Protein AF-0000000069215713 (afdb_homodimer)

Nearest PDB structures (foldseek):
  3two-assembly1_A  TM=9.953E-01  e=1.865E-71  Helicobacter pylori 51
  5vkt-assembly1_A  TM=9.645E-01  e=7.904E-45  Sorghum bicolor
  1yqd-assembly1_A  TM=9.486E-01  e=2.505E-44  Populus tremuloides
  5z0c-assembly1_A-2  TM=9.404E-01  e=7.059E-43  Persicaria minor
  1uuf-assembly1_A-2  TM=9.277E-01  e=5.255E-41  Escherichia coli K-12

InterPro domains:
  IPR002328 Alcohol dehydrogenase, zinc-type, conserved site [PS00059] (63-77)
  IPR011032 GroES-like superfamily [SSF50129] (9-170)
  IPR013149 Alcohol dehydrogenase-like, C-terminal [PF00107] (187-305)
  IPR013154 Alcohol dehydrogenase-like, N-terminal [PF08240] (28-147)
  IPR036291 NAD(P)-binding domain superfamily [SSF51735] (151-311)
  IPR047109 Cinnamyl alcohol dehydrogenase-like [PTHR42683] (7-346)
  IPR047109 Cinnamyl alcohol dehydrogenase-like [cd05283] (6-342)

Sequence (696 aa):
MRVPSKGFAIFSKDGHFKPHDFSRHAVGPKDVLIDILYAGICHSDIHSAYSEWKEGIYPMVPGHEIAGVIKEVGKEVKKFKVGDVVGVGCFVNSCKTCKPCKEHQEQFCAKVVFTYDCLDSFHDNESQMGGYSNNIVVDENYVISVDKNAPLEKVAPLLCAGITTYSPLKFSKVTKGTKVGVAGFGGLGSMAVKYAVAMGAEVSVFARNEHKKQDALSMGVKHFYTDPKQCKEELDFIISTIPTHYDLKDYLKLLTYSGELALVGLPPVEVAPALNVFEFIHLGNRKVYGSLIGGIKETQEMMDFSIKHNIYPEVDLILGKDIDTAYHNLTHGKAKFRYVIDMKKSFDMRVPSKGFAIFSKDGHFKPHDFSRHAVGPKDVLIDILYAGICHSDIHSAYSEWKEGIYPMVPGHEIAGVIKEVGKEVKKFKVGDVVGVGCFVNSCKTCKPCKEHQEQFCAKVVFTYDCLDSFHDNESQMGGYSNNIVVDENYVISVDKNAPLEKVAPLLCAGITTYSPLKFSKVTKGTKVGVAGFGGLGSMAVKYAVAMGAEVSVFARNEHKKQDALSMGVKHFYTDPKQCKEELDFIISTIPTHYDLKDYLKLLTYSGELALVGLPPVEVAPALNVFEFIHLGNRKVYGSLIGGIKETQEMMDFSIKHNIYPEVDLILGKDIDTAYHNLTHGKAKFRYVIDMKKSFD

Radius of gyration: 29.52 Å; Cα contacts (8 Å, |Δi|>4): 1775; chains: 2; bounding box: 54×89×63 Å

Structure (mmCIF, N/CA/C/O backbone):
data_AF-0000000069215713-model_v1
#
loop_
_entity.id
_entity.type
_entity.pdbx_description
1 polymer 'Mannitol dehydrogenase'
#
loop_
_atom_site.group_PDB
_atom_site.id
_atom_site.type_symbol
_atom_site.label_atom_id
_atom_site.label_alt_id
_atom_site.label_comp_id
_atom_site.label_asym_id
_atom_site.label_entity_id
_atom_site.label_seq_id
_atom_site.pdbx_PDB_ins_code
_atom_site.Cartn_x
_atom_site.Cartn_y
_atom_site.Cartn_z
_atom_site.occupancy
_atom_site.B_iso_or_equiv
_atom_site.auth_seq_id
_atom_site.auth_comp_id
_atom_site.auth_asym_id
_atom_site.auth_atom_id
_atom_site.pdbx_PDB_model_num
ATOM 1 N N . MET A 1 1 ? -16.312 -43.688 -13.422 1 90.88 1 MET A N 1
ATOM 2 C CA . MET A 1 1 ? -15.359 -44.375 -12.57 1 90.88 1 MET A CA 1
ATOM 3 C C . MET A 1 1 ? -14.211 -43.469 -12.156 1 90.88 1 MET A C 1
ATOM 5 O O . MET A 1 1 ? -13.805 -42.594 -12.93 1 90.88 1 MET A O 1
ATOM 9 N N . ARG A 1 2 ? -13.727 -43.75 -10.945 1 96.19 2 ARG A N 1
ATOM 10 C CA . ARG A 1 2 ? -12.617 -42.938 -10.477 1 96.19 2 ARG A CA 1
ATOM 11 C C . ARG A 1 2 ? -11.367 -43.156 -11.328 1 96.19 2 ARG A C 1
ATOM 13 O O . ARG A 1 2 ? -11.211 -44.219 -11.938 1 96.19 2 ARG A O 1
ATOM 20 N N . VAL A 1 3 ? -10.484 -42.188 -11.461 1 98.06 3 VAL A N 1
ATOM 21 C CA . VAL A 1 3 ? -9.297 -42.25 -12.305 1 98.06 3 VAL A CA 1
ATOM 22 C C . VAL A 1 3 ? -8.094 -42.719 -11.469 1 98.06 3 VAL A C 1
ATOM 24 O O . VAL A 1 3 ? -7.641 -42 -10.586 1 98.06 3 VAL A O 1
ATOM 27 N N . PRO A 1 4 ? -7.598 -43.938 -11.773 1 98.12 4 PRO A N 1
ATOM 28 C CA . PRO A 1 4 ? -6.383 -44.344 -11.07 1 98.12 4 PRO A CA 1
ATOM 29 C C . PRO A 1 4 ? -5.195 -43.438 -11.352 1 98.12 4 PRO A C 1
ATOM 31 O O . PRO A 1 4 ? -4.957 -43.062 -12.508 1 98.12 4 PRO A O 1
ATOM 34 N N . SER A 1 5 ? -4.469 -43.031 -10.297 1 98.19 5 SER A N 1
ATOM 35 C CA . SER A 1 5 ? -3.369 -42.094 -10.422 1 98.19 5 SER A CA 1
ATOM 36 C C . SER A 1 5 ? -2.191 -42.5 -9.539 1 98.19 5 SER A C 1
ATOM 38 O O . SER A 1 5 ? -2.361 -43.219 -8.562 1 98.19 5 SER A O 1
ATOM 40 N N . LYS A 1 6 ? -1.024 -42.094 -9.977 1 98.06 6 LYS A N 1
ATOM 41 C CA . LYS A 1 6 ? 0.213 -42.281 -9.219 1 98.06 6 LYS A CA 1
ATOM 42 C C . LYS A 1 6 ? 0.977 -40.969 -9.102 1 98.06 6 LYS A C 1
ATOM 44 O O . LYS A 1 6 ? 1.012 -40.188 -10.047 1 98.06 6 LYS A O 1
ATOM 49 N N . GLY A 1 7 ? 1.549 -40.781 -7.977 1 98.5 7 GLY A N 1
ATOM 50 C CA . GLY A 1 7 ? 2.328 -39.562 -7.773 1 98.5 7 GLY A CA 1
ATOM 51 C C . GLY A 1 7 ? 3.371 -39.688 -6.68 1 98.5 7 GLY A C 1
ATOM 52 O O . GLY A 1 7 ? 3.66 -40.812 -6.23 1 98.5 7 GLY A O 1
ATOM 53 N N . PHE A 1 8 ? 4.082 -38.688 -6.398 1 98.81 8 PHE A N 1
ATOM 54 C CA . PHE A 1 8 ? 5.027 -38.562 -5.293 1 98.81 8 PHE A CA 1
ATOM 55 C C . PHE A 1 8 ? 4.434 -37.75 -4.156 1 98.81 8 PHE A C 1
ATOM 57 O O . PHE A 1 8 ? 4.145 -36.562 -4.328 1 98.81 8 PHE A O 1
ATOM 64 N N . ALA A 1 9 ? 4.246 -38.375 -3.016 1 98.69 9 ALA A N 1
ATOM 65 C CA . ALA A 1 9 ? 3.555 -37.75 -1.903 1 98.69 9 ALA A CA 1
ATOM 66 C C . ALA A 1 9 ? 4.473 -37.594 -0.691 1 98.69 9 ALA A C 1
ATOM 68 O O . ALA A 1 9 ? 5.457 -38.344 -0.569 1 98.69 9 ALA A O 1
ATOM 69 N N . ILE A 1 10 ? 4.176 -36.656 0.04 1 98.56 10 ILE A N 1
ATOM 70 C CA . ILE A 1 10 ? 4.734 -36.5 1.382 1 98.56 10 ILE A CA 1
ATOM 71 C C . ILE A 1 10 ? 3.641 -36.75 2.422 1 98.56 10 ILE A C 1
ATOM 73 O O . ILE A 1 10 ? 2.496 -36.312 2.236 1 98.56 10 ILE A O 1
ATOM 77 N N . PHE A 1 11 ? 4.008 -37.375 3.549 1 98.19 11 PHE A N 1
ATOM 78 C CA . PHE A 1 11 ? 2.975 -37.875 4.449 1 98.19 11 PHE A CA 1
ATOM 79 C C . PHE A 1 11 ? 2.967 -37.094 5.754 1 98.19 11 PHE A C 1
ATOM 81 O O . PHE A 1 11 ? 2.08 -37.281 6.59 1 98.19 11 PHE A O 1
ATOM 88 N N . SER A 1 12 ? 3.932 -36.281 5.938 1 97.62 12 SER A N 1
ATOM 89 C CA . SER A 1 12 ? 4.031 -35.375 7.074 1 97.62 12 SER A CA 1
ATOM 90 C C . SER A 1 12 ? 5 -34.219 6.789 1 97.62 12 SER A C 1
ATOM 92 O O . SER A 1 12 ? 5.809 -34.312 5.863 1 97.62 12 SER A O 1
ATOM 94 N N . LYS A 1 13 ? 4.922 -33.219 7.543 1 96.31 13 LYS A N 1
ATOM 95 C CA . LYS A 1 13 ? 5.754 -32.031 7.328 1 96.31 13 LYS A CA 1
ATOM 96 C C . LYS A 1 13 ? 7.23 -32.344 7.527 1 96.31 13 LYS A C 1
ATOM 98 O O . LYS A 1 13 ? 8.102 -31.625 7.047 1 96.31 13 LYS A O 1
ATOM 103 N N . ASP A 1 14 ? 7.52 -33.438 8.258 1 95.12 14 ASP A N 1
ATOM 104 C CA . ASP A 1 14 ? 8.898 -33.844 8.531 1 95.12 14 ASP A CA 1
ATOM 105 C C . ASP A 1 14 ? 9.32 -35.031 7.668 1 95.12 14 ASP A C 1
ATOM 107 O O . ASP A 1 14 ? 10.375 -35.625 7.887 1 95.12 14 ASP A O 1
ATOM 111 N N . GLY A 1 15 ? 8.531 -35.375 6.727 1 95.06 15 GLY A N 1
ATOM 112 C CA . GLY A 1 15 ? 8.781 -36.594 5.965 1 95.06 15 GLY A CA 1
ATOM 113 C C . GLY A 1 15 ? 9.516 -36.344 4.66 1 95.06 15 GLY A C 1
ATOM 114 O O . GLY A 1 15 ? 10.031 -35.25 4.438 1 95.06 15 GLY A O 1
ATOM 115 N N . HIS A 1 16 ? 9.625 -37.469 3.889 1 97.12 16 HIS A N 1
ATOM 116 C CA . HIS A 1 16 ? 10.203 -37.438 2.549 1 97.12 16 HIS A CA 1
ATOM 117 C C . HIS A 1 16 ? 9.188 -37.906 1.506 1 97.12 16 HIS A C 1
ATOM 119 O O . HIS A 1 16 ? 8.164 -38.5 1.849 1 97.12 16 HIS A O 1
ATOM 125 N N . PHE A 1 17 ? 9.477 -37.594 0.305 1 98.38 17 PHE A N 1
ATOM 126 C CA . PHE A 1 17 ? 8.562 -38 -0.77 1 98.38 17 PHE A CA 1
ATOM 127 C C . PHE A 1 17 ? 8.68 -39.469 -1.073 1 98.38 17 PHE A C 1
ATOM 129 O O . PHE A 1 17 ? 9.781 -40.031 -1.062 1 98.38 17 PHE A O 1
ATOM 136 N N . LYS A 1 18 ? 7.57 -40.062 -1.351 1 97.44 18 LYS A N 1
ATOM 137 C CA . LYS A 1 18 ? 7.473 -41.469 -1.729 1 97.44 18 LYS A CA 1
ATOM 138 C C . LYS A 1 18 ? 6.422 -41.688 -2.816 1 97.44 18 LYS A C 1
ATOM 140 O O . LYS A 1 18 ? 5.457 -40.906 -2.906 1 97.44 18 LYS A O 1
ATOM 145 N N . PRO A 1 19 ? 6.68 -42.688 -3.643 1 97.44 19 PRO A N 1
ATOM 146 C CA . PRO A 1 19 ? 5.59 -43.031 -4.562 1 97.44 19 PRO A CA 1
ATOM 147 C C . PRO A 1 19 ? 4.27 -43.281 -3.844 1 97.44 19 PRO A C 1
ATOM 149 O O . PRO A 1 19 ? 4.262 -43.844 -2.748 1 97.44 19 PRO A O 1
ATOM 152 N N . HIS A 1 20 ? 3.25 -42.875 -4.414 1 97.94 20 HIS A N 1
ATOM 153 C CA . HIS A 1 20 ? 1.927 -42.969 -3.805 1 97.94 20 HIS A CA 1
ATOM 154 C C . HIS A 1 20 ? 0.854 -43.25 -4.852 1 97.94 20 HIS A C 1
ATOM 156 O O . HIS A 1 20 ? 0.734 -42.5 -5.836 1 97.94 20 HIS A O 1
ATOM 162 N N . ASP A 1 21 ? 0.122 -44.344 -4.672 1 98.25 21 ASP A N 1
ATOM 163 C CA . ASP A 1 21 ? -1.031 -44.656 -5.512 1 98.25 21 ASP A CA 1
ATOM 164 C C . ASP A 1 21 ? -2.307 -44.031 -4.938 1 98.25 21 ASP A C 1
ATOM 166 O O . ASP A 1 21 ? -2.57 -44.156 -3.738 1 98.25 21 ASP A O 1
ATOM 170 N N . PHE A 1 22 ? -3.031 -43.375 -5.773 1 97.88 22 PHE A N 1
ATOM 171 C CA . PHE A 1 22 ? -4.293 -42.781 -5.359 1 97.88 22 PHE A CA 1
ATOM 172 C C . PHE A 1 22 ? -5.273 -42.719 -6.527 1 97.88 22 PHE A C 1
ATOM 174 O O . PHE A 1 22 ? -5.059 -43.344 -7.555 1 97.88 22 PHE A O 1
ATOM 181 N N . SER A 1 23 ? -6.434 -42.125 -6.289 1 97.75 23 SER A N 1
ATOM 182 C CA . SER A 1 23 ? -7.414 -41.969 -7.359 1 97.75 23 SER A CA 1
ATOM 183 C C . SER A 1 23 ? -7.969 -40.562 -7.379 1 97.75 23 SER A C 1
ATOM 185 O O . SER A 1 23 ? -7.898 -39.844 -6.379 1 97.75 23 SER A O 1
ATOM 187 N N . ARG A 1 24 ? -8.383 -40.156 -8.516 1 97.75 24 ARG A N 1
ATOM 188 C CA . ARG A 1 24 ? -9.023 -38.844 -8.719 1 97.75 24 ARG A CA 1
ATOM 189 C C . ARG A 1 24 ? -10.492 -39.031 -9.086 1 97.75 24 ARG A C 1
ATOM 191 O O . ARG A 1 24 ? -10.922 -40.125 -9.453 1 97.75 24 ARG A O 1
ATOM 198 N N . HIS A 1 25 ? -11.289 -38 -8.867 1 96.62 25 HIS A N 1
ATOM 199 C CA . HIS A 1 25 ? -12.695 -38.062 -9.273 1 96.62 25 HIS A CA 1
ATOM 200 C C . HIS A 1 25 ? -12.828 -38.375 -10.758 1 96.62 25 HIS A C 1
ATOM 202 O O . HIS A 1 25 ? -11.922 -38.094 -11.539 1 96.62 25 HIS A O 1
ATOM 208 N N . ALA A 1 26 ? -13.922 -38.906 -11.109 1 97.25 26 ALA A N 1
ATOM 209 C CA . ALA A 1 26 ? -14.195 -39.281 -12.492 1 97.25 26 ALA A CA 1
ATOM 210 C C . ALA A 1 26 ? -14.234 -38.062 -13.406 1 97.25 26 ALA A C 1
ATOM 212 O O . ALA A 1 26 ? -14.516 -36.969 -12.953 1 97.25 26 ALA A O 1
ATOM 213 N N . VAL A 1 27 ? -13.906 -38.312 -14.672 1 98.25 27 VAL A N 1
ATOM 214 C CA . VAL A 1 27 ? -14 -37.25 -15.672 1 98.25 27 VAL A CA 1
ATOM 215 C C . VAL A 1 27 ? -15.469 -36.875 -15.867 1 98.25 27 VAL A C 1
ATOM 217 O O . VAL A 1 27 ? -16.25 -37.656 -16.422 1 98.25 27 VAL A O 1
ATOM 220 N N . GLY A 1 28 ? -15.8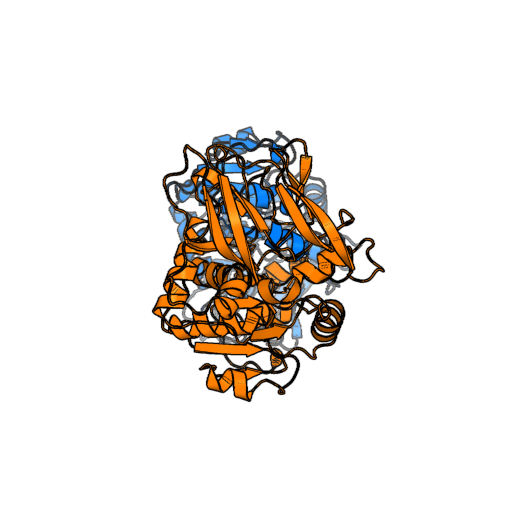2 -35.688 -15.438 1 97.38 28 GLY A N 1
ATOM 221 C CA . GLY A 1 28 ? -17.172 -35.188 -15.609 1 97.38 28 GLY A CA 1
ATOM 222 C C . GLY A 1 28 ? -17.422 -34.625 -17 1 97.38 28 GLY A C 1
ATOM 223 O O . GLY A 1 28 ? -16.516 -34.594 -17.828 1 97.38 28 GLY A O 1
ATOM 224 N N . PRO A 1 29 ? -18.641 -34.125 -17.266 1 97.88 29 PRO A N 1
ATOM 225 C CA . PRO A 1 29 ? -19.031 -33.656 -18.594 1 97.88 29 PRO A CA 1
ATOM 226 C C . PRO A 1 29 ? -18.172 -32.5 -19.078 1 97.88 29 PRO A C 1
ATOM 228 O O . PRO A 1 29 ? -17.938 -32.344 -20.281 1 97.88 29 PRO A O 1
ATOM 231 N N . LYS A 1 30 ? -17.641 -31.703 -18.172 1 97.88 30 LYS A N 1
ATOM 232 C CA . LYS A 1 30 ? -16.891 -30.516 -18.578 1 97.88 30 LYS A CA 1
ATOM 233 C C . LYS A 1 30 ? -15.406 -30.656 -18.234 1 97.88 30 LYS A C 1
ATOM 235 O O . LYS A 1 30 ? -14.648 -29.688 -18.344 1 97.88 30 LYS A O 1
ATOM 240 N N . ASP A 1 31 ? -15.039 -31.828 -17.844 1 98.38 31 ASP A N 1
ATOM 241 C CA . ASP A 1 31 ? -13.672 -32.094 -17.406 1 98.38 31 ASP A CA 1
ATOM 242 C C . ASP A 1 31 ? -12.805 -32.594 -18.562 1 98.38 31 ASP A C 1
ATOM 244 O O . ASP A 1 31 ? -13.328 -33.094 -19.562 1 98.38 31 ASP A O 1
ATOM 248 N N . VAL A 1 32 ? -11.578 -32.406 -18.359 1 98.81 32 VAL A N 1
ATOM 249 C CA . VAL A 1 32 ? -10.57 -33.062 -19.188 1 98.81 32 VAL A CA 1
ATOM 250 C C . VAL A 1 32 ? -9.617 -33.875 -18.312 1 98.81 32 VAL A C 1
ATOM 252 O O . VAL A 1 32 ? -9.328 -33.469 -17.172 1 98.81 32 VAL A O 1
ATOM 255 N N . LEU A 1 33 ? -9.188 -34.938 -18.797 1 98.88 33 LEU A N 1
ATOM 256 C CA . LEU A 1 33 ? -8.094 -35.719 -18.219 1 98.88 33 LEU A CA 1
ATOM 257 C C . LEU A 1 33 ? -6.781 -35.406 -18.922 1 98.88 33 LEU A C 1
ATOM 259 O O . LEU A 1 33 ? -6.691 -35.5 -20.156 1 98.88 33 LEU A O 1
ATOM 263 N N . ILE A 1 34 ? -5.832 -35.031 -18.188 1 98.88 34 ILE A N 1
ATOM 264 C CA . ILE A 1 34 ? -4.547 -34.625 -18.75 1 98.88 34 ILE A CA 1
ATOM 265 C C . ILE A 1 34 ? -3.457 -35.594 -18.297 1 98.88 34 ILE A C 1
ATOM 267 O O . ILE A 1 34 ? -3.326 -35.844 -17.094 1 98.88 34 ILE A O 1
ATOM 271 N N . ASP A 1 35 ? -2.711 -36.125 -19.25 1 98.75 35 ASP A N 1
ATOM 272 C CA . ASP A 1 35 ? -1.448 -36.781 -18.906 1 98.75 35 ASP A CA 1
ATOM 273 C C . ASP A 1 35 ? -0.364 -35.75 -18.594 1 98.75 35 ASP A C 1
ATOM 275 O O . ASP A 1 35 ? 0.035 -34.969 -19.469 1 98.75 35 ASP A O 1
ATOM 279 N N . ILE A 1 36 ? 0.082 -35.781 -17.375 1 98.88 36 ILE A N 1
ATOM 280 C CA . ILE A 1 36 ? 1.089 -34.812 -16.969 1 98.88 36 ILE A CA 1
ATOM 281 C C . ILE A 1 36 ? 2.459 -35.219 -17.484 1 98.88 36 ILE A C 1
ATOM 283 O O . ILE A 1 36 ? 2.918 -36.344 -17.203 1 98.88 36 ILE A O 1
ATOM 287 N N . LEU A 1 37 ? 3.086 -34.344 -18.219 1 98.69 37 LEU A N 1
ATOM 288 C CA . LEU A 1 37 ? 4.414 -34.625 -18.75 1 98.69 37 LEU A CA 1
ATOM 289 C C . LEU A 1 37 ? 5.492 -33.969 -17.906 1 98.69 37 LEU A C 1
ATOM 291 O O . LEU A 1 37 ? 6.555 -34.562 -17.672 1 98.69 37 LEU A O 1
ATOM 295 N N . TYR A 1 38 ? 5.234 -32.75 -17.5 1 98.81 38 TYR A N 1
ATOM 296 C CA . TYR A 1 38 ? 6.18 -31.984 -16.688 1 98.81 38 TYR A CA 1
ATOM 297 C C . TYR A 1 38 ? 5.461 -31.234 -15.57 1 98.81 38 TYR A C 1
ATOM 299 O O . TYR A 1 38 ? 4.32 -30.797 -15.734 1 98.81 38 TYR A O 1
ATOM 307 N N . ALA A 1 39 ? 6.074 -31.109 -14.453 1 98.81 39 ALA A N 1
ATOM 308 C CA . ALA A 1 39 ? 5.605 -30.312 -13.312 1 98.81 39 ALA A CA 1
ATOM 309 C C . ALA A 1 39 ? 6.742 -29.516 -12.695 1 98.81 39 ALA A C 1
ATOM 311 O O . ALA A 1 39 ? 7.77 -30.062 -12.305 1 98.81 39 ALA A O 1
ATOM 312 N N . GLY A 1 40 ? 6.574 -28.203 -12.648 1 98.31 40 GLY A N 1
ATOM 313 C CA . GLY A 1 40 ? 7.586 -27.375 -12.023 1 98.31 40 GLY A CA 1
ATOM 314 C C . GLY A 1 40 ? 7.57 -27.453 -10.508 1 98.31 40 GLY A C 1
ATOM 315 O O . GLY A 1 40 ? 6.59 -27.891 -9.914 1 98.31 40 GLY A O 1
ATOM 316 N N . ILE A 1 41 ? 8.672 -27.094 -9.898 1 97.88 41 ILE A N 1
ATOM 317 C CA . ILE A 1 41 ? 8.781 -26.984 -8.453 1 97.88 41 ILE A CA 1
ATOM 318 C C . ILE A 1 41 ? 8.875 -25.516 -8.047 1 97.88 41 ILE A C 1
ATOM 320 O O . ILE A 1 41 ? 9.688 -24.766 -8.594 1 97.88 41 ILE A O 1
ATOM 324 N N . CYS A 1 42 ? 8.047 -25.109 -7.184 1 95.56 42 CYS A N 1
ATOM 325 C CA . CYS A 1 42 ? 7.996 -23.75 -6.676 1 95.56 42 CYS A CA 1
ATOM 326 C C . CYS A 1 42 ? 8.219 -23.719 -5.168 1 95.56 42 CYS A C 1
ATOM 328 O O . CYS A 1 42 ? 8.008 -24.719 -4.484 1 95.56 42 CYS A O 1
ATOM 330 N N . HIS A 1 43 ? 8.656 -22.609 -4.652 1 93.75 43 HIS A N 1
ATOM 331 C CA . HIS A 1 43 ? 8.812 -22.453 -3.209 1 93.75 43 HIS A CA 1
ATOM 332 C C . HIS A 1 43 ? 7.484 -22.672 -2.49 1 93.75 43 HIS A C 1
ATOM 334 O O . HIS A 1 43 ? 7.453 -23.156 -1.36 1 93.75 43 HIS A O 1
ATOM 340 N N . SER A 1 44 ? 6.418 -22.297 -3.086 1 94.88 44 SER A N 1
ATOM 341 C CA . SER A 1 44 ? 5.113 -22.547 -2.479 1 94.88 44 SER A CA 1
ATOM 342 C C . SER A 1 44 ? 4.895 -24.031 -2.217 1 94.88 44 SER A C 1
ATOM 344 O O . SER A 1 44 ? 4.234 -24.406 -1.247 1 94.88 44 SER A O 1
ATOM 346 N N . ASP A 1 45 ? 5.418 -24.891 -3.059 1 97.19 45 ASP A N 1
ATOM 347 C CA . ASP A 1 45 ? 5.34 -26.328 -2.816 1 97.19 45 ASP A CA 1
ATOM 348 C C . ASP A 1 45 ? 6.055 -26.703 -1.521 1 97.19 45 ASP A C 1
ATOM 350 O O . ASP A 1 45 ? 5.559 -27.531 -0.747 1 97.19 45 ASP A O 1
ATOM 354 N N . ILE A 1 46 ? 7.164 -26.094 -1.353 1 95.5 46 ILE A N 1
ATOM 355 C CA . ILE A 1 46 ? 7.992 -26.375 -0.185 1 95.5 46 ILE A CA 1
ATOM 356 C C . ILE A 1 46 ? 7.273 -25.906 1.081 1 95.5 46 ILE A C 1
ATOM 358 O O . ILE A 1 46 ? 7.121 -26.688 2.033 1 95.5 46 ILE A O 1
ATOM 362 N N . HIS A 1 47 ? 6.82 -24.672 1.049 1 94.12 47 HIS A N 1
ATOM 363 C CA . HIS A 1 47 ? 6.156 -24.109 2.217 1 94.12 47 HIS A CA 1
ATOM 364 C C . HIS A 1 47 ? 4.895 -24.891 2.568 1 94.12 47 HIS A C 1
ATOM 366 O O . HIS A 1 47 ? 4.562 -25.047 3.746 1 94.12 47 HIS A O 1
ATOM 372 N N . SER A 1 48 ? 4.191 -25.375 1.577 1 96.38 48 SER A N 1
ATOM 373 C CA . SER A 1 48 ? 3.004 -26.188 1.814 1 96.38 48 SER A CA 1
ATOM 374 C C . SER A 1 48 ? 3.379 -27.578 2.338 1 96.38 48 SER A C 1
ATOM 376 O O . SER A 1 48 ? 2.822 -28.031 3.338 1 96.38 48 SER A O 1
ATOM 378 N N . ALA A 1 49 ? 4.355 -28.172 1.697 1 97.69 49 ALA A N 1
ATOM 379 C CA . ALA A 1 49 ? 4.773 -29.531 2.066 1 97.69 49 ALA A CA 1
ATOM 380 C C . ALA A 1 49 ? 5.23 -29.578 3.521 1 97.69 49 ALA A C 1
ATOM 382 O O . ALA A 1 49 ? 4.961 -30.547 4.23 1 97.69 49 ALA A O 1
ATOM 383 N N . TYR A 1 50 ? 5.84 -28.5 3.928 1 96.5 50 TYR A N 1
ATOM 384 C CA . TYR A 1 50 ? 6.414 -28.484 5.27 1 96.5 50 TYR A CA 1
ATOM 385 C C . TYR A 1 50 ? 5.52 -27.734 6.242 1 96.5 50 TYR A C 1
ATOM 387 O O . TYR A 1 50 ? 5.934 -27.422 7.359 1 96.5 50 TYR A O 1
ATOM 395 N N . SER A 1 51 ? 4.309 -27.375 5.871 1 96.56 51 SER A N 1
ATOM 396 C CA . SER A 1 51 ? 3.293 -26.75 6.707 1 96.56 51 SER A CA 1
ATOM 397 C C . SER A 1 51 ? 3.799 -25.438 7.293 1 96.56 51 SER A C 1
ATOM 399 O O . SER A 1 51 ? 3.59 -25.156 8.477 1 96.56 51 SER A O 1
ATOM 401 N N . GLU A 1 52 ? 4.484 -24.672 6.426 1 92.19 52 GLU A N 1
ATOM 402 C CA . GLU A 1 52 ? 5.086 -23.438 6.895 1 92.19 52 GLU A CA 1
ATOM 403 C C . GLU A 1 52 ? 4.098 -22.281 6.805 1 92.19 52 GLU A C 1
ATOM 405 O O . GLU A 1 52 ? 4.277 -21.25 7.457 1 92.19 52 GLU A O 1
ATOM 410 N N . TRP A 1 53 ? 3.113 -22.391 5.98 1 91.06 53 TRP A N 1
ATOM 411 C CA . TRP A 1 53 ? 2.107 -21.344 5.836 1 91.06 53 TRP A CA 1
ATOM 412 C C . TRP A 1 53 ? 0.856 -21.672 6.641 1 91.06 53 TRP A C 1
ATOM 414 O O . TRP A 1 53 ? 0.212 -20.781 7.195 1 91.06 53 TRP A O 1
ATOM 424 N N . LYS A 1 54 ? 0.491 -22.922 6.656 1 91.62 54 LYS A N 1
ATOM 425 C CA . LYS A 1 54 ? -0.62 -23.5 7.402 1 91.62 54 LYS A CA 1
ATOM 426 C C . LYS A 1 54 ? -0.427 -25 7.59 1 91.62 54 LYS A C 1
ATOM 428 O O . LYS A 1 54 ? 0.517 -25.578 7.055 1 91.62 54 LYS A O 1
ATOM 433 N N . GLU A 1 55 ? -1.266 -25.484 8.391 1 95.12 55 GLU A N 1
ATOM 434 C CA . GLU A 1 55 ? -1.223 -26.938 8.523 1 95.12 55 GLU A CA 1
ATOM 435 C C . GLU A 1 55 ? -1.574 -27.625 7.207 1 95.12 55 GLU A C 1
ATOM 437 O O . GLU A 1 55 ? -2.645 -27.391 6.641 1 95.12 55 GLU A O 1
ATOM 442 N N . GLY A 1 56 ? -0.71 -28.484 6.734 1 97 56 GLY A N 1
ATOM 443 C CA . GLY A 1 56 ? -0.903 -29.156 5.465 1 97 56 GLY A CA 1
ATOM 444 C C . GLY A 1 56 ? -1.899 -30.297 5.547 1 97 56 GLY A C 1
ATOM 445 O O . GLY A 1 56 ? -2.154 -30.828 6.629 1 97 56 GLY A O 1
ATOM 446 N N . ILE A 1 57 ? -2.455 -30.641 4.398 1 98.06 57 ILE A N 1
ATOM 447 C CA . ILE A 1 57 ? -3.305 -31.812 4.25 1 98.06 57 ILE A CA 1
ATOM 448 C C . ILE A 1 57 ? -2.48 -33 3.719 1 98.06 57 ILE A C 1
ATOM 450 O O . ILE A 1 57 ? -2.047 -32.969 2.564 1 98.06 57 ILE A O 1
ATOM 454 N N . TYR A 1 58 ? -2.297 -34 4.594 1 97.81 58 TYR A N 1
ATOM 455 C CA . TYR A 1 58 ? -1.48 -35.156 4.215 1 97.81 58 TYR A CA 1
ATOM 456 C C . TYR A 1 58 ? -2.34 -36.406 4.047 1 97.81 58 TYR A C 1
ATOM 458 O O . TYR A 1 58 ? -3.352 -36.562 4.734 1 97.81 58 TYR A O 1
ATOM 466 N N . PRO A 1 59 ? -1.856 -37.438 3.23 1 98 59 PRO A N 1
ATOM 467 C CA . PRO A 1 59 ? -0.747 -37.312 2.281 1 98 59 PRO A CA 1
ATOM 468 C C . PRO A 1 59 ? -0.949 -36.188 1.271 1 98 59 PRO A C 1
ATOM 470 O O . PRO A 1 59 ? -2.082 -35.906 0.873 1 98 59 PRO A O 1
ATOM 473 N N . MET A 1 60 ? 0.156 -35.5 0.905 1 98.69 60 MET A N 1
ATOM 474 C CA . MET A 1 60 ? 0.116 -34.375 -0.025 1 98.69 60 MET A CA 1
ATOM 475 C C . MET A 1 60 ? 0.921 -34.688 -1.284 1 98.69 60 MET A C 1
ATOM 477 O O . MET A 1 60 ? 2.047 -35.188 -1.201 1 98.69 60 MET A O 1
ATOM 481 N N . VAL A 1 61 ? 0.328 -34.531 -2.439 1 98.81 61 VAL A N 1
ATOM 482 C CA . VAL A 1 61 ? 1.038 -34.469 -3.713 1 98.81 61 VAL A CA 1
ATOM 483 C C . VAL A 1 61 ? 1.108 -33.031 -4.207 1 98.81 61 VAL A C 1
ATOM 485 O O . VAL A 1 61 ? 0.137 -32.5 -4.758 1 98.81 61 VAL A O 1
ATOM 488 N N . PRO A 1 62 ? 2.25 -32.375 -4.043 1 98.69 62 PRO A N 1
ATOM 489 C CA . PRO A 1 62 ? 2.355 -30.969 -4.453 1 98.69 62 PRO A CA 1
ATOM 490 C C . PRO A 1 62 ? 2.434 -30.812 -5.969 1 98.69 62 PRO A C 1
ATOM 492 O O . PRO A 1 62 ? 2.332 -31.797 -6.707 1 98.69 62 PRO A O 1
ATOM 495 N N . GLY A 1 63 ? 2.633 -29.578 -6.379 1 98.62 63 GLY A N 1
ATOM 496 C CA . GLY A 1 63 ? 2.83 -29.266 -7.785 1 98.62 63 GLY A CA 1
ATOM 497 C C . GLY A 1 63 ? 1.665 -28.5 -8.391 1 98.62 63 GLY A C 1
ATOM 498 O O . GLY A 1 63 ? 0.58 -29.062 -8.57 1 98.62 63 GLY A O 1
ATOM 499 N N . HIS A 1 64 ? 1.898 -27.25 -8.711 1 98.62 64 HIS A N 1
ATOM 500 C CA . HIS A 1 64 ? 0.841 -26.453 -9.328 1 98.62 64 HIS A CA 1
ATOM 501 C C . HIS A 1 64 ? 1.296 -25.859 -10.656 1 98.62 64 HIS A C 1
ATOM 503 O O . HIS A 1 64 ? 0.683 -24.922 -11.172 1 98.62 64 HIS A O 1
ATOM 509 N N . GLU A 1 65 ? 2.41 -26.281 -11.141 1 98.75 65 GLU A N 1
ATOM 510 C CA . GLU A 1 65 ? 2.955 -25.938 -12.445 1 98.75 65 GLU A CA 1
ATOM 511 C C . GLU A 1 65 ? 2.951 -27.125 -13.391 1 98.75 65 GLU A C 1
ATOM 513 O O . GLU A 1 65 ? 3.959 -27.828 -13.531 1 98.75 65 GLU A O 1
ATOM 518 N N . ILE A 1 66 ? 1.858 -27.297 -14.102 1 98.81 66 ILE A N 1
ATOM 519 C CA . ILE A 1 66 ? 1.642 -28.562 -14.797 1 98.81 66 ILE A CA 1
ATOM 520 C C . ILE A 1 66 ? 1.585 -28.312 -16.297 1 98.81 66 ILE A C 1
ATOM 522 O O . ILE A 1 66 ? 0.895 -27.406 -16.766 1 98.81 66 ILE A O 1
ATOM 526 N N . ALA A 1 67 ? 2.311 -29.047 -17.062 1 98.81 67 ALA A N 1
ATOM 527 C CA . ALA A 1 67 ? 2.219 -29.094 -18.516 1 98.81 67 ALA A CA 1
ATOM 528 C C . ALA A 1 67 ? 2.027 -30.531 -19.016 1 98.81 67 ALA A C 1
ATOM 530 O O . ALA A 1 67 ? 2.648 -31.453 -18.484 1 98.81 67 ALA A O 1
ATOM 531 N N . GLY A 1 68 ? 1.129 -30.703 -19.938 1 98.69 68 GLY A N 1
ATOM 532 C CA . GLY A 1 68 ? 0.854 -32.031 -20.406 1 98.69 68 GLY A CA 1
ATOM 533 C C . GLY A 1 68 ? -0.018 -32.062 -21.641 1 98.69 68 GLY A C 1
ATOM 534 O O . GLY A 1 68 ? -0.041 -31.109 -22.422 1 98.69 68 GLY A O 1
ATOM 535 N N . VAL A 1 69 ? -0.616 -33.281 -21.812 1 98.75 69 VAL A N 1
ATOM 536 C CA . VAL A 1 69 ? -1.426 -33.531 -23.016 1 98.75 69 VAL A CA 1
ATOM 537 C C . VAL A 1 69 ? -2.789 -34.094 -22.609 1 98.75 69 VAL A C 1
ATOM 539 O O . VAL A 1 69 ? -2.881 -34.938 -21.719 1 98.75 69 VAL A O 1
ATOM 542 N N . ILE A 1 70 ? -3.816 -33.594 -23.281 1 98.81 70 ILE A N 1
ATOM 543 C CA . ILE A 1 70 ? -5.164 -34.062 -22.969 1 98.81 70 ILE A CA 1
ATOM 544 C C . ILE A 1 70 ? -5.316 -35.531 -23.453 1 98.81 70 ILE A C 1
ATOM 546 O O . ILE A 1 70 ? -5.047 -35.844 -24.609 1 98.81 70 ILE A O 1
ATOM 550 N N . LYS A 1 71 ? -5.746 -36.281 -22.578 1 98.69 71 LYS A N 1
ATOM 551 C CA . LYS A 1 71 ? -5.93 -37.719 -22.828 1 98.69 71 LYS A CA 1
ATOM 552 C C . LYS A 1 71 ? -7.398 -38.062 -23.078 1 98.69 71 LYS A C 1
ATOM 554 O O . LYS A 1 71 ? -7.715 -38.938 -23.859 1 98.69 71 LYS A O 1
ATOM 559 N N . GLU A 1 72 ? -8.258 -37.406 -22.359 1 98.69 72 GLU A N 1
ATOM 560 C CA . GLU A 1 72 ? -9.703 -37.625 -22.438 1 98.69 72 GLU A CA 1
ATOM 561 C C . GLU A 1 72 ? -10.453 -36.312 -22.203 1 98.69 72 GLU A C 1
ATOM 563 O O . GLU A 1 72 ? -9.969 -35.406 -21.5 1 98.69 72 GLU A O 1
ATOM 568 N N . VAL A 1 73 ? -11.609 -36.219 -22.891 1 98.56 73 VAL A N 1
ATOM 569 C CA . VAL A 1 73 ? -12.453 -35.031 -22.688 1 98.56 73 VAL A CA 1
ATOM 570 C C . VAL A 1 73 ? -13.875 -35.469 -22.344 1 98.56 73 VAL A C 1
ATOM 572 O O . VAL A 1 73 ? -14.375 -36.469 -22.906 1 98.56 73 VAL A O 1
ATOM 575 N N . GLY A 1 74 ? -14.477 -34.75 -21.453 1 98.31 74 GLY A N 1
ATOM 576 C CA . GLY A 1 74 ? -15.891 -34.969 -21.156 1 98.31 74 GLY A CA 1
ATOM 577 C C . GLY A 1 74 ? -16.797 -34.656 -22.328 1 98.31 74 GLY A C 1
ATOM 578 O O . GLY A 1 74 ? -16.391 -33.938 -23.25 1 98.31 74 GLY A O 1
ATOM 579 N N . LYS A 1 75 ? -18.031 -35.031 -22.203 1 98 75 LYS A N 1
ATOM 580 C CA . LYS A 1 75 ? -18.984 -34.969 -23.312 1 98 75 LYS A CA 1
ATOM 581 C C . LYS A 1 75 ? -19.375 -33.531 -23.641 1 98 75 LYS A C 1
ATOM 583 O O . LYS A 1 75 ? -19.797 -33.25 -24.766 1 98 75 LYS A O 1
ATOM 588 N N . GLU A 1 76 ? -19.219 -32.656 -22.719 1 98.44 76 GLU A N 1
ATOM 589 C CA . GLU A 1 76 ? -19.688 -31.281 -22.922 1 98.44 76 GLU A CA 1
ATOM 590 C C . GLU A 1 76 ? -18.516 -30.328 -23.125 1 98.44 76 GLU A C 1
ATOM 592 O O . GLU A 1 76 ? -18.703 -29.109 -23.188 1 98.44 76 GLU A O 1
ATOM 597 N N . VAL A 1 77 ? -17.328 -30.875 -23.141 1 98.5 77 VAL A N 1
ATOM 598 C CA . VAL A 1 77 ? -16.141 -30.047 -23.344 1 98.5 77 VAL A CA 1
ATOM 599 C C . VAL A 1 77 ? -16.156 -29.453 -24.75 1 98.5 77 VAL A C 1
ATOM 601 O O . VAL A 1 77 ? -16.453 -30.156 -25.719 1 98.5 77 VAL A O 1
ATOM 604 N N . LYS A 1 78 ? -15.828 -28.141 -24.875 1 97.94 78 LYS A N 1
ATOM 605 C CA . LYS A 1 78 ? -15.898 -27.453 -26.172 1 97.94 78 LYS A CA 1
ATOM 606 C C . LYS A 1 78 ? -14.562 -26.797 -26.516 1 97.94 78 LYS A C 1
ATOM 608 O O . LYS A 1 78 ? -14.258 -26.594 -27.688 1 97.94 78 LYS A O 1
ATOM 613 N N . LYS A 1 79 ? -13.75 -26.531 -25.562 1 97.75 79 LYS A N 1
ATOM 614 C CA . LYS A 1 79 ? -12.562 -25.703 -25.766 1 97.75 79 LYS A CA 1
ATOM 615 C C . LYS A 1 79 ? -11.359 -26.547 -26.156 1 97.75 79 LYS A C 1
ATOM 617 O O . LYS A 1 79 ? -10.406 -26.047 -26.766 1 97.75 79 LYS A O 1
ATOM 622 N N . PHE A 1 80 ? -11.398 -27.844 -25.844 1 98.62 80 PHE A N 1
ATOM 623 C CA . PHE A 1 80 ? -10.227 -28.688 -25.984 1 98.62 80 PHE A CA 1
ATOM 624 C C . PHE A 1 80 ? -10.602 -30.047 -26.594 1 98.62 80 PHE A C 1
ATOM 626 O O . PHE A 1 80 ? -11.773 -30.422 -26.594 1 98.62 80 PHE A O 1
ATOM 633 N N . LYS A 1 81 ? -9.602 -30.703 -27.109 1 98.44 81 LYS A N 1
ATOM 634 C CA . LYS A 1 81 ? -9.75 -32.062 -27.641 1 98.44 81 LYS A CA 1
ATOM 635 C C . LYS A 1 81 ? -8.555 -32.938 -27.25 1 98.44 81 LYS A C 1
ATOM 637 O O . LYS A 1 81 ? -7.516 -32.406 -26.844 1 98.44 81 LYS A O 1
ATOM 642 N N . VAL A 1 82 ? -8.773 -34.188 -27.391 1 98.62 82 VAL A N 1
ATOM 643 C CA . VAL A 1 82 ? -7.715 -35.156 -27.109 1 98.62 82 VAL A CA 1
ATOM 644 C C . VAL A 1 82 ? -6.484 -34.844 -27.969 1 98.62 82 VAL A C 1
ATOM 646 O O . VAL A 1 82 ? -6.602 -34.531 -29.156 1 98.62 82 VAL A O 1
ATOM 649 N N . GLY A 1 83 ? -5.34 -34.781 -27.328 1 98.5 83 GLY A N 1
ATOM 650 C CA . GLY A 1 83 ? -4.102 -34.5 -28.031 1 98.5 83 GLY A CA 1
ATOM 651 C C . GLY A 1 83 ? -3.615 -33.062 -27.859 1 98.5 83 GLY A C 1
ATOM 652 O O . GLY A 1 83 ? -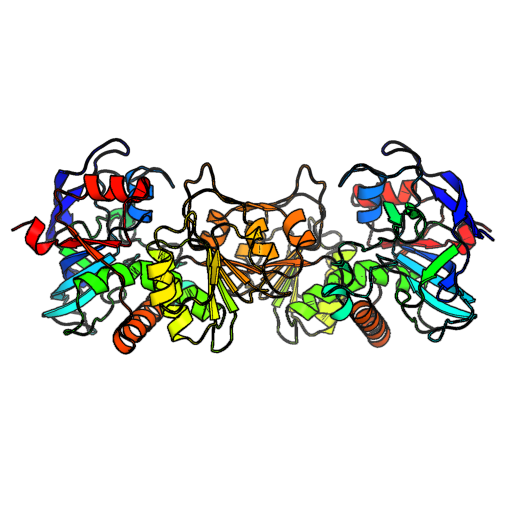2.455 -32.781 -28.141 1 98.5 83 GLY A O 1
ATOM 653 N N . ASP A 1 84 ? -4.477 -32.188 -27.453 1 98.62 84 ASP A N 1
ATOM 654 C CA . ASP A 1 84 ? -4.066 -30.797 -27.219 1 98.62 84 ASP A CA 1
ATOM 655 C C . ASP A 1 84 ? -2.99 -30.719 -26.141 1 98.62 84 ASP A C 1
ATOM 657 O O . ASP A 1 84 ? -3.062 -31.406 -25.125 1 98.62 84 ASP A O 1
ATOM 661 N N . VAL A 1 85 ? -1.931 -29.844 -26.359 1 98.69 85 VAL A N 1
ATOM 662 C CA . VAL A 1 85 ? -0.934 -29.5 -25.359 1 98.69 85 VAL A CA 1
ATOM 663 C C . VAL A 1 85 ? -1.468 -28.391 -24.453 1 98.69 85 VAL A C 1
ATOM 665 O O . VAL A 1 85 ? -1.959 -27.359 -24.953 1 98.69 85 VAL A O 1
ATOM 668 N N . VAL A 1 86 ? -1.408 -28.625 -23.141 1 98.81 86 VAL A N 1
ATOM 669 C CA . VAL A 1 86 ? -2.09 -27.688 -22.25 1 98.81 86 VAL A CA 1
ATOM 670 C C . VAL A 1 86 ? -1.277 -27.516 -20.969 1 98.81 86 VAL A C 1
ATOM 672 O O . VAL A 1 86 ? -0.295 -28.219 -20.75 1 98.81 86 VAL A O 1
ATOM 675 N N . GLY A 1 87 ? -1.595 -26.516 -20.219 1 98.81 87 GLY A N 1
ATOM 676 C CA . GLY A 1 87 ? -1.075 -26.266 -18.875 1 98.81 87 GLY A CA 1
ATOM 677 C C . GLY A 1 87 ? -2.166 -26.109 -17.844 1 98.81 87 GLY A C 1
ATOM 678 O O . GLY A 1 87 ? -3.307 -25.781 -18.172 1 98.81 87 GLY A O 1
ATOM 679 N N . VAL A 1 88 ? -1.882 -26.438 -16.641 1 98.81 88 VAL A N 1
ATOM 680 C CA . VAL A 1 88 ? -2.723 -26.188 -15.477 1 98.81 88 VAL A CA 1
ATOM 681 C C . VAL A 1 88 ? -1.923 -25.422 -14.422 1 98.81 88 VAL A C 1
ATOM 683 O O . VAL A 1 88 ? -0.802 -25.812 -14.086 1 98.81 88 VAL A O 1
ATOM 686 N N . GLY A 1 89 ? -2.518 -24.359 -13.914 1 98.38 89 GLY A N 1
ATOM 687 C CA . GLY A 1 89 ? -1.812 -23.484 -12.992 1 98.38 89 GLY A CA 1
ATOM 688 C C . GLY A 1 89 ? -2.197 -23.719 -11.547 1 98.38 89 GLY A C 1
ATOM 689 O O . GLY A 1 89 ? -2.295 -24.859 -11.094 1 98.38 89 GLY A O 1
ATOM 690 N N . CYS A 1 90 ? -2.4 -22.672 -10.82 1 98.06 90 CYS A N 1
ATOM 691 C CA . CYS A 1 90 ? -2.363 -22.672 -9.359 1 98.06 90 CYS A CA 1
ATOM 692 C C . CYS A 1 90 ? -3.734 -23 -8.781 1 98.06 90 CYS A C 1
ATOM 694 O O . CYS A 1 90 ? -3.859 -23.266 -7.586 1 98.06 90 CYS A O 1
ATOM 696 N N . PHE A 1 91 ? -4.785 -22.938 -9.602 1 98.31 91 PHE A N 1
ATOM 697 C CA . PHE A 1 91 ? -6.105 -23.344 -9.133 1 98.31 91 PHE A CA 1
ATOM 698 C C . PHE A 1 91 ? -6.895 -24.016 -10.25 1 98.31 91 PHE A C 1
ATOM 700 O O . PHE A 1 91 ? -6.629 -23.797 -11.43 1 98.31 91 PHE A O 1
ATOM 707 N N . VAL A 1 92 ? -7.887 -24.875 -9.82 1 98.25 92 VAL A N 1
ATOM 708 C CA . VAL A 1 92 ? -8.484 -25.781 -10.789 1 98.25 92 VAL A CA 1
ATOM 709 C C . VAL A 1 92 ? -10 -25.641 -10.766 1 98.25 92 VAL A C 1
ATOM 711 O O . VAL A 1 92 ? -10.711 -26.359 -11.469 1 98.25 92 VAL A O 1
ATOM 714 N N . ASN A 1 93 ? -10.5 -24.797 -9.883 1 97.94 93 ASN A N 1
ATOM 715 C CA . ASN A 1 93 ? -11.945 -24.594 -9.797 1 97.94 93 ASN A CA 1
ATOM 716 C C . ASN A 1 93 ? -12.289 -23.344 -9.008 1 97.94 93 ASN A C 1
ATOM 718 O O . ASN A 1 93 ? -11.453 -22.797 -8.289 1 97.94 93 ASN A O 1
ATOM 722 N N . SER A 1 94 ? -13.438 -22.812 -9.234 1 98 94 SER A N 1
ATOM 723 C CA . SER A 1 94 ? -14.055 -21.703 -8.5 1 98 94 SER A CA 1
ATOM 724 C C . SER A 1 94 ? -15.578 -21.734 -8.648 1 98 94 SER A C 1
ATOM 726 O O . SER A 1 94 ? -16.125 -22.547 -9.391 1 98 94 SER A O 1
ATOM 728 N N . CYS A 1 95 ? -16.375 -20.844 -8.062 1 97.5 95 CYS A N 1
ATOM 729 C CA . CYS A 1 95 ? -17.828 -20.922 -8.078 1 97.5 95 CYS A CA 1
ATOM 730 C C . CYS A 1 95 ? -18.391 -20.453 -9.406 1 97.5 95 CYS A C 1
ATOM 732 O O . CYS A 1 95 ? -19.547 -20.734 -9.742 1 97.5 95 CYS A O 1
ATOM 734 N N . LYS A 1 96 ? -17.656 -19.641 -10.156 1 96.88 96 LYS A N 1
ATOM 735 C CA . LYS A 1 96 ? -17.938 -19.172 -11.508 1 96.88 96 LYS A CA 1
ATOM 736 C C . LYS A 1 96 ? -19.094 -18.172 -11.523 1 96.88 96 LYS A C 1
ATOM 738 O O . LYS A 1 96 ? -19.453 -17.641 -12.57 1 96.88 96 LYS A O 1
ATOM 743 N N . THR A 1 97 ? -19.578 -17.812 -10.312 1 96.75 97 THR A N 1
ATOM 744 C CA . THR A 1 97 ? -20.766 -16.969 -10.289 1 96.75 97 THR A CA 1
ATOM 745 C C . THR A 1 97 ? -20.516 -15.695 -9.484 1 96.75 97 THR A C 1
ATOM 747 O O . THR A 1 97 ? -21.25 -14.711 -9.609 1 96.75 97 THR A O 1
ATOM 750 N N . CYS A 1 98 ? -19.562 -15.773 -8.68 1 95.5 98 CYS A N 1
ATOM 751 C CA . CYS A 1 98 ? -19.312 -14.617 -7.832 1 95.5 98 CYS A CA 1
ATOM 752 C C . CYS A 1 98 ? -18.641 -13.5 -8.617 1 95.5 98 CYS A C 1
ATOM 754 O O . CYS A 1 98 ? -18.281 -13.688 -9.781 1 95.5 98 CYS A O 1
ATOM 756 N N . LYS A 1 99 ? -18.453 -12.367 -8.008 1 92.31 99 LYS A N 1
ATOM 757 C CA . LYS A 1 99 ? -17.906 -11.188 -8.672 1 92.31 99 LYS A CA 1
ATOM 758 C C . LYS A 1 99 ? -16.484 -11.461 -9.164 1 92.31 99 LYS A C 1
ATOM 760 O O . LYS A 1 99 ? -16.172 -11.234 -10.344 1 92.31 99 LYS A O 1
ATOM 765 N N . PRO A 1 100 ? -15.617 -11.984 -8.352 1 93.75 100 PRO A N 1
ATOM 766 C CA . PRO A 1 100 ? -14.273 -12.289 -8.852 1 93.75 100 PRO A CA 1
ATOM 767 C C . PRO A 1 100 ? -14.297 -13.195 -10.078 1 93.75 100 PRO A C 1
ATOM 769 O O . PRO A 1 100 ? -13.555 -12.961 -11.039 1 93.75 100 PRO A O 1
ATOM 772 N N . CYS A 1 101 ? -15.086 -14.156 -10.062 1 96.88 101 CYS A N 1
ATOM 773 C CA . CYS A 1 101 ? -15.172 -15.078 -11.195 1 96.88 101 CYS A CA 1
ATOM 774 C C . CYS A 1 101 ? -15.664 -14.359 -12.445 1 96.88 101 CYS A C 1
ATOM 776 O O . CYS A 1 101 ? -15.109 -14.547 -13.531 1 96.88 101 CYS A O 1
ATOM 778 N N . LYS A 1 102 ? -16.641 -13.539 -12.273 1 96.12 102 LYS A N 1
ATOM 779 C CA . LYS A 1 102 ? -17.219 -12.82 -13.406 1 96.12 102 LYS A CA 1
ATOM 780 C C . LYS A 1 102 ? -16.219 -11.805 -13.969 1 96.12 102 LYS A C 1
ATOM 782 O O . LYS A 1 102 ? -16.266 -11.477 -15.156 1 96.12 102 LYS A O 1
ATOM 787 N N . GLU A 1 103 ? -15.328 -11.359 -13.125 1 94.5 103 GLU A N 1
ATOM 788 C CA . GLU A 1 103 ? -14.359 -10.344 -13.523 1 94.5 103 GLU A CA 1
ATOM 789 C C . GLU A 1 103 ? -13.008 -10.977 -13.867 1 94.5 103 GLU A C 1
ATOM 791 O O . GLU A 1 103 ? -11.992 -10.281 -13.906 1 94.5 103 GLU A O 1
ATOM 796 N N . HIS A 1 104 ? -12.977 -12.258 -14.078 1 96.75 104 HIS A N 1
ATOM 797 C CA . HIS A 1 104 ? -11.789 -13.008 -14.484 1 96.75 104 HIS A CA 1
ATOM 798 C C . HIS A 1 104 ? -10.688 -12.906 -13.438 1 96.75 104 HIS A C 1
ATOM 800 O O . HIS A 1 104 ? -9.516 -12.758 -13.781 1 96.75 104 HIS A O 1
ATOM 806 N N . GLN A 1 105 ? -11.086 -12.781 -12.18 1 95.75 105 GLN A N 1
ATOM 807 C CA . GLN A 1 105 ? -10.211 -12.836 -11.016 1 95.75 105 GLN A CA 1
ATOM 808 C C . GLN A 1 105 ? -10.547 -14.039 -10.133 1 95.75 105 GLN A C 1
ATOM 810 O O . GLN A 1 105 ? -10.734 -13.891 -8.922 1 95.75 105 GLN A O 1
ATOM 815 N N . GLU A 1 106 ? -10.586 -15.195 -10.68 1 97.5 106 GLU A N 1
ATOM 816 C CA . GLU A 1 106 ? -11.078 -16.406 -10.023 1 97.5 106 GLU A CA 1
ATOM 817 C C . GLU A 1 106 ? -10.227 -16.75 -8.805 1 97.5 106 GLU A C 1
ATOM 819 O O . GLU A 1 106 ? -10.727 -17.344 -7.844 1 97.5 106 GLU A O 1
ATOM 824 N N . GLN A 1 107 ? -8.953 -16.328 -8.828 1 95.75 107 GLN A N 1
ATOM 825 C CA . GLN A 1 107 ? -8.062 -16.641 -7.719 1 95.75 107 GLN A CA 1
ATOM 826 C C . GLN A 1 107 ? -8.539 -15.992 -6.426 1 95.75 107 GLN A C 1
ATOM 828 O O . GLN A 1 107 ? -8.094 -16.359 -5.336 1 95.75 107 GLN A O 1
ATOM 833 N N . PHE A 1 108 ? -9.43 -15.039 -6.531 1 94.06 108 PHE A N 1
ATOM 834 C CA . PHE A 1 108 ? -9.945 -14.367 -5.344 1 94.06 108 PHE A CA 1
ATOM 835 C C . PHE A 1 108 ? -11.32 -14.914 -4.965 1 94.06 108 PHE A C 1
ATOM 837 O O . PHE A 1 108 ? -11.953 -14.406 -4.035 1 94.06 108 PHE A O 1
ATOM 844 N N . CYS A 1 109 ? -11.867 -15.93 -5.641 1 96.06 109 CYS A N 1
ATOM 845 C CA . CYS A 1 109 ? -13.133 -16.562 -5.301 1 96.06 109 CYS A CA 1
ATOM 846 C C . CYS A 1 109 ? -13.062 -17.234 -3.936 1 96.06 109 CYS A C 1
ATOM 848 O O . CYS A 1 109 ? -12.094 -17.922 -3.631 1 96.06 109 CYS A O 1
ATOM 850 N N . ALA A 1 110 ? -14.117 -17.031 -3.137 1 94.31 110 ALA A N 1
ATOM 851 C CA . ALA A 1 110 ? -14.172 -17.641 -1.808 1 94.31 110 ALA A CA 1
ATOM 852 C C . ALA A 1 110 ? -14.203 -19.156 -1.895 1 94.31 110 ALA A C 1
ATOM 854 O O . ALA A 1 110 ? -13.859 -19.844 -0.93 1 94.31 110 ALA A O 1
ATOM 855 N N . LYS A 1 111 ? -14.531 -19.656 -3.021 1 97.25 111 LYS A N 1
ATOM 856 C CA . LYS A 1 111 ? -14.641 -21.109 -3.197 1 97.25 111 LYS A CA 1
ATOM 857 C C . LYS A 1 111 ? -13.578 -21.625 -4.16 1 97.25 111 LYS A C 1
ATOM 859 O O . LYS A 1 111 ? -13.75 -22.672 -4.773 1 97.25 111 LYS A O 1
ATOM 864 N N . VAL A 1 112 ? -12.594 -20.828 -4.312 1 97.88 112 VAL A N 1
ATOM 865 C CA . VAL A 1 112 ? -11.523 -21.25 -5.215 1 97.88 112 VAL A CA 1
ATOM 866 C C . VAL A 1 112 ? -10.93 -22.578 -4.73 1 97.88 112 VAL A C 1
ATOM 868 O O . VAL A 1 112 ? -10.805 -22.797 -3.523 1 97.88 112 VAL A O 1
ATOM 871 N N . VAL A 1 113 ? -10.633 -23.469 -5.629 1 98.38 113 VAL A N 1
ATOM 872 C CA . VAL A 1 113 ? -9.961 -24.734 -5.336 1 98.38 113 VAL A CA 1
ATOM 873 C C . VAL A 1 113 ? -8.547 -24.703 -5.918 1 98.38 113 VAL A C 1
ATOM 875 O O . VAL A 1 113 ? -8.375 -24.75 -7.137 1 98.38 113 VAL A O 1
ATOM 878 N N . PHE A 1 114 ? -7.578 -24.641 -5.082 1 98.25 114 PHE A N 1
ATOM 879 C CA . PHE A 1 114 ? -6.188 -24.641 -5.516 1 98.25 114 PHE A CA 1
ATOM 880 C C . PHE A 1 114 ? -5.758 -26.047 -5.957 1 98.25 114 PHE A C 1
ATOM 882 O O . PHE A 1 114 ? -6.453 -27.031 -5.688 1 98.25 114 PHE A O 1
ATOM 889 N N . THR A 1 115 ? -4.66 -26.078 -6.629 1 98.56 115 THR A N 1
ATOM 890 C CA . THR A 1 115 ? -4.246 -27.281 -7.352 1 98.56 115 THR A CA 1
ATOM 891 C C . THR A 1 115 ? -3.797 -28.375 -6.383 1 98.56 115 THR A C 1
ATOM 893 O O . THR A 1 115 ? -3.797 -29.562 -6.727 1 98.56 115 THR A O 1
ATOM 896 N N . TYR A 1 116 ? -3.354 -28.047 -5.227 1 98.25 116 TYR A N 1
ATOM 897 C CA . TYR A 1 116 ? -2.99 -28.984 -4.176 1 98.25 116 TYR A CA 1
ATOM 898 C C . TYR A 1 116 ? -3.143 -28.359 -2.799 1 98.25 116 TYR A C 1
ATOM 900 O O . TYR A 1 116 ? -3.416 -27.156 -2.682 1 98.25 116 TYR A O 1
ATOM 908 N N . ASP A 1 117 ? -3.068 -29.234 -1.738 1 97.88 117 ASP A N 1
ATOM 909 C CA . ASP A 1 117 ? -3.184 -28.797 -0.351 1 97.88 117 ASP A CA 1
ATOM 910 C C . ASP A 1 117 ? -4.457 -27.969 -0.137 1 97.88 117 ASP A C 1
ATOM 912 O O . ASP A 1 117 ? -4.418 -26.906 0.481 1 97.88 117 ASP A O 1
ATOM 916 N N . CYS A 1 118 ? -5.508 -28.406 -0.763 1 97.38 118 CYS A N 1
ATOM 917 C CA . CYS A 1 118 ? -6.816 -27.766 -0.755 1 97.38 118 CYS A CA 1
ATOM 918 C C . CYS A 1 118 ? -7.93 -28.812 -0.881 1 97.38 118 CYS A C 1
ATOM 920 O O . CYS A 1 118 ? -7.777 -29.812 -1.579 1 97.38 118 CYS A O 1
ATOM 922 N N . LEU A 1 119 ? -9.031 -28.578 -0.185 1 97.5 119 LEU A N 1
ATOM 923 C CA . LEU A 1 119 ? -10.203 -29.438 -0.344 1 97.5 119 LEU A CA 1
ATOM 924 C C . LEU A 1 119 ? -11.078 -28.953 -1.499 1 97.5 119 LEU A C 1
ATOM 926 O O . LEU A 1 119 ? -11.258 -27.75 -1.687 1 97.5 119 LEU A O 1
ATOM 930 N N . ASP A 1 120 ? -11.539 -29.859 -2.252 1 97.25 120 ASP A N 1
ATOM 931 C CA . ASP A 1 120 ? -12.383 -29.531 -3.398 1 97.25 120 ASP A CA 1
ATOM 932 C C . ASP A 1 120 ? -13.859 -29.578 -3.021 1 97.25 120 ASP A C 1
ATOM 934 O O . ASP A 1 120 ? -14.484 -30.641 -3.09 1 97.25 120 ASP A O 1
ATOM 938 N N . SER A 1 121 ? -14.43 -28.422 -2.736 1 96.38 121 SER A N 1
ATOM 939 C CA . SER A 1 121 ? -15.805 -28.344 -2.26 1 96.38 121 SER A CA 1
ATOM 940 C C . SER A 1 121 ? -16.797 -28.719 -3.357 1 96.38 121 SER A C 1
ATOM 942 O O . SER A 1 121 ? -17.969 -28.953 -3.084 1 96.38 121 SER A O 1
ATOM 944 N N . PHE A 1 122 ? -16.359 -28.859 -4.566 1 95.5 122 PHE A N 1
ATOM 945 C CA . PHE A 1 122 ? -17.234 -29.203 -5.68 1 95.5 122 PHE A CA 1
ATOM 946 C C . PHE A 1 122 ? -17.219 -30.703 -5.93 1 95.5 122 PHE A C 1
ATOM 948 O O . PHE A 1 122 ? -18.016 -31.203 -6.73 1 95.5 122 PHE A O 1
ATOM 955 N N . HIS A 1 123 ? -16.328 -31.406 -5.316 1 95.19 123 HIS A N 1
ATOM 956 C CA . HIS A 1 123 ? -16.203 -32.844 -5.469 1 95.19 123 HIS A CA 1
ATOM 957 C C . HIS A 1 123 ? -16.062 -33.531 -4.113 1 95.19 123 HIS A C 1
ATOM 959 O O . HIS A 1 123 ? -15.047 -34.188 -3.852 1 95.19 123 HIS A O 1
ATOM 965 N N . ASP A 1 124 ? -17.047 -33.438 -3.213 1 95.12 124 ASP A N 1
ATOM 966 C CA . ASP A 1 124 ? -17.203 -34.125 -1.934 1 95.12 124 ASP A CA 1
ATOM 967 C C . ASP A 1 124 ? -16.031 -33.812 -1.008 1 95.12 124 ASP A C 1
ATOM 969 O O . ASP A 1 124 ? -15.547 -34.688 -0.293 1 95.12 124 ASP A O 1
ATOM 973 N N . ASN A 1 125 ? -15.414 -32.625 -1.178 1 96.75 125 ASN A N 1
ATOM 974 C CA . ASN A 1 125 ? -14.312 -32.156 -0.336 1 96.75 125 ASN A CA 1
ATOM 975 C C . ASN A 1 125 ? -13.125 -33.125 -0.388 1 96.75 125 ASN A C 1
ATOM 977 O O . ASN A 1 125 ? -12.453 -33.344 0.623 1 96.75 125 ASN A O 1
ATOM 981 N N . GLU A 1 126 ? -12.969 -33.688 -1.521 1 96 126 GLU A N 1
ATOM 982 C CA . GLU A 1 126 ? -11.758 -34.5 -1.718 1 96 126 GLU A CA 1
ATOM 983 C C . GLU A 1 126 ? -10.508 -33.625 -1.711 1 96 126 GLU A C 1
ATOM 985 O O . GLU A 1 126 ? -10.516 -32.5 -2.25 1 96 126 GLU A O 1
ATOM 990 N N . SER A 1 127 ? -9.438 -34.125 -1.069 1 96.88 127 SER A N 1
ATOM 991 C CA . SER A 1 127 ? -8.172 -33.406 -1.082 1 96.88 127 SER A CA 1
ATOM 992 C C . SER A 1 127 ? -7.582 -33.375 -2.486 1 96.88 127 SER A C 1
ATOM 994 O O . SER A 1 127 ? -7.457 -34.406 -3.15 1 96.88 127 SER A O 1
ATOM 996 N N . GLN A 1 128 ? -7.305 -32.188 -2.875 1 97.5 128 GLN A N 1
ATOM 997 C CA . GLN A 1 128 ? -6.664 -32.031 -4.176 1 97.5 128 GLN A CA 1
ATOM 998 C C . GLN A 1 128 ? -5.234 -32.562 -4.148 1 97.5 128 GLN A C 1
ATOM 1000 O O . GLN A 1 128 ? -4.473 -32.281 -3.225 1 97.5 128 GLN A O 1
ATOM 1005 N N . MET A 1 129 ? -4.879 -33.406 -5.152 1 98.31 129 MET A N 1
ATOM 1006 C CA . MET A 1 129 ? -3.527 -33.906 -5.383 1 98.31 129 MET A CA 1
ATOM 1007 C C . MET A 1 129 ? -2.91 -33.25 -6.621 1 98.31 129 MET A C 1
ATOM 1009 O O . MET A 1 129 ? -3.479 -33.312 -7.711 1 98.31 129 MET A O 1
ATOM 1013 N N . GLY A 1 130 ? -1.707 -32.719 -6.469 1 98.62 130 GLY A N 1
ATOM 1014 C CA . GLY A 1 130 ? -1.153 -31.797 -7.457 1 98.62 130 GLY A CA 1
ATOM 1015 C C . GLY A 1 130 ? -0.427 -32.5 -8.586 1 98.62 130 GLY A C 1
ATOM 1016 O O . GLY A 1 130 ? -0.772 -33.625 -8.938 1 98.62 130 GLY A O 1
ATOM 1017 N N . GLY A 1 131 ? 0.469 -31.781 -9.203 1 98.75 131 GLY A N 1
ATOM 1018 C CA . GLY A 1 131 ? 1.071 -32.156 -10.469 1 98.75 131 GLY A CA 1
ATOM 1019 C C . GLY A 1 131 ? 2.246 -33.094 -10.312 1 98.75 131 GLY A C 1
ATOM 1020 O O . GLY A 1 131 ? 2.717 -33.688 -11.289 1 98.75 131 GLY A O 1
ATOM 1021 N N . TYR A 1 132 ? 2.744 -33.25 -9.039 1 98.81 132 TYR A N 1
ATOM 1022 C CA . TYR A 1 132 ? 3.742 -34.312 -8.867 1 98.81 132 TYR A CA 1
ATOM 1023 C C . TYR A 1 132 ? 3.123 -35.688 -9.078 1 98.81 132 TYR A C 1
ATOM 1025 O O . TYR A 1 132 ? 3.264 -36.562 -8.227 1 98.81 132 TYR A O 1
ATOM 1033 N N . SER A 1 133 ? 2.475 -35.875 -10.188 1 98.75 133 SER A N 1
ATOM 1034 C CA . SER A 1 133 ? 1.71 -37.094 -10.492 1 98.75 133 SER A CA 1
ATOM 1035 C C . SER A 1 133 ? 1.623 -37.344 -11.992 1 98.75 133 SER A C 1
ATOM 1037 O O . SER A 1 133 ? 2.105 -36.531 -12.781 1 98.75 133 SER A O 1
ATOM 1039 N N . ASN A 1 134 ? 1.021 -38.438 -12.367 1 98.69 134 ASN A N 1
ATOM 1040 C CA . ASN A 1 134 ? 1.034 -38.844 -13.773 1 98.69 134 ASN A CA 1
ATOM 1041 C C . ASN A 1 134 ? -0.141 -38.219 -14.531 1 98.69 134 ASN A C 1
ATOM 1043 O O . ASN A 1 134 ? -0.104 -38.125 -15.758 1 98.69 134 ASN A O 1
ATOM 1047 N N . ASN A 1 135 ? -1.2 -37.844 -13.82 1 98.69 135 ASN A N 1
ATOM 1048 C CA . ASN A 1 135 ? -2.355 -37.281 -14.5 1 98.69 135 ASN A CA 1
ATOM 1049 C C . ASN A 1 135 ? -3.15 -36.344 -13.57 1 98.69 135 ASN A C 1
ATOM 1051 O O . ASN A 1 135 ? -2.871 -36.281 -12.375 1 98.69 135 ASN A O 1
ATOM 1055 N N . ILE A 1 136 ? -4.082 -35.656 -14.164 1 98.75 136 ILE A N 1
ATOM 1056 C CA . ILE A 1 136 ? -4.965 -34.781 -13.398 1 98.75 136 ILE A CA 1
ATOM 1057 C C . ILE A 1 136 ? -6.285 -34.594 -14.148 1 98.75 136 ILE A C 1
ATOM 1059 O O . ILE A 1 136 ? -6.316 -34.625 -15.375 1 98.75 136 ILE A O 1
ATOM 1063 N N . VAL A 1 137 ? -7.367 -34.5 -13.406 1 98.69 137 VAL A N 1
ATOM 1064 C CA . VAL A 1 137 ? -8.688 -34.188 -13.945 1 98.69 137 VAL A CA 1
ATOM 1065 C C . VAL A 1 137 ? -9.078 -32.75 -13.586 1 98.69 137 VAL A C 1
ATOM 1067 O O . VAL A 1 137 ? -9.094 -32.406 -12.406 1 98.69 137 VAL A O 1
ATOM 1070 N N . VAL A 1 138 ? -9.344 -31.953 -14.57 1 98.12 138 VAL A N 1
ATOM 1071 C CA . VAL A 1 138 ? -9.602 -30.531 -14.328 1 98.12 138 VAL A CA 1
ATOM 1072 C C . VAL A 1 138 ? -10.742 -30.062 -15.227 1 98.12 138 VAL A C 1
ATOM 1074 O O . VAL A 1 138 ? -10.883 -30.516 -16.359 1 98.12 138 VAL A O 1
ATOM 1077 N N . ASP A 1 139 ? -11.586 -29.141 -14.695 1 97.88 139 ASP A N 1
ATOM 1078 C CA . ASP A 1 139 ? -12.578 -28.453 -15.516 1 97.88 139 ASP A CA 1
ATOM 1079 C C . ASP A 1 139 ? -11.914 -27.672 -16.641 1 97.88 139 ASP A C 1
ATOM 1081 O O . ASP A 1 139 ? -10.906 -26.984 -16.422 1 97.88 139 ASP A O 1
ATOM 1085 N N . GLU A 1 140 ? -12.461 -27.734 -17.891 1 98.25 140 GLU A N 1
ATOM 1086 C CA . GLU A 1 140 ? -11.82 -27.156 -19.062 1 98.25 140 GLU A CA 1
ATOM 1087 C C . GLU A 1 140 ? -11.609 -25.656 -18.906 1 98.25 140 GLU A C 1
ATOM 1089 O O . GLU A 1 140 ? -10.742 -25.078 -19.562 1 98.25 140 GLU A O 1
ATOM 1094 N N . ASN A 1 141 ? -12.383 -24.969 -18.016 1 97.88 141 ASN A N 1
ATOM 1095 C CA . ASN A 1 141 ? -12.305 -23.516 -17.844 1 97.88 141 ASN A CA 1
ATOM 1096 C C . ASN A 1 141 ? -11.031 -23.125 -17.109 1 97.88 141 ASN A C 1
ATOM 1098 O O . ASN A 1 141 ? -10.672 -21.938 -17.078 1 97.88 141 ASN A O 1
ATOM 1102 N N . TYR A 1 142 ? -10.312 -24.078 -16.562 1 98.62 142 TYR A N 1
ATOM 1103 C CA . TYR A 1 142 ? -9.117 -23.766 -15.789 1 98.62 142 TYR A CA 1
ATOM 1104 C C . TYR A 1 142 ? -7.871 -24.328 -16.453 1 98.62 142 TYR A C 1
ATOM 1106 O O . TYR A 1 142 ? -6.824 -24.469 -15.812 1 98.62 142 TYR A O 1
ATOM 1114 N N . VAL A 1 143 ? -8 -24.703 -17.703 1 98.81 143 VAL A N 1
ATOM 1115 C CA . VAL A 1 143 ? -6.914 -25.234 -18.516 1 98.81 143 VAL A CA 1
ATOM 1116 C C . VAL A 1 143 ? -6.375 -24.141 -19.438 1 98.81 143 VAL A C 1
ATOM 1118 O O . VAL A 1 143 ? -7.145 -23.344 -19.984 1 98.81 143 VAL A O 1
ATOM 1121 N N . ILE A 1 144 ? -5.094 -24.047 -19.531 1 98.88 144 ILE A N 1
ATOM 1122 C CA . ILE A 1 144 ? -4.426 -23.062 -20.359 1 98.88 144 ILE A CA 1
ATOM 1123 C C . ILE A 1 144 ? -3.971 -23.703 -21.672 1 98.88 144 ILE A C 1
ATOM 1125 O O . ILE A 1 144 ? -3.338 -24.766 -21.656 1 98.88 144 ILE A O 1
ATOM 1129 N N . SER A 1 145 ? -4.297 -23.078 -22.734 1 98.75 145 SER A N 1
ATOM 1130 C CA . SER A 1 145 ? -3.84 -23.547 -24.031 1 98.75 145 SER A CA 1
ATOM 1131 C C . SER A 1 145 ? -2.367 -23.234 -24.25 1 98.75 145 SER A C 1
ATOM 1133 O O . SER A 1 145 ? -1.913 -22.125 -23.953 1 98.75 145 SER A O 1
ATOM 1135 N N . VAL A 1 146 ? -1.636 -24.203 -24.781 1 98.5 146 VAL A N 1
ATOM 1136 C CA . VAL A 1 146 ? -0.21 -24.031 -25.047 1 98.5 146 VAL A CA 1
ATOM 1137 C C . VAL A 1 146 ? 0.091 -24.422 -26.5 1 98.5 146 VAL A C 1
ATOM 1139 O O . VAL A 1 146 ? -0.447 -25.406 -27.016 1 98.5 146 VAL A O 1
ATOM 1142 N N . ASP A 1 147 ? 0.889 -23.594 -27.141 1 97.44 147 ASP A N 1
ATOM 1143 C CA . ASP A 1 147 ? 1.351 -23.938 -28.484 1 97.44 147 ASP A CA 1
ATOM 1144 C C . ASP A 1 147 ? 2.029 -25.312 -28.516 1 97.44 147 ASP A C 1
ATOM 1146 O O . ASP A 1 147 ? 2.883 -25.594 -27.672 1 97.44 147 ASP A O 1
ATOM 1150 N N . LYS A 1 148 ? 1.707 -26.109 -29.5 1 95 148 LYS A N 1
ATOM 1151 C CA . LYS A 1 148 ? 2.182 -27.484 -29.562 1 95 148 LYS A CA 1
ATOM 1152 C C . LYS A 1 148 ? 3.697 -27.531 -29.734 1 95 148 LYS A C 1
ATOM 1154 O O . LYS A 1 148 ? 4.332 -28.547 -29.406 1 95 148 LYS A O 1
ATOM 1159 N N . ASN A 1 149 ? 4.258 -26.484 -30.188 1 95.69 149 ASN A N 1
ATOM 1160 C CA . ASN A 1 149 ? 5.691 -26.469 -30.469 1 95.69 149 ASN A CA 1
ATOM 1161 C C . ASN A 1 149 ? 6.484 -25.875 -29.312 1 95.69 149 ASN A C 1
ATOM 1163 O O . ASN A 1 149 ? 7.715 -25.828 -29.344 1 95.69 149 ASN A O 1
ATOM 1167 N N . ALA A 1 150 ? 5.797 -25.375 -28.297 1 97.31 150 ALA A N 1
ATOM 1168 C CA . ALA A 1 150 ? 6.488 -24.797 -27.141 1 97.31 150 ALA A CA 1
ATOM 1169 C C . ALA A 1 150 ? 7.215 -25.875 -26.344 1 97.31 150 ALA A C 1
ATOM 1171 O O . ALA A 1 150 ? 6.758 -27.016 -26.266 1 97.31 150 ALA A O 1
ATOM 1172 N N . PRO A 1 151 ? 8.414 -25.531 -25.844 1 97.75 151 PRO A N 1
ATOM 1173 C CA . PRO A 1 151 ? 9.094 -26.484 -24.953 1 97.75 151 PRO A CA 1
ATOM 1174 C C . PRO A 1 151 ? 8.359 -26.672 -23.625 1 97.75 151 PRO A C 1
ATOM 1176 O O . PRO A 1 151 ? 8.508 -25.859 -22.719 1 97.75 151 PRO A O 1
ATOM 1179 N N . LEU A 1 152 ? 7.727 -27.781 -23.422 1 97.5 152 LEU A N 1
ATOM 1180 C CA . LEU A 1 152 ? 6.777 -27.984 -22.344 1 97.5 152 LEU A CA 1
ATOM 1181 C C . LEU A 1 152 ? 7.484 -27.953 -20.984 1 97.5 152 LEU A C 1
ATOM 1183 O O . LEU A 1 152 ? 6.91 -27.5 -20 1 97.5 152 LEU A O 1
ATOM 1187 N N . GLU A 1 153 ? 8.742 -28.5 -20.969 1 97.75 153 GLU A N 1
ATOM 1188 C CA . GLU A 1 153 ? 9.484 -28.484 -19.719 1 97.75 153 GLU A CA 1
ATOM 1189 C C . GLU A 1 153 ? 9.719 -27.047 -19.25 1 97.75 153 GLU A C 1
ATOM 1191 O O . GLU A 1 153 ? 9.859 -26.797 -18.047 1 97.75 153 GLU A O 1
ATOM 1196 N N . LYS A 1 154 ? 9.695 -26.078 -20.188 1 98.12 154 LYS A N 1
ATOM 1197 C CA . LYS A 1 154 ? 9.891 -24.672 -19.828 1 98.12 154 LYS A CA 1
ATOM 1198 C C . LYS A 1 154 ? 8.555 -23.953 -19.656 1 98.12 154 LYS A C 1
ATOM 1200 O O . LYS A 1 154 ? 8.492 -22.875 -19.078 1 98.12 154 LYS A O 1
ATOM 1205 N N . VAL A 1 155 ? 7.5 -24.562 -20.188 1 98.19 155 VAL A N 1
ATOM 1206 C CA . VAL A 1 155 ? 6.152 -24 -20.094 1 98.19 155 VAL A CA 1
ATOM 1207 C C . VAL A 1 155 ? 5.609 -24.203 -18.672 1 98.19 155 VAL A C 1
ATOM 1209 O O . VAL A 1 155 ? 4.918 -23.328 -18.141 1 98.19 155 VAL A O 1
ATOM 1212 N N . ALA A 1 156 ? 5.961 -25.281 -18.094 1 98.38 156 ALA A N 1
ATOM 1213 C CA . ALA A 1 156 ? 5.391 -25.672 -16.812 1 98.38 156 ALA A CA 1
ATOM 1214 C C . ALA A 1 156 ? 5.59 -24.578 -15.758 1 98.38 156 ALA A C 1
ATOM 1216 O O . ALA A 1 156 ? 4.625 -24.094 -15.172 1 98.38 156 ALA A O 1
ATOM 1217 N N . PRO A 1 157 ? 6.848 -24.047 -15.641 1 98.19 157 PRO A N 1
ATOM 1218 C CA . PRO A 1 157 ? 7.07 -23.031 -14.602 1 98.19 157 PRO A CA 1
ATOM 1219 C C . PRO A 1 157 ? 6.34 -21.719 -14.891 1 98.19 157 PRO A C 1
ATOM 1221 O O . PRO A 1 157 ? 6.137 -20.922 -13.984 1 98.19 157 PRO A O 1
ATOM 1224 N N . LEU A 1 158 ? 5.938 -21.453 -16.156 1 98.62 158 LEU A N 1
ATOM 1225 C CA . LEU A 1 158 ? 5.234 -20.219 -16.484 1 98.62 158 LEU A CA 1
ATOM 1226 C C . LEU A 1 158 ? 3.879 -20.156 -15.789 1 98.62 158 LEU A C 1
ATOM 1228 O O . LEU A 1 158 ? 3.361 -19.078 -15.523 1 98.62 158 LEU A O 1
ATOM 1232 N N . LEU A 1 159 ? 3.363 -21.312 -15.43 1 98.56 159 LEU A N 1
ATOM 1233 C CA . LEU A 1 159 ? 2.004 -21.422 -14.914 1 98.56 159 LEU A CA 1
ATOM 1234 C C . LEU A 1 159 ? 1.935 -20.969 -13.461 1 98.56 159 LEU A C 1
ATOM 1236 O O . LEU A 1 159 ? 0.846 -20.828 -12.898 1 98.56 159 LEU A O 1
ATOM 1240 N N . CYS A 1 160 ? 3 -20.625 -12.852 1 97.94 160 CYS A N 1
ATOM 1241 C CA . CYS A 1 160 ? 3.066 -19.906 -11.586 1 97.94 160 CYS A CA 1
ATOM 1242 C C . CYS A 1 160 ? 4.07 -18.766 -11.656 1 97.94 160 CYS A C 1
ATOM 1244 O O . CYS A 1 160 ? 3.684 -17.594 -11.648 1 97.94 160 CYS A O 1
ATOM 1246 N N . ALA A 1 161 ? 5.336 -19.094 -11.922 1 97.5 161 ALA A N 1
ATOM 1247 C CA . ALA A 1 161 ? 6.383 -18.062 -11.945 1 97.5 161 ALA A CA 1
ATOM 1248 C C . ALA A 1 161 ? 6.094 -17 -12.992 1 97.5 161 ALA A C 1
ATOM 1250 O O . ALA A 1 161 ? 6.32 -15.812 -12.758 1 97.5 161 ALA A O 1
ATOM 1251 N N . GLY A 1 162 ? 5.625 -17.438 -14.156 1 98.38 162 GLY A N 1
ATOM 1252 C CA . GLY A 1 162 ? 5.277 -16.484 -15.195 1 98.38 162 GLY A CA 1
ATOM 1253 C C . GLY A 1 162 ? 4.148 -15.555 -14.797 1 98.38 162 GLY A C 1
ATOM 1254 O O . GLY A 1 162 ? 4.355 -14.352 -14.664 1 98.38 162 GLY A O 1
ATOM 1255 N N . ILE A 1 163 ? 2.961 -16.156 -14.477 1 98.69 163 ILE A N 1
ATOM 1256 C CA . ILE A 1 163 ? 1.773 -15.352 -14.219 1 98.69 163 ILE A CA 1
ATOM 1257 C C . ILE A 1 163 ? 1.974 -14.531 -12.938 1 98.69 163 ILE A C 1
ATOM 1259 O O . ILE A 1 163 ? 1.511 -13.391 -12.844 1 98.69 163 ILE A O 1
ATOM 1263 N N . THR A 1 164 ? 2.703 -15.055 -11.961 1 98.19 164 THR A N 1
ATOM 1264 C CA . THR A 1 164 ? 2.93 -14.383 -10.688 1 98.19 164 THR A CA 1
ATOM 1265 C C . THR A 1 164 ? 3.705 -13.078 -10.891 1 98.19 164 THR A C 1
ATOM 1267 O O . THR A 1 164 ? 3.461 -12.086 -10.203 1 98.19 164 THR A O 1
ATOM 1270 N N . THR A 1 165 ? 4.625 -13.086 -11.844 1 98.62 165 THR A N 1
ATOM 1271 C CA . THR A 1 165 ? 5.461 -11.906 -12.031 1 98.62 165 THR A CA 1
ATOM 1272 C C . THR A 1 165 ? 4.918 -11.039 -13.172 1 98.62 165 THR A C 1
ATOM 1274 O O . THR A 1 165 ? 5.074 -9.82 -13.156 1 98.62 165 THR A O 1
ATOM 1277 N N . TYR A 1 166 ? 4.238 -11.633 -14.172 1 98.75 166 TYR A N 1
ATOM 1278 C CA . TYR A 1 166 ? 3.615 -10.898 -15.266 1 98.75 166 TYR A CA 1
ATOM 1279 C C . TYR A 1 166 ? 2.49 -10.008 -14.758 1 98.75 166 TYR A C 1
ATOM 1281 O O . TYR A 1 166 ? 2.373 -8.852 -15.164 1 98.75 166 TYR A O 1
ATOM 1289 N N . SER A 1 167 ? 1.71 -10.523 -13.852 1 98.38 167 SER A N 1
ATOM 1290 C CA . SER A 1 167 ? 0.477 -9.883 -13.414 1 98.38 167 SER A CA 1
ATOM 1291 C C . SER A 1 167 ? 0.759 -8.516 -12.789 1 98.38 167 SER A C 1
ATOM 1293 O O . SER A 1 167 ? 0.181 -7.508 -13.203 1 98.38 167 SER A O 1
ATOM 1295 N N . PRO A 1 168 ? 1.688 -8.414 -11.82 1 98.25 168 PRO A N 1
ATOM 1296 C CA . PRO A 1 168 ? 1.914 -7.098 -11.211 1 98.25 168 PRO A CA 1
ATOM 1297 C C . PRO A 1 168 ? 2.582 -6.117 -12.172 1 98.25 168 PRO A C 1
ATOM 1299 O O . PRO A 1 168 ? 2.344 -4.91 -12.086 1 98.25 168 PRO A O 1
ATOM 1302 N N . LEU A 1 169 ? 3.414 -6.582 -13.086 1 98.75 169 LEU A N 1
ATOM 1303 C CA . LEU A 1 169 ? 4.016 -5.703 -14.086 1 98.75 169 LEU A CA 1
ATOM 1304 C C . LEU A 1 169 ? 2.947 -5.086 -14.977 1 98.75 169 LEU A C 1
ATOM 1306 O O . LEU A 1 169 ? 2.984 -3.887 -15.266 1 98.75 169 LEU A O 1
ATOM 1310 N N . LYS A 1 170 ? 2.035 -5.922 -15.375 1 98 170 LYS A N 1
ATOM 1311 C CA . LYS A 1 170 ? 0.924 -5.438 -16.188 1 98 170 LYS A CA 1
ATOM 1312 C C . LYS A 1 170 ? 0.01 -4.52 -15.375 1 98 170 LYS A C 1
ATOM 1314 O O . LYS A 1 170 ? -0.376 -3.449 -15.852 1 98 170 LYS A O 1
ATOM 1319 N N . PHE A 1 171 ? -0.333 -4.953 -14.211 1 97.25 171 PHE A N 1
ATOM 1320 C CA . PHE A 1 171 ? -1.227 -4.215 -13.328 1 97.25 171 PHE A CA 1
ATOM 1321 C C . PHE A 1 171 ? -0.705 -2.805 -13.078 1 97.25 171 PHE A C 1
ATOM 1323 O O . PHE A 1 171 ? -1.478 -1.845 -13.07 1 97.25 171 PHE A O 1
ATOM 1330 N N . SER A 1 172 ? 0.633 -2.686 -12.875 1 97.88 172 SER A N 1
ATOM 1331 C CA . SER A 1 172 ? 1.255 -1.396 -12.594 1 97.88 172 SER A CA 1
ATOM 1332 C C . SER A 1 172 ? 1.687 -0.695 -13.875 1 97.88 172 SER A C 1
ATOM 1334 O O . SER A 1 172 ? 2.432 0.287 -13.828 1 97.88 172 SER A O 1
ATOM 1336 N N . LYS A 1 173 ? 1.356 -1.212 -15.055 1 97.5 173 LYS A N 1
ATOM 1337 C CA . LYS A 1 173 ? 1.486 -0.579 -16.375 1 97.5 173 LYS A CA 1
ATOM 1338 C C . LYS A 1 173 ? 2.949 -0.306 -16.703 1 97.5 173 LYS A C 1
ATOM 1340 O O . LYS A 1 173 ? 3.291 0.776 -17.188 1 97.5 173 LYS A O 1
ATOM 1345 N N . VAL A 1 174 ? 3.783 -1.238 -16.328 1 98.5 174 VAL A N 1
ATOM 1346 C CA . VAL A 1 174 ? 5.184 -1.146 -16.734 1 98.5 174 VAL A CA 1
ATOM 1347 C C . VAL A 1 174 ? 5.285 -1.053 -18.25 1 98.5 174 VAL A C 1
ATOM 1349 O O . VAL A 1 174 ? 4.617 -1.798 -18.969 1 98.5 174 VAL A O 1
ATOM 1352 N N . THR A 1 175 ? 6.059 -0.155 -18.719 1 98.19 175 THR A N 1
ATOM 1353 C CA . THR A 1 175 ? 6.215 0.105 -20.141 1 98.19 175 THR A CA 1
ATOM 1354 C C . THR A 1 175 ? 7.598 0.681 -20.438 1 98.19 175 THR A C 1
ATOM 1356 O O . THR A 1 175 ? 8.461 0.709 -19.562 1 98.19 175 THR A O 1
ATOM 1359 N N . LYS A 1 176 ? 7.762 1.004 -21.719 1 98.25 176 LYS A N 1
ATOM 1360 C CA . LYS A 1 176 ? 9.047 1.562 -22.125 1 98.25 176 LYS A CA 1
ATOM 1361 C C . LYS A 1 176 ? 9.43 2.756 -21.266 1 98.25 176 LYS A C 1
ATOM 1363 O O . LYS A 1 176 ? 8.633 3.676 -21.078 1 98.25 176 LYS A O 1
ATOM 1368 N N . GLY A 1 177 ? 10.602 2.684 -20.688 1 96.38 177 GLY A N 1
ATOM 1369 C CA . GLY A 1 177 ? 11.125 3.793 -19.906 1 96.38 177 GLY A CA 1
ATOM 1370 C C . GLY A 1 177 ? 10.844 3.666 -18.422 1 96.38 177 GLY A C 1
ATOM 1371 O O . GLY A 1 177 ? 11.461 4.363 -17.609 1 96.38 177 GLY A O 1
ATOM 1372 N N . THR A 1 178 ? 9.914 2.84 -18 1 98.25 178 THR A N 1
ATOM 1373 C CA . THR A 1 178 ? 9.672 2.613 -16.578 1 98.25 178 THR A CA 1
ATOM 1374 C C . THR A 1 178 ? 10.938 2.094 -15.891 1 98.25 178 THR A C 1
ATOM 1376 O O . THR A 1 178 ? 11.617 1.219 -16.422 1 98.25 178 THR A O 1
ATOM 1379 N N . LYS A 1 179 ? 11.336 2.678 -14.836 1 98.62 179 LYS A N 1
ATOM 1380 C CA . LYS A 1 179 ? 12.43 2.162 -14.023 1 98.62 179 LYS A CA 1
ATOM 1381 C C . LYS A 1 179 ? 11.938 1.12 -13.023 1 98.62 179 LYS A C 1
ATOM 1383 O O . LYS A 1 179 ? 11.25 1.458 -12.055 1 98.62 179 LYS A O 1
ATOM 1388 N N . VAL A 1 180 ? 12.305 -0.126 -13.234 1 98.88 180 VAL A N 1
ATOM 1389 C CA . VAL A 1 180 ? 11.773 -1.251 -12.469 1 98.88 180 VAL A CA 1
ATOM 1390 C C . VAL A 1 180 ? 12.883 -1.854 -11.609 1 98.88 180 VAL A C 1
ATOM 1392 O O . VAL A 1 180 ? 13.984 -2.105 -12.094 1 98.88 180 VAL A O 1
ATOM 1395 N N . GLY A 1 181 ? 12.594 -1.991 -10.32 1 98.88 181 GLY A N 1
ATOM 1396 C CA . GLY A 1 181 ? 13.43 -2.795 -9.445 1 98.88 181 GLY A CA 1
ATOM 1397 C C . GLY A 1 181 ? 12.875 -4.184 -9.195 1 98.88 181 GLY A C 1
ATOM 1398 O O . GLY A 1 181 ? 11.688 -4.34 -8.914 1 98.88 181 GLY A O 1
ATOM 1399 N N . VAL A 1 182 ? 13.711 -5.16 -9.344 1 98.81 182 VAL A N 1
ATOM 1400 C CA . VAL A 1 182 ? 13.367 -6.531 -8.984 1 98.81 182 VAL A CA 1
ATOM 1401 C C . VAL A 1 182 ? 14.117 -6.934 -7.715 1 98.81 182 VAL A C 1
ATOM 1403 O O . VAL A 1 182 ? 15.328 -7.145 -7.742 1 98.81 182 VAL A O 1
ATOM 1406 N N . ALA A 1 183 ? 13.344 -7.043 -6.633 1 98.31 183 ALA A N 1
ATOM 1407 C CA . ALA A 1 183 ? 13.922 -7.449 -5.352 1 98.31 183 ALA A CA 1
ATOM 1408 C C . ALA A 1 183 ? 13.883 -8.969 -5.191 1 98.31 183 ALA A C 1
ATOM 1410 O O . ALA A 1 183 ? 12.82 -9.547 -4.957 1 98.31 183 ALA A O 1
ATOM 1411 N N . GLY A 1 184 ? 15.016 -9.602 -5.172 1 95.56 184 GLY A N 1
ATOM 1412 C CA . GLY A 1 184 ? 15.125 -11.047 -5.25 1 95.56 184 GLY A CA 1
ATOM 1413 C C . GLY A 1 184 ? 15.367 -11.555 -6.66 1 95.56 184 GLY A C 1
ATOM 1414 O O . GLY A 1 184 ? 14.594 -11.25 -7.57 1 95.56 184 GLY A O 1
ATOM 1415 N N . PHE A 1 185 ? 16.406 -12.281 -6.832 1 94.94 185 PHE A N 1
ATOM 1416 C CA . PHE A 1 185 ? 16.734 -12.75 -8.172 1 94.94 185 PHE A CA 1
ATOM 1417 C C . PHE A 1 185 ? 16.859 -14.266 -8.195 1 94.94 185 PHE A C 1
ATOM 1419 O O . PHE A 1 185 ? 17.938 -14.805 -8.492 1 94.94 185 PHE A O 1
ATOM 1426 N N . GLY A 1 186 ? 15.82 -14.922 -7.949 1 92.62 186 GLY A N 1
ATOM 1427 C CA . GLY A 1 186 ? 15.656 -16.359 -8.094 1 92.62 186 GLY A CA 1
ATOM 1428 C C . GLY A 1 186 ? 14.734 -16.75 -9.234 1 92.62 186 GLY A C 1
ATOM 1429 O O . GLY A 1 186 ? 14.805 -16.172 -10.32 1 92.62 186 GLY A O 1
ATOM 1430 N N . GLY A 1 187 ? 13.992 -17.781 -8.945 1 92.38 187 GLY A N 1
ATOM 1431 C CA . GLY A 1 187 ? 13.07 -18.266 -9.961 1 92.38 187 GLY A CA 1
ATOM 1432 C C . GLY A 1 187 ? 12.047 -17.234 -10.375 1 92.38 187 GLY A C 1
ATOM 1433 O O . GLY A 1 187 ? 11.844 -16.984 -11.57 1 92.38 187 GLY A O 1
ATOM 1434 N N . LEU A 1 188 ? 11.43 -16.578 -9.422 1 95.75 188 LEU A N 1
ATOM 1435 C CA . LEU A 1 188 ? 10.445 -15.547 -9.734 1 95.75 188 LEU A CA 1
ATOM 1436 C C . LEU A 1 188 ? 11.133 -14.289 -10.266 1 95.75 188 LEU A C 1
ATOM 1438 O O . LEU A 1 188 ? 10.695 -13.711 -11.258 1 95.75 188 LEU A O 1
ATOM 1442 N N . GLY A 1 189 ? 12.211 -13.969 -9.641 1 97.19 189 GLY A N 1
ATOM 1443 C CA . GLY A 1 189 ? 12.914 -12.758 -10.008 1 97.19 189 GLY A CA 1
ATOM 1444 C C . GLY A 1 189 ? 13.406 -12.758 -11.445 1 97.19 189 GLY A C 1
ATOM 1445 O O . GLY A 1 189 ? 13.328 -11.742 -12.133 1 97.19 189 GLY A O 1
ATOM 1446 N N . SER A 1 190 ? 13.922 -13.883 -11.852 1 97 190 SER A N 1
ATOM 1447 C CA . SER A 1 190 ? 14.422 -13.977 -13.219 1 97 190 SER A CA 1
ATOM 1448 C C . SER A 1 190 ? 13.297 -13.812 -14.234 1 97 190 SER A C 1
ATOM 1450 O O . SER A 1 190 ? 13.492 -13.227 -15.305 1 97 190 SER A O 1
ATOM 1452 N N . MET A 1 191 ? 12.125 -14.328 -13.898 1 98.06 191 MET A N 1
ATOM 1453 C CA . MET A 1 191 ? 10.977 -14.133 -14.781 1 98.06 191 MET A CA 1
ATOM 1454 C C . MET A 1 191 ? 10.539 -12.672 -14.805 1 98.06 191 MET A C 1
ATOM 1456 O O . MET A 1 191 ? 10.234 -12.125 -15.867 1 98.06 191 MET A O 1
ATOM 1460 N N . ALA A 1 192 ? 10.57 -12.062 -13.664 1 98.62 192 ALA A N 1
ATOM 1461 C CA . ALA A 1 192 ? 10.227 -10.641 -13.578 1 98.62 192 ALA A CA 1
ATOM 1462 C C . ALA A 1 192 ? 11.148 -9.797 -14.453 1 98.62 192 ALA A C 1
ATOM 1464 O O . ALA A 1 192 ? 10.688 -8.891 -15.156 1 98.62 192 ALA A O 1
ATOM 1465 N N . VAL A 1 193 ? 12.422 -10.117 -14.406 1 98.56 193 VAL A N 1
ATOM 1466 C CA . VAL A 1 193 ? 13.406 -9.406 -15.219 1 98.56 193 VAL A CA 1
ATOM 1467 C C . VAL A 1 193 ? 13.078 -9.57 -16.703 1 98.56 193 VAL A C 1
ATOM 1469 O O . VAL A 1 193 ? 13 -8.586 -17.438 1 98.56 193 VAL A O 1
ATOM 1472 N N . LYS A 1 194 ? 12.852 -10.797 -17.094 1 98.5 194 LYS A N 1
ATOM 1473 C CA . LYS A 1 194 ? 12.609 -11.07 -18.5 1 98.5 194 LYS A CA 1
ATOM 1474 C C . LYS A 1 194 ? 11.375 -10.336 -19 1 98.5 194 LYS A C 1
ATOM 1476 O O . LYS A 1 194 ? 11.398 -9.734 -20.078 1 98.5 194 LYS A O 1
ATOM 1481 N N . TYR A 1 195 ? 10.297 -10.352 -18.25 1 98.81 195 TYR A N 1
ATOM 1482 C CA . TYR A 1 195 ? 9.078 -9.656 -18.656 1 98.81 195 TYR A CA 1
ATOM 1483 C C . TYR A 1 195 ? 9.289 -8.148 -18.688 1 98.81 195 TYR A C 1
ATOM 1485 O O . TYR A 1 195 ? 8.914 -7.477 -19.641 1 98.81 195 TYR A O 1
ATOM 1493 N N . ALA A 1 196 ? 9.875 -7.574 -17.609 1 98.81 196 ALA A N 1
ATOM 1494 C CA . ALA A 1 196 ? 10.086 -6.133 -17.531 1 98.81 196 ALA A CA 1
ATOM 1495 C C . ALA A 1 196 ? 10.945 -5.633 -18.688 1 98.81 196 ALA A C 1
ATOM 1497 O O . ALA A 1 196 ? 10.648 -4.602 -19.297 1 98.81 196 ALA A O 1
ATOM 1498 N N . VAL A 1 197 ? 12.023 -6.406 -19 1 98.56 197 VAL A N 1
ATOM 1499 C CA . VAL A 1 197 ? 12.898 -6.047 -20.109 1 98.56 197 VAL A CA 1
ATOM 1500 C C . VAL A 1 197 ? 12.125 -6.094 -21.422 1 98.56 197 VAL A C 1
ATOM 1502 O O . VAL A 1 197 ? 12.211 -5.176 -22.234 1 98.56 197 VAL A O 1
ATOM 1505 N N . ALA A 1 198 ? 11.336 -7.145 -21.609 1 98.25 198 ALA A N 1
ATOM 1506 C CA . ALA A 1 198 ? 10.547 -7.293 -22.828 1 98.25 198 ALA A CA 1
ATOM 1507 C C . ALA A 1 198 ? 9.539 -6.16 -22.953 1 98.25 198 ALA A C 1
ATOM 1509 O O . ALA A 1 198 ? 9.195 -5.754 -24.078 1 98.25 198 ALA A O 1
ATOM 1510 N N . MET A 1 199 ? 9.109 -5.605 -21.859 1 98.19 199 MET A N 1
ATOM 1511 C CA . MET A 1 199 ? 8.141 -4.516 -21.859 1 98.19 199 MET A CA 1
ATOM 1512 C C . MET A 1 199 ? 8.82 -3.172 -22.078 1 98.19 199 MET A C 1
ATOM 1514 O O . MET A 1 199 ? 8.156 -2.143 -22.203 1 98.19 199 MET A O 1
ATOM 1518 N N . GLY A 1 200 ? 10.125 -3.158 -22.109 1 98.19 200 GLY A N 1
ATOM 1519 C CA . GLY A 1 200 ? 10.891 -1.97 -22.438 1 98.19 200 GLY A CA 1
ATOM 1520 C C . GLY A 1 200 ? 11.383 -1.211 -21.219 1 98.19 200 GLY A C 1
ATOM 1521 O O . GLY A 1 200 ? 11.914 -0.104 -21.344 1 98.19 200 GLY A O 1
ATOM 1522 N N . ALA A 1 201 ? 11.297 -1.771 -20.062 1 98.62 201 ALA A N 1
ATOM 1523 C CA . ALA A 1 201 ? 11.672 -1.095 -18.812 1 98.62 201 ALA A CA 1
ATOM 1524 C C . ALA A 1 201 ? 13.18 -1.078 -18.625 1 98.62 201 ALA A C 1
ATOM 1526 O O . ALA A 1 201 ? 13.898 -1.887 -19.219 1 98.62 201 ALA A O 1
ATOM 1527 N N . GLU A 1 202 ? 13.672 -0.103 -17.906 1 98.5 202 GLU A N 1
ATOM 1528 C CA . GLU A 1 202 ? 15.016 -0.148 -17.344 1 98.5 202 GLU A CA 1
ATOM 1529 C C . GLU A 1 202 ? 15.016 -0.89 -16 1 98.5 202 GLU A C 1
ATOM 1531 O O . GLU A 1 202 ? 14.383 -0.453 -15.039 1 98.5 202 GLU A O 1
ATOM 1536 N N . VAL A 1 203 ? 15.766 -1.986 -15.961 1 98.75 203 VAL A N 1
ATOM 1537 C CA . VAL A 1 203 ? 15.586 -2.912 -14.844 1 98.75 203 VAL A CA 1
ATOM 1538 C C . VAL A 1 203 ? 16.828 -2.889 -13.953 1 98.75 203 VAL A C 1
ATOM 1540 O O . VAL A 1 203 ? 17.953 -2.947 -14.445 1 98.75 203 VAL A O 1
ATOM 1543 N N . SER A 1 204 ? 16.625 -2.732 -12.672 1 98.75 204 SER A N 1
ATOM 1544 C CA . SER A 1 204 ? 17.609 -2.932 -11.617 1 98.75 204 SER A CA 1
ATOM 1545 C C . SER A 1 204 ? 17.281 -4.16 -10.781 1 98.75 204 SER A C 1
ATOM 1547 O O . SER A 1 204 ? 16.109 -4.41 -10.469 1 98.75 204 SER A O 1
ATOM 1549 N N . VAL A 1 205 ? 18.328 -4.941 -10.453 1 98.62 205 VAL A N 1
ATOM 1550 C CA . VAL A 1 205 ? 18.125 -6.145 -9.656 1 98.62 205 VAL A CA 1
ATOM 1551 C C . VAL A 1 205 ? 18.781 -5.977 -8.289 1 98.62 205 VAL A C 1
ATOM 1553 O O . VAL A 1 205 ? 19.875 -5.41 -8.188 1 98.62 205 VAL A O 1
ATOM 1556 N N . PHE A 1 206 ? 18.062 -6.422 -7.262 1 98.12 206 PHE A N 1
ATOM 1557 C CA . PHE A 1 206 ? 18.594 -6.52 -5.91 1 98.12 206 PHE A CA 1
ATOM 1558 C C . PHE A 1 206 ? 18.734 -7.977 -5.48 1 98.12 206 PHE A C 1
ATOM 1560 O O . PHE A 1 206 ? 17.734 -8.695 -5.387 1 98.12 206 PHE A O 1
ATOM 1567 N N . ALA A 1 207 ? 19.938 -8.438 -5.297 1 95.25 207 ALA A N 1
ATOM 1568 C CA . ALA A 1 207 ? 20.219 -9.82 -4.906 1 95.25 207 ALA A CA 1
ATOM 1569 C C . ALA A 1 207 ? 21.094 -9.875 -3.66 1 95.25 207 ALA A C 1
ATOM 1571 O O . ALA A 1 207 ? 21.703 -8.867 -3.275 1 95.25 207 ALA A O 1
ATOM 1572 N N . ARG A 1 208 ? 21.188 -11.078 -3.055 1 91.88 208 ARG A N 1
ATOM 1573 C CA . ARG A 1 208 ? 21.922 -11.266 -1.805 1 91.88 208 ARG A CA 1
ATOM 1574 C C . ARG A 1 208 ? 23.438 -11.25 -2.043 1 91.88 208 ARG A C 1
ATOM 1576 O O . ARG A 1 208 ? 24.203 -10.898 -1.146 1 91.88 208 ARG A O 1
ATOM 1583 N N . ASN A 1 209 ? 23.797 -11.695 -3.166 1 93.06 209 ASN A N 1
ATOM 1584 C CA . ASN A 1 209 ? 25.203 -11.734 -3.57 1 93.06 209 ASN A CA 1
ATOM 1585 C C . ASN A 1 209 ? 25.359 -11.57 -5.078 1 93.06 209 ASN A C 1
ATOM 1587 O O . ASN A 1 209 ? 24.375 -11.414 -5.793 1 93.06 209 ASN A O 1
ATOM 1591 N N . GLU A 1 210 ? 26.625 -11.633 -5.555 1 94.5 210 GLU A N 1
ATOM 1592 C CA . GLU A 1 210 ? 26.891 -11.32 -6.957 1 94.5 210 GLU A CA 1
ATOM 1593 C C . GLU A 1 210 ? 27 -12.602 -7.789 1 94.5 210 GLU A C 1
ATOM 1595 O O . GLU A 1 210 ? 27.375 -12.555 -8.961 1 94.5 210 GLU A O 1
ATOM 1600 N N . HIS A 1 211 ? 26.625 -13.742 -7.219 1 91.12 211 HIS A N 1
ATOM 1601 C CA . HIS A 1 211 ? 26.797 -15.023 -7.895 1 91.12 211 HIS A CA 1
ATOM 1602 C C . HIS A 1 211 ? 26.062 -15.047 -9.227 1 91.12 211 HIS A C 1
ATOM 1604 O O . HIS A 1 211 ? 26.547 -15.625 -10.203 1 91.12 211 HIS A O 1
ATOM 1610 N N . LYS A 1 212 ? 24.875 -14.383 -9.312 1 92.06 212 LYS A N 1
ATOM 1611 C CA . LYS A 1 212 ? 24.062 -14.438 -10.516 1 92.06 212 LYS A CA 1
ATOM 1612 C C . LYS A 1 212 ? 24.078 -13.102 -11.258 1 92.06 212 LYS A C 1
ATOM 1614 O O . LYS A 1 212 ? 23.156 -12.805 -12.031 1 92.06 212 LYS A O 1
ATOM 1619 N N . LYS A 1 213 ? 25.094 -12.266 -11.023 1 96.31 213 LYS A N 1
ATOM 1620 C CA . LYS A 1 213 ? 25.172 -10.938 -11.625 1 96.31 213 LYS A CA 1
ATOM 1621 C C . LYS A 1 213 ? 25.297 -11.023 -13.141 1 96.31 213 LYS A C 1
ATOM 1623 O O . LYS A 1 213 ? 24.594 -10.312 -13.867 1 96.31 213 LYS A O 1
ATOM 1628 N N . GLN A 1 214 ? 26.156 -11.891 -13.578 1 96.5 214 GLN A N 1
ATOM 1629 C CA . GLN A 1 214 ? 26.359 -12.016 -15.023 1 96.5 214 GLN A CA 1
ATOM 1630 C C . GLN A 1 214 ? 25.094 -12.508 -15.719 1 96.5 214 GLN A C 1
ATOM 1632 O O . GLN A 1 214 ? 24.781 -12.07 -16.828 1 96.5 214 GLN A O 1
ATOM 1637 N N . ASP A 1 215 ? 24.391 -13.422 -15.07 1 94.88 215 ASP A N 1
ATOM 1638 C CA . ASP A 1 215 ? 23.125 -13.891 -15.609 1 94.88 215 ASP A CA 1
ATOM 1639 C C . ASP A 1 215 ? 22.141 -12.734 -15.758 1 94.88 215 ASP A C 1
ATOM 1641 O O . ASP A 1 215 ? 21.484 -12.594 -16.797 1 94.88 215 ASP A O 1
ATOM 1645 N N . ALA A 1 216 ? 22.078 -11.922 -14.781 1 97 216 ALA A N 1
ATOM 1646 C CA . ALA A 1 216 ? 21.172 -10.781 -14.781 1 97 216 ALA A CA 1
ATOM 1647 C C . ALA A 1 216 ? 21.5 -9.812 -15.914 1 97 216 ALA A C 1
ATOM 1649 O O . ALA A 1 216 ? 20.625 -9.375 -16.656 1 97 216 ALA A O 1
ATOM 1650 N N . LEU A 1 217 ? 22.797 -9.516 -16.047 1 97.69 217 LEU A N 1
ATOM 1651 C CA . LEU A 1 217 ? 23.234 -8.586 -17.078 1 97.69 217 LEU A CA 1
ATOM 1652 C C . LEU A 1 217 ? 22.938 -9.125 -18.469 1 97.69 217 LEU A C 1
ATOM 1654 O O . LEU A 1 217 ? 22.531 -8.383 -19.359 1 97.69 217 LEU A O 1
ATOM 1658 N N . SER A 1 218 ? 23.094 -10.391 -18.578 1 96.75 218 SER A N 1
ATOM 1659 C CA . SER A 1 218 ? 22.844 -11.023 -19.859 1 96.75 218 SER A CA 1
ATOM 1660 C C . SER A 1 218 ? 21.359 -10.977 -20.219 1 96.75 218 SER A C 1
ATOM 1662 O O . SER A 1 218 ? 21 -11.031 -21.391 1 96.75 218 SER A O 1
ATOM 1664 N N . MET A 1 219 ? 20.516 -10.82 -19.234 1 96.38 219 MET A N 1
ATOM 1665 C CA . MET A 1 219 ? 19.078 -10.766 -19.438 1 96.38 219 MET A CA 1
ATOM 1666 C C . MET A 1 219 ? 18.641 -9.344 -19.781 1 96.38 219 MET A C 1
ATOM 1668 O O . MET A 1 219 ? 17.453 -9.109 -20.078 1 96.38 219 MET A O 1
ATOM 1672 N N . GLY A 1 220 ? 19.531 -8.367 -19.656 1 97.56 220 GLY A N 1
ATOM 1673 C CA . GLY A 1 220 ? 19.203 -7 -20.016 1 97.56 220 GLY A CA 1
ATOM 1674 C C . GLY A 1 220 ? 19.109 -6.078 -18.797 1 97.56 220 GLY A C 1
ATOM 1675 O O . GLY A 1 220 ? 18.703 -4.922 -18.938 1 97.56 220 GLY A O 1
ATOM 1676 N N . VAL A 1 221 ? 19.516 -6.523 -17.719 1 98.38 221 VAL A N 1
ATOM 1677 C CA . VAL A 1 221 ? 19.5 -5.727 -16.484 1 98.38 221 VAL A CA 1
ATOM 1678 C C . VAL A 1 221 ? 20.531 -4.605 -16.594 1 98.38 221 VAL A C 1
ATOM 1680 O O . VAL A 1 221 ? 21.672 -4.836 -17.031 1 98.38 221 VAL A O 1
ATOM 1683 N N . LYS A 1 222 ? 20.172 -3.461 -16.203 1 97.94 222 LYS A N 1
ATOM 1684 C CA . LYS A 1 222 ? 21.047 -2.299 -16.297 1 97.94 222 LYS A CA 1
ATOM 1685 C C . LYS A 1 222 ? 21.891 -2.143 -15.039 1 97.94 222 LYS A C 1
ATOM 1687 O O . LYS A 1 222 ? 23.078 -1.806 -15.117 1 97.94 222 LYS A O 1
ATOM 1692 N N . HIS A 1 223 ? 21.266 -2.344 -13.875 1 98 223 HIS A N 1
ATOM 1693 C CA . HIS A 1 223 ? 21.953 -2.195 -12.602 1 98 223 HIS A CA 1
ATOM 1694 C C . HIS A 1 223 ? 21.75 -3.418 -11.719 1 98 223 HIS A C 1
ATOM 1696 O O . HIS A 1 223 ? 20.656 -4.008 -11.711 1 98 223 HIS A O 1
ATOM 1702 N N . PHE A 1 224 ? 22.828 -3.799 -11.039 1 98.25 224 PHE A N 1
ATOM 1703 C CA . PHE A 1 224 ? 22.812 -4.926 -10.109 1 98.25 224 PHE A CA 1
ATOM 1704 C C . PHE A 1 224 ? 23.359 -4.523 -8.75 1 98.25 224 PHE A C 1
ATOM 1706 O O . PHE A 1 224 ? 24.5 -4.043 -8.648 1 98.25 224 PHE A O 1
ATOM 1713 N N . TYR A 1 225 ? 22.5 -4.703 -7.691 1 98.19 225 TYR A N 1
ATOM 1714 C CA . TYR A 1 225 ? 22.891 -4.301 -6.344 1 98.19 225 TYR A CA 1
ATOM 1715 C C . TYR A 1 225 ? 22.797 -5.477 -5.379 1 98.19 225 TYR A C 1
ATOM 1717 O O . TYR A 1 225 ? 21.922 -6.34 -5.516 1 98.19 225 TYR A O 1
ATOM 1725 N N . THR A 1 226 ? 23.672 -5.523 -4.336 1 97.19 226 THR A N 1
ATOM 1726 C CA . THR A 1 226 ? 23.594 -6.516 -3.271 1 97.19 226 THR A CA 1
ATOM 1727 C C . THR A 1 226 ? 23.094 -5.879 -1.979 1 97.19 226 THR A C 1
ATOM 1729 O O . THR A 1 226 ? 22.859 -6.57 -0.985 1 97.19 226 THR A O 1
ATOM 1732 N N . ASP A 1 227 ? 22.906 -4.578 -2.092 1 96 227 ASP A N 1
ATOM 1733 C CA . ASP A 1 227 ? 22.359 -3.758 -1.013 1 96 227 ASP A CA 1
ATOM 1734 C C . ASP A 1 227 ? 21.5 -2.629 -1.563 1 96 227 ASP A C 1
ATOM 1736 O O . ASP A 1 227 ? 21.969 -1.788 -2.328 1 96 227 ASP A O 1
ATOM 1740 N N . PRO A 1 228 ? 20.234 -2.678 -1.146 1 96.38 228 PRO A N 1
ATOM 1741 C CA . PRO A 1 228 ? 19.359 -1.619 -1.664 1 96.38 228 PRO A CA 1
ATOM 1742 C C . PRO A 1 228 ? 19.891 -0.219 -1.367 1 96.38 228 PRO A C 1
ATOM 1744 O O . PRO A 1 228 ? 19.625 0.722 -2.115 1 96.38 228 PRO A O 1
ATOM 1747 N N . LYS A 1 229 ? 20.672 0.009 -0.366 1 93.88 229 LYS A N 1
ATOM 1748 C CA . LYS A 1 229 ? 21.203 1.316 0.019 1 93.88 229 LYS A CA 1
ATOM 1749 C C . LYS A 1 229 ? 22.156 1.854 -1.035 1 93.88 229 LYS A C 1
ATOM 1751 O O . LYS A 1 229 ? 22.453 3.051 -1.06 1 93.88 229 LYS A O 1
ATOM 1756 N N . GLN A 1 230 ? 22.625 0.956 -1.894 1 95.75 230 GLN A N 1
ATOM 1757 C CA . GLN A 1 230 ? 23.578 1.347 -2.93 1 95.75 230 GLN A CA 1
ATOM 1758 C C . GLN A 1 230 ? 22.844 1.835 -4.184 1 95.75 230 GLN A C 1
ATOM 1760 O O . GLN A 1 230 ? 23.469 2.381 -5.094 1 95.75 230 GLN A O 1
ATOM 1765 N N . CYS A 1 231 ? 21.562 1.599 -4.191 1 96.5 231 CYS A N 1
ATOM 1766 C CA . CYS A 1 231 ? 20.781 1.992 -5.355 1 96.5 231 CYS A CA 1
ATOM 1767 C C . CYS A 1 231 ? 20.734 3.508 -5.504 1 96.5 231 CYS A C 1
ATOM 1769 O O . CYS A 1 231 ? 20.359 4.219 -4.574 1 96.5 231 CYS A O 1
ATOM 1771 N N . LYS A 1 232 ? 21.109 4.047 -6.621 1 90.94 232 LYS A N 1
ATOM 1772 C CA . LYS A 1 232 ? 21.203 5.484 -6.848 1 90.94 232 LYS A CA 1
ATOM 1773 C C . LYS A 1 232 ? 19.984 6.004 -7.613 1 90.94 232 LYS A C 1
ATOM 1775 O O . LYS A 1 232 ? 19.688 7.195 -7.574 1 90.94 232 LYS A O 1
ATOM 1780 N N . GLU A 1 233 ? 19.312 5.051 -8.312 1 93.44 233 GLU A N 1
ATOM 1781 C CA . GLU A 1 233 ? 18.156 5.453 -9.109 1 93.44 233 GLU A CA 1
ATOM 1782 C C . GLU A 1 233 ? 16.906 5.586 -8.242 1 93.44 233 GLU A C 1
ATOM 1784 O O . GLU A 1 233 ? 16.812 4.984 -7.168 1 93.44 233 GLU A O 1
ATOM 1789 N N . GLU A 1 234 ? 16.016 6.438 -8.664 1 94.75 234 GLU A N 1
ATOM 1790 C CA . GLU A 1 234 ? 14.641 6.406 -8.156 1 94.75 234 GLU A CA 1
ATOM 1791 C C . GLU A 1 234 ? 13.758 5.508 -9.016 1 94.75 234 GLU A C 1
ATOM 1793 O O . GLU A 1 234 ? 13.641 5.715 -10.227 1 94.75 234 GLU A O 1
ATOM 1798 N N . LEU A 1 235 ? 13.172 4.586 -8.422 1 98.19 235 LEU A N 1
ATOM 1799 C CA . LEU A 1 235 ? 12.438 3.562 -9.156 1 98.19 235 LEU A CA 1
ATOM 1800 C C . LEU A 1 235 ? 10.953 3.887 -9.203 1 98.19 235 LEU A C 1
ATOM 1802 O O . LEU A 1 235 ? 10.391 4.406 -8.227 1 98.19 235 LEU A O 1
ATOM 1806 N N . ASP A 1 236 ? 10.305 3.562 -10.328 1 98.31 236 ASP A N 1
ATOM 1807 C CA . ASP A 1 236 ? 8.867 3.74 -10.492 1 98.31 236 ASP A CA 1
ATOM 1808 C C . ASP A 1 236 ? 8.102 2.553 -9.922 1 98.31 236 ASP A C 1
ATOM 1810 O O . ASP A 1 236 ? 6.957 2.697 -9.477 1 98.31 236 ASP A O 1
ATOM 1814 N N . PHE A 1 237 ? 8.734 1.477 -10.039 1 98.75 237 PHE A N 1
ATOM 1815 C CA . PHE A 1 237 ? 8.086 0.227 -9.664 1 98.75 237 PHE A CA 1
ATOM 1816 C C . PHE A 1 237 ? 9.102 -0.773 -9.125 1 98.75 237 PHE A C 1
ATOM 1818 O O . PHE A 1 237 ? 10.195 -0.909 -9.672 1 98.75 237 PHE A O 1
ATOM 1825 N N . ILE A 1 238 ? 8.75 -1.428 -7.996 1 98.88 238 ILE A N 1
ATOM 1826 C CA . ILE A 1 238 ? 9.547 -2.529 -7.469 1 98.88 238 ILE A CA 1
ATOM 1827 C C . ILE A 1 238 ? 8.672 -3.764 -7.293 1 98.88 238 ILE A C 1
ATOM 1829 O O . ILE A 1 238 ? 7.562 -3.674 -6.754 1 98.88 238 ILE A O 1
ATOM 1833 N N . ILE A 1 239 ? 9.039 -4.855 -7.785 1 98.81 239 ILE A N 1
ATOM 1834 C CA . ILE A 1 239 ? 8.414 -6.141 -7.504 1 98.81 239 ILE A CA 1
ATOM 1835 C C . ILE A 1 239 ? 9.305 -6.965 -6.582 1 98.81 239 ILE A C 1
ATOM 1837 O O . ILE A 1 239 ? 10.484 -7.191 -6.887 1 98.81 239 ILE A O 1
ATOM 1841 N N . SER A 1 240 ? 8.789 -7.34 -5.461 1 98.5 240 SER A N 1
ATOM 1842 C CA . SER A 1 240 ? 9.562 -8.141 -4.512 1 98.5 240 SER A CA 1
ATOM 1843 C C . SER A 1 240 ? 9.195 -9.617 -4.609 1 98.5 240 SER A C 1
ATOM 1845 O O . SER A 1 240 ? 8.047 -9.992 -4.395 1 98.5 240 SER A O 1
ATOM 1847 N N . THR A 1 241 ? 10.172 -10.375 -4.895 1 96.75 241 THR A N 1
ATOM 1848 C CA . THR A 1 241 ? 10.016 -11.82 -5 1 96.75 241 THR A CA 1
ATOM 1849 C C . THR A 1 241 ? 10.742 -12.531 -3.865 1 96.75 241 THR A C 1
ATOM 1851 O O . THR A 1 241 ? 10.969 -13.742 -3.926 1 96.75 241 THR A O 1
ATOM 1854 N N . ILE A 1 242 ? 11.125 -11.828 -2.852 1 93.5 242 ILE A N 1
ATOM 1855 C CA . ILE A 1 242 ? 11.945 -12.328 -1.758 1 93.5 242 ILE A CA 1
ATOM 1856 C C . ILE A 1 242 ? 11.125 -13.281 -0.889 1 93.5 242 ILE A C 1
ATOM 1858 O O . ILE A 1 242 ? 10.117 -12.891 -0.31 1 93.5 242 ILE A O 1
ATOM 1862 N N . PRO A 1 243 ? 11.562 -14.531 -0.753 1 88.5 243 PRO A N 1
ATOM 1863 C CA . PRO A 1 243 ? 10.812 -15.516 0.026 1 88.5 243 PRO A CA 1
ATOM 1864 C C . PRO A 1 243 ? 11.297 -15.625 1.471 1 88.5 243 PRO A C 1
ATOM 1866 O O . PRO A 1 243 ? 10.977 -16.594 2.164 1 88.5 243 PRO A O 1
ATOM 1869 N N . THR A 1 244 ? 12.203 -14.75 1.938 1 87.44 244 THR A N 1
ATOM 1870 C CA . THR A 1 244 ? 12.734 -14.703 3.295 1 87.44 244 THR A CA 1
ATOM 1871 C C . THR A 1 244 ? 12.477 -13.344 3.932 1 87.44 244 THR A C 1
ATOM 1873 O O . THR A 1 244 ? 11.891 -12.461 3.303 1 87.44 244 THR A O 1
ATOM 1876 N N . HIS A 1 245 ? 12.891 -13.281 5.141 1 90.81 245 HIS A N 1
ATOM 1877 C CA . HIS A 1 245 ? 12.68 -12.008 5.832 1 90.81 245 HIS A CA 1
ATOM 1878 C C . HIS A 1 245 ? 13.539 -10.906 5.234 1 90.81 245 HIS A C 1
ATOM 1880 O O . HIS A 1 245 ? 14.703 -11.141 4.879 1 90.81 245 HIS A O 1
ATOM 1886 N N . TYR A 1 246 ? 13.055 -9.758 5.129 1 93.31 246 TYR A N 1
ATOM 1887 C CA . TYR A 1 246 ? 13.758 -8.539 4.742 1 93.31 246 TYR A CA 1
ATOM 1888 C C . TYR A 1 246 ? 13 -7.305 5.211 1 93.31 246 TYR A C 1
ATOM 1890 O O . TYR A 1 246 ? 11.875 -7.406 5.703 1 93.31 246 TYR A O 1
ATOM 1898 N N . ASP A 1 247 ? 13.586 -6.207 5.184 1 94.5 247 ASP A N 1
ATOM 1899 C CA . ASP A 1 247 ? 12.938 -4.961 5.574 1 94.5 247 ASP A CA 1
ATOM 1900 C C . ASP A 1 247 ? 12.289 -4.277 4.375 1 94.5 247 ASP A C 1
ATOM 1902 O O . ASP A 1 247 ? 12.984 -3.75 3.504 1 94.5 247 ASP A O 1
ATOM 1906 N N . LEU A 1 248 ? 10.984 -4.207 4.383 1 96.06 248 LEU A N 1
ATOM 1907 C CA . LEU A 1 248 ? 10.219 -3.611 3.289 1 96.06 248 LEU A CA 1
ATOM 1908 C C . LEU A 1 248 ? 10.602 -2.146 3.096 1 96.06 248 LEU A C 1
ATOM 1910 O O . LEU A 1 248 ? 10.617 -1.647 1.968 1 96.06 248 LEU A O 1
ATOM 1914 N N . LYS A 1 249 ? 10.953 -1.414 4.16 1 95 249 LYS A N 1
ATOM 1915 C CA . LYS A 1 249 ? 11.227 0.019 4.133 1 95 249 LYS A CA 1
ATOM 1916 C C . LYS A 1 249 ? 12.445 0.325 3.258 1 95 249 LYS A C 1
ATOM 1918 O O . LYS A 1 249 ? 12.508 1.384 2.631 1 95 249 LYS A O 1
ATOM 1923 N N . ASP A 1 250 ? 13.391 -0.621 3.23 1 95.81 250 ASP A N 1
ATOM 1924 C CA . ASP A 1 250 ? 14.609 -0.435 2.443 1 95.81 250 ASP A CA 1
ATOM 1925 C C . ASP A 1 250 ? 14.281 -0.319 0.955 1 95.81 250 ASP A C 1
ATOM 1927 O O . ASP A 1 250 ? 15.023 0.315 0.201 1 95.81 250 ASP A O 1
ATOM 1931 N N . TYR A 1 251 ? 13.203 -0.894 0.568 1 97.06 251 TYR A N 1
ATOM 1932 C CA . TYR A 1 251 ? 12.805 -0.873 -0.836 1 97.06 251 TYR A CA 1
ATOM 1933 C C . TYR A 1 251 ? 11.812 0.25 -1.107 1 97.06 251 TYR A C 1
ATOM 1935 O O . TYR A 1 251 ? 11.867 0.894 -2.158 1 97.06 251 TYR A O 1
ATOM 1943 N N . LEU A 1 252 ? 10.977 0.513 -0.16 1 96.19 252 LEU A N 1
ATOM 1944 C CA . LEU A 1 252 ? 10.016 1.598 -0.304 1 96.19 252 LEU A CA 1
ATOM 1945 C C . LEU A 1 252 ? 10.719 2.934 -0.507 1 96.19 252 LEU A C 1
ATOM 1947 O O . LEU A 1 252 ? 10.281 3.76 -1.31 1 96.19 252 LEU A O 1
ATOM 1951 N N . LYS A 1 253 ? 11.812 3.105 0.156 1 94.12 253 LYS A N 1
ATOM 1952 C CA . LYS A 1 253 ? 12.57 4.355 0.113 1 94.12 253 LYS A CA 1
ATOM 1953 C C . LYS A 1 253 ? 13.156 4.598 -1.275 1 94.12 253 LYS A C 1
ATOM 1955 O O . LYS A 1 253 ? 13.555 5.719 -1.601 1 94.12 253 LYS A O 1
ATOM 1960 N N . LEU A 1 254 ? 13.242 3.562 -2.066 1 96.69 254 LEU A N 1
ATOM 1961 C CA . LEU A 1 254 ? 13.867 3.656 -3.383 1 96.69 254 LEU A CA 1
ATOM 1962 C C . LEU A 1 254 ? 12.867 4.137 -4.426 1 96.69 254 LEU A C 1
ATOM 1964 O O . LEU A 1 254 ? 13.242 4.492 -5.543 1 96.69 254 LEU A O 1
ATOM 1968 N N . LEU A 1 255 ? 11.586 4.195 -4.066 1 97 255 LEU A N 1
ATOM 1969 C CA . LEU A 1 255 ? 10.523 4.52 -5.016 1 97 255 LEU A CA 1
ATOM 1970 C C . LEU A 1 255 ? 10.391 6.031 -5.184 1 97 255 LEU A C 1
ATOM 1972 O O . LEU A 1 255 ? 10.664 6.789 -4.25 1 97 255 LEU A O 1
ATOM 1976 N N . THR A 1 256 ? 10.008 6.48 -6.473 1 94.06 256 THR A N 1
ATOM 1977 C CA . THR A 1 256 ? 9.492 7.828 -6.668 1 94.06 256 THR A CA 1
ATOM 1978 C C . THR A 1 256 ? 8.234 8.055 -5.836 1 94.06 256 THR A C 1
ATOM 1980 O O . THR A 1 256 ? 7.633 7.098 -5.344 1 94.06 256 THR A O 1
ATOM 1983 N N . TYR A 1 257 ? 7.984 9.5 -5.797 1 88.12 257 TYR A N 1
ATOM 1984 C CA . TYR A 1 257 ? 6.688 9.805 -5.199 1 88.12 257 TYR A CA 1
ATOM 1985 C C . TYR A 1 257 ? 5.551 9.25 -6.051 1 88.12 257 TYR A C 1
ATOM 1987 O O . TYR A 1 257 ? 5.535 9.438 -7.27 1 88.12 257 TYR A O 1
ATOM 1995 N N . SER A 1 258 ? 4.855 8.234 -5.762 1 90 258 SER A N 1
ATOM 1996 C CA . SER A 1 258 ? 3.74 7.59 -6.449 1 90 258 SER A CA 1
ATOM 1997 C C . SER A 1 258 ? 4.121 6.191 -6.93 1 90 258 SER A C 1
ATOM 1999 O O . SER A 1 258 ? 3.359 5.555 -7.66 1 90 258 SER A O 1
ATOM 2001 N N . GLY A 1 259 ? 5.449 5.918 -6.742 1 96.94 259 GLY A N 1
ATOM 2002 C CA . GLY A 1 259 ? 5.879 4.578 -7.113 1 96.94 259 GLY A CA 1
ATOM 2003 C C . GLY A 1 259 ? 5.121 3.488 -6.383 1 96.94 259 GLY A C 1
ATOM 2004 O O . GLY A 1 259 ? 4.363 3.768 -5.453 1 96.94 259 GLY A O 1
ATOM 2005 N N . GLU A 1 260 ? 5.266 2.289 -6.887 1 98.19 260 GLU A N 1
ATOM 2006 C CA . GLU A 1 260 ? 4.531 1.151 -6.34 1 98.19 260 GLU A CA 1
ATOM 2007 C C . GLU A 1 260 ? 5.477 0 -6 1 98.19 260 GLU A C 1
ATOM 2009 O O . GLU A 1 260 ? 6.418 -0.276 -6.742 1 98.19 260 GLU A O 1
ATOM 2014 N N . LEU A 1 261 ? 5.273 -0.599 -4.852 1 98.44 261 LEU A N 1
ATOM 2015 C CA . LEU A 1 261 ? 5.918 -1.844 -4.445 1 98.44 261 LEU A CA 1
ATOM 2016 C C . LEU A 1 261 ? 4.922 -3 -4.461 1 98.44 261 LEU A C 1
ATOM 2018 O O . LEU A 1 261 ? 3.945 -2.996 -3.709 1 98.44 261 LEU A O 1
ATOM 2022 N N . ALA A 1 262 ? 5.148 -3.914 -5.348 1 98.56 262 ALA A N 1
ATOM 2023 C CA . ALA A 1 262 ? 4.328 -5.117 -5.434 1 98.56 262 ALA A CA 1
ATOM 2024 C C . ALA A 1 262 ? 4.98 -6.281 -4.699 1 98.56 262 ALA A C 1
ATOM 2026 O O . ALA A 1 262 ? 6.152 -6.598 -4.938 1 98.56 262 ALA A O 1
ATOM 2027 N N . LEU A 1 263 ? 4.223 -6.902 -3.861 1 98.12 263 LEU A N 1
ATOM 2028 C CA . LEU A 1 263 ? 4.703 -8.047 -3.09 1 98.12 263 LEU A CA 1
ATOM 2029 C C . LEU A 1 263 ? 4.176 -9.352 -3.666 1 98.12 263 LEU A C 1
ATOM 2031 O O . LEU A 1 263 ? 2.961 -9.547 -3.762 1 98.12 263 LEU A O 1
ATOM 2035 N N . VAL A 1 264 ? 5.074 -10.242 -4.055 1 97.19 264 VAL A N 1
ATOM 2036 C CA . VAL A 1 264 ? 4.629 -11.531 -4.574 1 97.19 264 VAL A CA 1
ATOM 2037 C C . VAL A 1 264 ? 5.355 -12.656 -3.846 1 97.19 264 VAL A C 1
ATOM 2039 O O . VAL A 1 264 ? 4.926 -13.812 -3.893 1 97.19 264 VAL A O 1
ATOM 2042 N N . GLY A 1 265 ? 6.469 -12.375 -3.195 1 93.81 265 GLY A N 1
ATOM 2043 C CA . GLY A 1 265 ? 7.191 -13.383 -2.428 1 93.81 265 GLY A CA 1
ATOM 2044 C C . GLY A 1 265 ? 6.633 -13.578 -1.032 1 93.81 265 GLY A C 1
ATOM 2045 O O . GLY A 1 265 ? 6.297 -12.617 -0.346 1 93.81 265 GLY A O 1
ATOM 2046 N N . LEU A 1 266 ? 6.52 -14.859 -0.622 1 91 266 LEU A N 1
ATOM 2047 C CA . LEU A 1 266 ? 5.988 -15.18 0.699 1 91 266 LEU A CA 1
ATOM 2048 C C . LEU A 1 266 ? 7.023 -15.93 1.532 1 91 266 LEU A C 1
ATOM 2050 O O . LEU A 1 266 ? 7.379 -17.062 1.211 1 91 266 LEU A O 1
ATOM 2054 N N . PRO A 1 267 ? 7.48 -15.312 2.576 1 89.5 267 PRO A N 1
ATOM 2055 C CA . PRO A 1 267 ? 8.312 -16.031 3.547 1 89.5 267 PRO A CA 1
ATOM 2056 C C . PRO A 1 267 ? 7.492 -16.891 4.504 1 89.5 267 PRO A C 1
ATOM 2058 O O . PRO A 1 267 ? 6.258 -16.891 4.438 1 89.5 267 PRO A O 1
ATOM 2061 N N . PRO A 1 268 ? 8.234 -17.703 5.281 1 87.62 268 PRO A N 1
ATOM 2062 C CA . PRO A 1 268 ? 7.496 -18.344 6.375 1 87.62 268 PRO A CA 1
ATOM 2063 C C . PRO A 1 268 ? 6.758 -17.328 7.254 1 87.62 268 PRO A C 1
ATOM 2065 O O . PRO A 1 268 ? 7.238 -16.219 7.445 1 87.62 268 PRO A O 1
ATOM 2068 N N . VAL A 1 269 ? 5.652 -17.75 7.738 1 86.62 269 VAL A N 1
ATOM 2069 C CA . VAL A 1 269 ? 4.742 -16.859 8.453 1 86.62 269 VAL A CA 1
ATOM 2070 C C . VAL A 1 269 ? 5.465 -16.219 9.641 1 86.62 269 VAL A C 1
ATOM 2072 O O . VAL A 1 269 ? 5.254 -15.047 9.938 1 86.62 269 VAL A O 1
ATOM 2075 N N . GLU A 1 270 ? 6.363 -16.922 10.281 1 86.44 270 GLU A N 1
ATOM 2076 C CA . GLU A 1 270 ? 7.02 -16.5 11.516 1 86.44 270 GLU A CA 1
ATOM 2077 C C . GLU A 1 270 ? 7.922 -15.289 11.266 1 86.44 270 GLU A C 1
ATOM 2079 O O . GLU A 1 270 ? 8.234 -14.539 12.195 1 86.44 270 GLU A O 1
ATOM 2084 N N . VAL A 1 271 ? 8.273 -15.062 10.016 1 89.19 271 VAL A N 1
ATOM 2085 C CA . VAL A 1 271 ? 9.242 -14 9.727 1 89.19 271 VAL A CA 1
ATOM 2086 C C . VAL A 1 271 ? 8.68 -13.078 8.648 1 89.19 271 VAL A C 1
ATOM 2088 O O . VAL A 1 271 ? 9.438 -12.43 7.922 1 89.19 271 VAL A O 1
ATOM 2091 N N . ALA A 1 272 ? 7.375 -13 8.531 1 90.75 272 ALA A N 1
ATOM 2092 C CA . ALA A 1 272 ? 6.73 -12.188 7.5 1 90.75 272 ALA A CA 1
ATOM 2093 C C . ALA A 1 272 ? 6.98 -10.703 7.734 1 90.75 272 ALA A C 1
ATOM 2095 O O . ALA A 1 272 ? 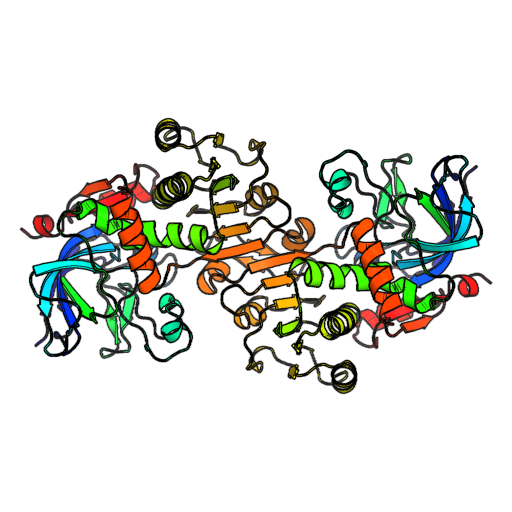6.668 -10.172 8.805 1 90.75 272 ALA A O 1
ATOM 2096 N N . PRO A 1 273 ? 7.586 -10.016 6.695 1 93.56 273 PRO A N 1
ATOM 2097 C CA . PRO A 1 273 ? 7.762 -8.57 6.852 1 93.56 273 PRO A CA 1
ATOM 2098 C C . PRO A 1 273 ? 6.434 -7.824 6.938 1 93.56 273 PRO A C 1
ATOM 2100 O O . PRO A 1 273 ? 5.426 -8.281 6.402 1 93.56 273 PRO A O 1
ATOM 2103 N N . ALA A 1 274 ? 6.422 -6.738 7.676 1 93.94 274 ALA A N 1
ATOM 2104 C CA . ALA A 1 274 ? 5.215 -5.938 7.867 1 93.94 274 ALA A CA 1
ATOM 2105 C C . ALA A 1 274 ? 5.527 -4.449 7.777 1 93.94 274 ALA A C 1
ATOM 2107 O O . ALA A 1 274 ? 6.691 -4.043 7.855 1 93.94 274 ALA A O 1
ATOM 2108 N N . LEU A 1 275 ? 4.543 -3.619 7.457 1 95.38 275 LEU A N 1
ATOM 2109 C CA . LEU A 1 275 ? 4.562 -2.162 7.512 1 95.38 275 LEU A CA 1
ATOM 2110 C C . LEU A 1 275 ? 3.457 -1.638 8.422 1 95.38 275 LEU A C 1
ATOM 2112 O O . LEU A 1 275 ? 2.309 -2.076 8.32 1 95.38 275 LEU A O 1
ATOM 2116 N N . ASN A 1 276 ? 3.785 -0.758 9.328 1 94.38 276 ASN A N 1
ATOM 2117 C CA . ASN A 1 276 ? 2.762 -0.131 10.156 1 94.38 276 ASN A CA 1
ATOM 2118 C C . ASN A 1 276 ? 2.402 1.262 9.648 1 94.38 276 ASN A C 1
ATOM 2120 O O . ASN A 1 276 ? 3.037 1.771 8.719 1 94.38 276 ASN A O 1
ATOM 2124 N N . VAL A 1 277 ? 1.454 1.853 10.242 1 94.38 277 VAL A N 1
ATOM 2125 C CA . VAL A 1 277 ? 0.878 3.109 9.773 1 94.38 277 VAL A CA 1
ATOM 2126 C C . VAL A 1 277 ? 1.935 4.211 9.828 1 94.38 277 VAL A C 1
ATOM 2128 O O . VAL A 1 277 ? 1.975 5.082 8.953 1 94.38 277 VAL A O 1
ATOM 2131 N N . PHE A 1 278 ? 2.852 4.258 10.766 1 93.38 278 PHE A N 1
ATOM 2132 C CA . PHE A 1 278 ? 3.893 5.273 10.883 1 93.38 278 PHE A CA 1
ATOM 2133 C C . PHE A 1 278 ? 4.844 5.211 9.695 1 93.38 278 PHE A C 1
ATOM 2135 O O . PHE A 1 278 ? 5.195 6.246 9.117 1 93.38 278 PHE A O 1
ATOM 2142 N N . GLU A 1 279 ? 5.168 4.004 9.359 1 93.75 279 GLU A N 1
ATOM 2143 C CA . GLU A 1 279 ? 6.078 3.809 8.234 1 93.75 279 GLU A CA 1
ATOM 2144 C C . GLU A 1 279 ? 5.438 4.258 6.922 1 93.75 279 GLU A C 1
ATOM 2146 O O . GLU A 1 279 ? 6.078 4.938 6.113 1 93.75 279 GLU A O 1
ATOM 2151 N N . PHE A 1 280 ? 4.152 3.93 6.75 1 94.94 280 PHE A N 1
ATOM 2152 C CA . PHE A 1 280 ? 3.424 4.359 5.562 1 94.94 280 PHE A CA 1
ATOM 2153 C C . PHE A 1 280 ? 3.406 5.883 5.461 1 94.94 280 PHE A C 1
ATOM 2155 O O . PHE A 1 280 ? 3.701 6.441 4.406 1 94.94 280 PHE A O 1
ATOM 2162 N N . ILE A 1 281 ? 3.094 6.5 6.508 1 94.06 281 ILE A N 1
ATOM 2163 C CA . ILE A 1 281 ? 2.895 7.945 6.492 1 94.06 281 ILE A CA 1
ATOM 2164 C C . ILE A 1 281 ? 4.246 8.648 6.367 1 94.06 281 ILE A C 1
ATOM 2166 O O . ILE A 1 281 ? 4.383 9.617 5.609 1 94.06 281 ILE A O 1
ATOM 2170 N N . HIS A 1 282 ? 5.266 8.156 7.062 1 90.88 282 HIS A N 1
ATOM 2171 C CA . HIS A 1 282 ? 6.59 8.766 7.02 1 90.88 282 HIS A CA 1
ATOM 2172 C C . HIS A 1 282 ? 7.195 8.672 5.621 1 90.88 282 HIS A C 1
ATOM 2174 O O . HIS A 1 282 ? 7.863 9.609 5.168 1 90.88 282 HIS A O 1
ATOM 2180 N N . LEU A 1 283 ? 6.934 7.566 4.91 1 91.62 283 LEU A N 1
ATOM 2181 C CA . LEU A 1 283 ? 7.461 7.375 3.564 1 91.62 283 LEU A CA 1
ATOM 2182 C C . LEU A 1 283 ? 6.477 7.883 2.518 1 91.62 283 LEU A C 1
ATOM 2184 O O . LEU A 1 283 ? 6.742 7.797 1.316 1 91.62 283 LEU A O 1
ATOM 2188 N N . GLY A 1 284 ? 5.465 8.406 2.773 1 91.56 284 GLY A N 1
ATOM 2189 C CA . GLY A 1 284 ? 4.328 9.031 2.119 1 91.56 284 GLY A CA 1
ATOM 2190 C C . GLY A 1 284 ? 4.262 8.742 0.631 1 91.56 284 GLY A C 1
ATOM 2191 O O . GLY A 1 284 ? 5.293 8.664 -0.039 1 91.56 284 GLY A O 1
ATOM 2192 N N . ASN A 1 285 ? 3.09 8.523 0.133 1 93.56 285 ASN A N 1
ATOM 2193 C CA . ASN A 1 285 ? 2.662 8.555 -1.262 1 93.56 285 ASN A CA 1
ATOM 2194 C C . ASN A 1 285 ? 3.207 7.355 -2.037 1 93.56 285 ASN A C 1
ATOM 2196 O O . ASN A 1 285 ? 2.992 7.242 -3.244 1 93.56 285 ASN A O 1
ATOM 2200 N N . ARG A 1 286 ? 3.975 6.531 -1.395 1 96.38 286 ARG A N 1
ATOM 2201 C CA . ARG A 1 286 ? 4.43 5.293 -2.021 1 96.38 286 ARG A CA 1
ATOM 2202 C C . ARG A 1 286 ? 3.453 4.152 -1.753 1 96.38 286 ARG A C 1
ATOM 2204 O O . ARG A 1 286 ? 3.141 3.855 -0.598 1 96.38 286 ARG A O 1
ATOM 2211 N N . LYS A 1 287 ? 3.023 3.523 -2.822 1 97.5 287 LYS A N 1
ATOM 2212 C CA . LYS A 1 287 ? 1.947 2.541 -2.715 1 97.5 287 LYS A CA 1
ATOM 2213 C C . LYS A 1 287 ? 2.504 1.13 -2.564 1 97.5 287 LYS A C 1
ATOM 2215 O O . LYS A 1 287 ? 3.488 0.772 -3.215 1 97.5 287 LYS A O 1
ATOM 2220 N N . VAL A 1 288 ? 1.876 0.331 -1.701 1 98.25 288 VAL A N 1
ATOM 2221 C CA . VAL A 1 288 ? 2.227 -1.073 -1.516 1 98.25 288 VAL A CA 1
ATOM 2222 C C . VAL A 1 288 ? 1.002 -1.949 -1.774 1 98.25 288 VAL A C 1
ATOM 2224 O O . VAL A 1 288 ? -0.104 -1.627 -1.335 1 98.25 288 VAL A O 1
ATOM 2227 N N . TYR A 1 289 ? 1.149 -2.98 -2.549 1 97.81 289 TYR A N 1
ATOM 2228 C CA . TYR A 1 289 ? 0.09 -3.969 -2.709 1 97.81 289 TYR A CA 1
ATOM 2229 C C . TYR A 1 289 ? 0.67 -5.367 -2.881 1 97.81 289 TYR A C 1
ATOM 2231 O O . TYR A 1 289 ? 1.873 -5.523 -3.104 1 97.81 289 TYR A O 1
ATOM 2239 N N . GLY A 1 290 ? -0.104 -6.312 -2.596 1 97.44 290 GLY A N 1
ATOM 2240 C CA . GLY A 1 290 ? 0.236 -7.691 -2.908 1 97.44 290 GLY A CA 1
ATOM 2241 C C . GLY A 1 290 ? -0.411 -8.188 -4.184 1 97.44 290 GLY A C 1
ATOM 2242 O O . GLY A 1 290 ? -1.499 -7.742 -4.555 1 97.44 290 GLY A O 1
ATOM 2243 N N . SER A 1 291 ? 0.339 -9.047 -4.789 1 96.62 291 SER A N 1
ATOM 2244 C CA . SER A 1 291 ? -0.209 -9.734 -5.957 1 96.62 291 SER A CA 1
ATOM 2245 C C . SER A 1 291 ? -0.202 -11.242 -5.762 1 96.62 291 SER A C 1
ATOM 2247 O O . SER A 1 291 ? 0.823 -11.828 -5.398 1 96.62 291 SER A O 1
ATOM 2249 N N . LEU A 1 292 ? -1.222 -11.898 -5.812 1 93.38 292 LEU A N 1
ATOM 2250 C CA . LEU A 1 292 ? -1.319 -13.336 -5.637 1 93.38 292 LEU A CA 1
ATOM 2251 C C . LEU A 1 292 ? -0.969 -14.07 -6.93 1 93.38 292 LEU A C 1
ATOM 2253 O O . LEU A 1 292 ? 0.036 -14.781 -6.992 1 93.38 292 LEU A O 1
ATOM 2257 N N . ILE A 1 293 ? -1.599 -14.18 -7.895 1 95.25 293 ILE A N 1
ATOM 2258 C CA . ILE A 1 293 ? -1.525 -14.695 -9.258 1 95.25 293 ILE A CA 1
ATOM 2259 C C . ILE A 1 293 ? -2.607 -14.039 -10.117 1 95.25 293 ILE A C 1
ATOM 2261 O O . ILE A 1 293 ? -3.242 -13.07 -9.695 1 95.25 293 ILE A O 1
ATOM 2265 N N . GLY A 1 294 ? -2.648 -14.391 -11.312 1 96.06 294 GLY A N 1
ATOM 2266 C CA . GLY A 1 294 ? -3.678 -13.859 -12.195 1 96.06 294 GLY A CA 1
ATOM 2267 C C . GLY A 1 294 ? -4.789 -14.852 -12.484 1 96.06 294 GLY A C 1
ATOM 2268 O O . GLY A 1 294 ? -4.641 -16.047 -12.227 1 96.06 294 GLY A O 1
ATOM 2269 N N . GLY A 1 295 ? -5.918 -14.359 -12.844 1 97.5 295 GLY A N 1
ATOM 2270 C CA . GLY A 1 295 ? -7 -15.227 -13.281 1 97.5 295 GLY A CA 1
ATOM 2271 C C . GLY A 1 295 ? -6.66 -16.031 -14.531 1 97.5 295 GLY A C 1
ATOM 2272 O O . GLY A 1 295 ? -5.547 -15.922 -15.055 1 97.5 295 GLY A O 1
ATOM 2273 N N . ILE A 1 296 ? -7.57 -16.844 -14.938 1 98.5 296 ILE A N 1
ATOM 2274 C CA . ILE A 1 296 ? -7.328 -17.75 -16.047 1 98.5 296 ILE A CA 1
ATOM 2275 C C . ILE A 1 296 ? -7.09 -16.938 -17.328 1 98.5 296 ILE A C 1
ATOM 2277 O O . ILE A 1 296 ? -6.168 -17.234 -18.094 1 98.5 296 ILE A O 1
ATOM 2281 N N . LYS A 1 297 ? -7.898 -15.922 -17.547 1 98.5 297 LYS A N 1
ATOM 2282 C CA . LYS A 1 297 ? -7.758 -15.094 -18.75 1 98.5 297 LYS A CA 1
ATOM 2283 C C . LYS A 1 297 ? -6.371 -14.453 -18.812 1 98.5 297 LYS A C 1
ATOM 2285 O O . LYS A 1 297 ? -5.719 -14.477 -19.859 1 98.5 297 LYS A O 1
ATOM 2290 N N . GLU A 1 298 ? -5.926 -13.906 -17.703 1 98.31 298 GLU A N 1
ATOM 2291 C CA . GLU A 1 298 ? -4.613 -13.266 -17.672 1 98.31 298 GLU A CA 1
ATOM 2292 C C . GLU A 1 298 ? -3.494 -14.297 -17.812 1 98.31 298 GLU A C 1
ATOM 2294 O O . GLU A 1 298 ? -2.457 -14.016 -18.406 1 98.31 298 GLU A O 1
ATOM 2299 N N . THR A 1 299 ? -3.693 -15.469 -17.266 1 98.75 299 THR A N 1
ATOM 2300 C CA . THR A 1 299 ? -2.697 -16.531 -17.391 1 98.75 299 THR A CA 1
ATOM 2301 C C . THR A 1 299 ? -2.525 -16.938 -18.844 1 98.75 299 THR A C 1
ATOM 2303 O O . THR A 1 299 ? -1.403 -17.156 -19.312 1 98.75 299 THR A O 1
ATOM 2306 N N . GLN A 1 300 ? -3.633 -17.047 -19.547 1 98.81 300 GLN A N 1
ATOM 2307 C CA . GLN A 1 300 ? -3.549 -17.312 -20.969 1 98.81 300 GLN A CA 1
ATOM 2308 C C . GLN A 1 300 ? -2.787 -16.219 -21.703 1 98.81 300 GLN A C 1
ATOM 2310 O O . GLN A 1 300 ? -1.941 -16.5 -22.547 1 98.81 300 GLN A O 1
ATOM 2315 N N . GLU A 1 301 ? -3.121 -14.969 -21.344 1 98.62 301 GLU A N 1
ATOM 2316 C CA . GLU A 1 301 ? -2.428 -13.828 -21.938 1 98.62 301 GLU A CA 1
ATOM 2317 C C . GLU A 1 301 ? -0.925 -13.906 -21.688 1 98.62 301 GLU A C 1
ATOM 2319 O O . GLU A 1 301 ? -0.125 -13.711 -22.594 1 98.62 301 GLU A O 1
ATOM 2324 N N . MET A 1 302 ? -0.589 -14.164 -20.453 1 98.75 302 MET A N 1
ATOM 2325 C CA . MET A 1 302 ? 0.816 -14.297 -20.078 1 98.75 302 MET A CA 1
ATOM 2326 C C . MET A 1 302 ? 1.487 -15.414 -20.875 1 98.75 302 MET A C 1
ATOM 2328 O O . MET A 1 302 ? 2.607 -15.25 -21.359 1 98.75 302 MET A O 1
ATOM 2332 N N . MET A 1 303 ? 0.832 -16.562 -21.016 1 98.75 303 MET A N 1
ATOM 2333 C CA . MET A 1 303 ? 1.358 -17.703 -21.766 1 98.75 303 MET A CA 1
ATOM 2334 C C . MET A 1 303 ? 1.619 -17.328 -23.219 1 98.75 303 MET A C 1
ATOM 2336 O O . MET A 1 303 ? 2.709 -17.562 -23.75 1 98.75 303 MET A O 1
ATOM 2340 N N . ASP A 1 304 ? 0.646 -16.672 -23.828 1 98.56 304 ASP A N 1
ATOM 2341 C CA . ASP A 1 304 ? 0.777 -16.234 -25.219 1 98.56 304 ASP A CA 1
ATOM 2342 C C . ASP A 1 304 ? 1.918 -15.227 -25.359 1 98.56 304 ASP A C 1
ATOM 2344 O O . ASP A 1 304 ? 2.697 -15.305 -26.312 1 98.56 304 ASP A O 1
ATOM 2348 N N . PHE A 1 305 ? 1.984 -14.352 -24.438 1 98.31 305 PHE A N 1
ATOM 2349 C CA . PHE A 1 305 ? 3.043 -13.344 -24.453 1 98.31 305 PHE A CA 1
ATOM 2350 C C . PHE A 1 305 ? 4.414 -14.008 -24.328 1 98.31 305 PHE A C 1
ATOM 2352 O O . PHE A 1 305 ? 5.344 -13.641 -25.047 1 98.31 305 PHE A O 1
ATOM 2359 N N . SER A 1 306 ? 4.523 -14.906 -23.422 1 98.62 306 SER A N 1
ATOM 2360 C CA . SER A 1 306 ? 5.785 -15.602 -23.203 1 98.62 306 SER A CA 1
ATOM 2361 C C . SER A 1 306 ? 6.238 -16.344 -24.453 1 98.62 306 SER A C 1
ATOM 2363 O O . SER A 1 306 ? 7.391 -16.219 -24.875 1 98.62 306 SER A O 1
ATOM 2365 N N . ILE A 1 307 ? 5.359 -17.062 -25.031 1 97.81 307 ILE A N 1
ATOM 2366 C CA . ILE A 1 307 ? 5.691 -17.844 -26.219 1 97.81 307 ILE A CA 1
ATOM 2367 C C . ILE A 1 307 ? 6.051 -16.922 -27.375 1 97.81 307 ILE A C 1
ATOM 2369 O O . ILE A 1 307 ? 7.062 -17.109 -28.047 1 97.81 307 ILE A O 1
ATOM 2373 N N . LYS A 1 308 ? 5.25 -15.883 -27.516 1 97 308 LYS A N 1
ATOM 2374 C CA . LYS A 1 308 ? 5.473 -14.922 -28.594 1 97 308 LYS A CA 1
ATOM 2375 C C . LYS A 1 308 ? 6.848 -14.273 -28.484 1 97 308 LYS A C 1
ATOM 2377 O O . LYS A 1 308 ? 7.52 -14.047 -29.484 1 97 308 LYS A O 1
ATOM 2382 N N . HIS A 1 309 ? 7.301 -14.062 -27.312 1 97.06 309 HIS A N 1
ATOM 2383 C CA . HIS A 1 309 ? 8.531 -13.305 -27.109 1 97.06 309 HIS A CA 1
ATOM 2384 C C . HIS A 1 309 ? 9.672 -14.219 -26.672 1 97.06 309 HIS A C 1
ATOM 2386 O O . HIS A 1 309 ? 10.742 -13.742 -26.297 1 97.06 309 HIS A O 1
ATOM 2392 N N . ASN A 1 310 ? 9.383 -15.5 -26.672 1 97.12 310 ASN A N 1
ATOM 2393 C CA . ASN A 1 310 ? 10.367 -16.516 -26.312 1 97.12 310 ASN A CA 1
ATOM 2394 C C . ASN A 1 310 ? 10.898 -16.297 -24.906 1 97.12 310 ASN A C 1
ATOM 2396 O O . ASN A 1 310 ? 12.109 -16.312 -24.672 1 97.12 310 ASN A O 1
ATOM 2400 N N . ILE A 1 311 ? 10.016 -15.984 -24.031 1 98.12 311 ILE A N 1
ATOM 2401 C CA . ILE A 1 311 ? 10.344 -15.82 -22.625 1 98.12 311 ILE A CA 1
ATOM 2402 C C . ILE A 1 311 ? 10.094 -17.125 -21.875 1 98.12 311 ILE A C 1
ATOM 2404 O O . ILE A 1 311 ? 8.945 -17.531 -21.703 1 98.12 311 ILE A O 1
ATOM 2408 N N . TYR A 1 312 ? 11.125 -17.719 -21.422 1 97.88 312 TYR A N 1
ATOM 2409 C CA . TYR A 1 312 ? 11.07 -18.984 -20.688 1 97.88 312 TYR A CA 1
ATOM 2410 C C . TYR A 1 312 ? 12.039 -18.953 -19.5 1 97.88 312 TYR A C 1
ATOM 2412 O O . TYR A 1 312 ? 13.055 -18.25 -19.531 1 97.88 312 TYR A O 1
ATOM 2420 N N . PRO A 1 313 ? 11.664 -19.672 -18.516 1 97.12 313 PRO A N 1
ATOM 2421 C CA . PRO A 1 313 ? 12.625 -19.812 -17.422 1 97.12 313 PRO A CA 1
ATOM 2422 C C . PRO A 1 313 ? 13.797 -20.719 -17.766 1 97.12 313 PRO A C 1
ATOM 2424 O O . PRO A 1 313 ? 13.695 -21.531 -18.688 1 97.12 313 PRO A O 1
ATOM 2427 N N . GLU A 1 314 ? 14.875 -20.484 -17.062 1 93.88 314 GLU A N 1
ATOM 2428 C CA . GLU A 1 314 ? 15.93 -21.5 -17.031 1 93.88 314 GLU A CA 1
ATOM 2429 C C . GLU A 1 314 ? 15.547 -22.656 -16.109 1 93.88 314 GLU A C 1
ATOM 2431 O O . GLU A 1 314 ? 15.133 -22.438 -14.969 1 93.88 314 GLU A O 1
ATOM 2436 N N . VAL A 1 315 ? 15.695 -23.906 -16.688 1 96.31 315 VAL A N 1
ATOM 2437 C CA . VAL A 1 315 ? 15.148 -25.016 -15.922 1 96.31 315 VAL A CA 1
ATOM 2438 C C . VAL A 1 315 ? 16.203 -26.109 -15.781 1 96.31 315 VAL A C 1
ATOM 2440 O O . VAL A 1 315 ? 17.047 -26.281 -16.656 1 96.31 315 VAL A O 1
ATOM 2443 N N . ASP A 1 316 ? 16.203 -26.734 -14.688 1 96.5 316 ASP A N 1
ATOM 2444 C CA . ASP A 1 316 ? 16.891 -28 -14.445 1 96.5 316 ASP A CA 1
ATOM 2445 C C . ASP A 1 316 ? 15.898 -29.156 -14.344 1 96.5 316 ASP A C 1
ATOM 2447 O O . ASP A 1 316 ? 15.062 -29.188 -13.445 1 96.5 316 ASP A O 1
ATOM 2451 N N . LEU A 1 317 ? 16.031 -30.109 -15.312 1 97.81 317 LEU A N 1
ATOM 2452 C CA . LEU A 1 317 ? 15.133 -31.25 -15.336 1 97.81 317 LEU A CA 1
ATOM 2453 C C . LEU A 1 317 ? 15.578 -32.312 -14.336 1 97.81 317 LEU A C 1
ATOM 2455 O O . LEU A 1 317 ? 16.766 -32.656 -14.258 1 97.81 317 LEU A O 1
ATOM 2459 N N . ILE A 1 318 ? 14.656 -32.781 -13.57 1 98.31 318 ILE A N 1
ATOM 2460 C CA . ILE A 1 318 ? 14.938 -33.844 -12.617 1 98.31 318 ILE A CA 1
ATOM 2461 C C . ILE A 1 318 ? 13.875 -34.938 -12.734 1 98.31 318 ILE A C 1
ATOM 2463 O O . ILE A 1 318 ? 12.922 -34.812 -13.508 1 98.31 318 ILE A O 1
ATOM 2467 N N . LEU A 1 319 ? 14.094 -36 -11.969 1 98.31 319 LEU A N 1
ATOM 2468 C CA . LEU A 1 319 ? 13.094 -37.062 -11.867 1 98.31 319 LEU A CA 1
ATOM 2469 C C . LEU A 1 319 ? 12.43 -37.062 -10.492 1 98.31 319 LEU A C 1
ATOM 2471 O O . LEU A 1 319 ? 12.914 -36.406 -9.57 1 98.31 319 LEU A O 1
ATOM 2475 N N . GLY A 1 320 ? 11.328 -37.75 -10.414 1 97.88 320 GLY A N 1
ATOM 2476 C CA . GLY A 1 320 ? 10.555 -37.812 -9.18 1 97.88 320 GLY A CA 1
ATOM 2477 C C . GLY A 1 320 ? 11.375 -38.219 -7.977 1 97.88 320 GLY A C 1
ATOM 2478 O O . GLY A 1 320 ? 11.164 -37.719 -6.871 1 97.88 320 GLY A O 1
ATOM 2479 N N . LYS A 1 321 ? 12.312 -39.094 -8.164 1 96.38 321 LYS A N 1
ATOM 2480 C CA . LYS A 1 321 ? 13.133 -39.625 -7.07 1 96.38 321 LYS A CA 1
ATOM 2481 C C . LYS A 1 321 ? 14.031 -38.531 -6.488 1 96.38 321 LYS A C 1
ATOM 2483 O O . LYS A 1 321 ? 14.594 -38.688 -5.406 1 96.38 321 LYS A O 1
ATOM 2488 N N . ASP A 1 322 ? 14.148 -37.406 -7.215 1 97.62 322 ASP A N 1
ATOM 2489 C CA . ASP A 1 322 ? 15.109 -36.375 -6.824 1 97.62 322 ASP A CA 1
ATOM 2490 C C . ASP A 1 322 ? 14.398 -35.188 -6.188 1 97.62 322 ASP A C 1
ATOM 2492 O O . ASP A 1 322 ? 15.016 -34.156 -5.945 1 97.62 322 ASP A O 1
ATOM 2496 N N . ILE A 1 323 ? 13.094 -35.281 -5.898 1 98.25 323 ILE A N 1
ATOM 2497 C CA . ILE A 1 323 ? 12.297 -34.188 -5.41 1 98.25 323 ILE A CA 1
ATOM 2498 C C . ILE A 1 323 ? 12.859 -33.688 -4.082 1 98.25 323 ILE A C 1
ATOM 2500 O O . ILE A 1 323 ? 13.023 -32.469 -3.879 1 98.25 323 ILE A O 1
ATOM 2504 N N . ASP A 1 324 ? 13.258 -34.594 -3.176 1 97.88 324 ASP A N 1
ATOM 2505 C CA . ASP A 1 324 ? 13.797 -34.219 -1.879 1 97.88 324 ASP A CA 1
ATOM 2506 C C . ASP A 1 324 ? 15.07 -33.375 -2.043 1 97.88 324 ASP A C 1
ATOM 2508 O O . ASP A 1 324 ? 15.266 -32.375 -1.354 1 97.88 324 ASP A O 1
ATOM 2512 N N . THR A 1 325 ? 15.859 -33.844 -2.91 1 97.19 325 THR A N 1
ATOM 2513 C CA . THR A 1 325 ? 17.109 -33.156 -3.168 1 97.19 325 THR A CA 1
ATOM 2514 C C . THR A 1 325 ? 16.844 -31.766 -3.746 1 97.19 325 THR A C 1
ATOM 2516 O O . THR A 1 325 ? 17.5 -30.797 -3.363 1 97.19 325 THR A O 1
ATOM 2519 N N . ALA A 1 326 ? 15.906 -31.688 -4.664 1 97.06 326 ALA A N 1
ATOM 2520 C CA . ALA A 1 326 ? 15.547 -30.406 -5.258 1 97.06 326 ALA A CA 1
ATOM 2521 C C . ALA A 1 326 ? 15.031 -29.438 -4.195 1 97.06 326 ALA A C 1
ATOM 2523 O O . ALA A 1 326 ? 15.406 -28.266 -4.188 1 97.06 326 ALA A O 1
ATOM 2524 N N . TYR A 1 327 ? 14.148 -29.906 -3.283 1 96.5 327 TYR A N 1
ATOM 2525 C CA . TYR A 1 327 ? 13.633 -29.078 -2.195 1 96.5 327 TYR A CA 1
ATOM 2526 C C . TYR A 1 327 ? 14.766 -28.547 -1.329 1 96.5 327 TYR A C 1
ATOM 2528 O O . TYR A 1 327 ? 14.789 -27.375 -0.978 1 96.5 327 TYR A O 1
ATOM 2536 N N . HIS A 1 328 ? 15.711 -29.406 -1.013 1 94.88 328 HIS A N 1
ATOM 2537 C CA . HIS A 1 328 ? 16.875 -29.016 -0.22 1 94.88 328 HIS A CA 1
ATOM 2538 C C . HIS A 1 328 ? 17.688 -27.938 -0.922 1 94.88 328 HIS A C 1
ATOM 2540 O O . HIS A 1 328 ? 18.062 -26.938 -0.303 1 94.88 328 HIS A O 1
ATOM 2546 N N . ASN A 1 329 ? 17.938 -28.156 -2.191 1 93.69 329 ASN A N 1
ATOM 2547 C CA . ASN A 1 329 ? 18.719 -27.188 -2.959 1 93.69 329 ASN A CA 1
ATOM 2548 C C . ASN A 1 329 ? 18.031 -25.828 -3.021 1 93.69 329 ASN A C 1
ATOM 2550 O O . ASN A 1 329 ? 18.688 -24.797 -2.922 1 93.69 329 ASN A O 1
ATOM 2554 N N . LEU A 1 330 ? 16.734 -25.812 -3.162 1 90.88 330 LEU A N 1
ATOM 2555 C CA . LEU A 1 330 ? 15.977 -24.562 -3.252 1 90.88 330 LEU A CA 1
ATOM 2556 C C . LEU A 1 330 ? 16.031 -23.812 -1.933 1 90.88 330 LEU A C 1
ATOM 2558 O O . LEU A 1 330 ? 16.125 -22.578 -1.925 1 90.88 330 LEU A O 1
ATOM 2562 N N . THR A 1 331 ? 16.016 -24.5 -0.838 1 87.88 331 THR A N 1
ATOM 2563 C CA . THR A 1 331 ? 15.938 -23.859 0.468 1 87.88 331 THR A CA 1
ATOM 2564 C C . THR A 1 331 ? 17.328 -23.469 0.97 1 87.88 331 THR A C 1
ATOM 2566 O O . THR A 1 331 ? 17.453 -22.688 1.916 1 87.88 331 THR A O 1
ATOM 2569 N N . HIS A 1 332 ? 18.344 -23.969 0.304 1 85.5 332 HIS A N 1
ATOM 2570 C CA . HIS A 1 332 ? 19.703 -23.672 0.742 1 85.5 332 HIS A CA 1
ATOM 2571 C C . HIS A 1 332 ? 20.438 -22.812 -0.29 1 85.5 332 HIS A C 1
ATOM 2573 O O . HIS A 1 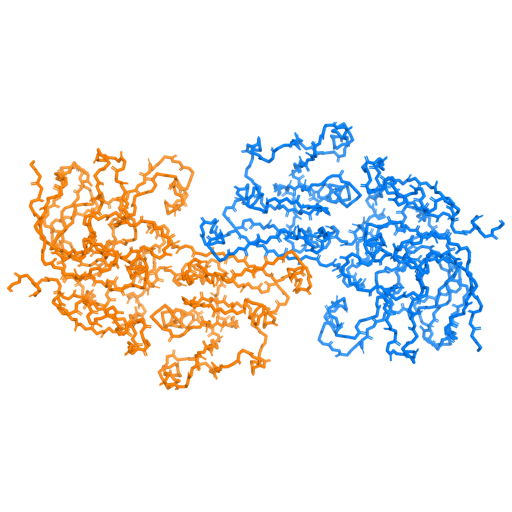332 ? 21.656 -22.719 -0.256 1 85.5 332 HIS A O 1
ATOM 2579 N N . GLY A 1 333 ? 19.688 -22.281 -1.197 1 79.19 333 GLY A N 1
ATOM 2580 C CA . GLY A 1 333 ? 20.234 -21.328 -2.152 1 79.19 333 GLY A CA 1
ATOM 2581 C C . GLY A 1 333 ? 21.188 -21.969 -3.15 1 79.19 333 GLY A C 1
ATOM 2582 O O . GLY A 1 333 ? 22.109 -21.312 -3.645 1 79.19 333 GLY A O 1
ATOM 2583 N N . LYS A 1 334 ? 20.984 -23.156 -3.455 1 78.06 334 LYS A N 1
ATOM 2584 C CA . LYS A 1 334 ? 21.875 -23.891 -4.355 1 78.06 334 LYS A CA 1
ATOM 2585 C C . LYS A 1 334 ? 21.234 -24.062 -5.73 1 78.06 334 LYS A C 1
ATOM 2587 O O . LYS A 1 334 ? 21.875 -24.562 -6.656 1 78.06 334 LYS A O 1
ATOM 2592 N N . ALA A 1 335 ? 20.016 -23.703 -5.77 1 80.81 335 ALA A N 1
ATOM 2593 C CA . ALA A 1 335 ? 19.328 -23.828 -7.051 1 80.81 335 ALA A CA 1
ATOM 2594 C C . ALA A 1 335 ? 19.672 -22.672 -7.98 1 80.81 335 ALA A C 1
ATOM 2596 O O . ALA A 1 335 ? 19.781 -21.516 -7.539 1 80.81 335 ALA A O 1
ATOM 2597 N N . LYS A 1 336 ? 19.891 -22.938 -9.195 1 80.88 336 LYS A N 1
ATOM 2598 C CA . LYS A 1 336 ? 20.156 -21.859 -10.148 1 80.88 336 LYS A CA 1
ATOM 2599 C C . LYS A 1 336 ? 18.891 -21.047 -10.414 1 80.88 336 LYS A C 1
ATOM 2601 O O . LYS A 1 336 ? 18.875 -19.828 -10.188 1 80.88 336 LYS A O 1
ATOM 2606 N N . PHE A 1 337 ? 17.844 -21.703 -11.008 1 88.25 337 PHE A N 1
ATOM 2607 C CA . PHE A 1 337 ? 16.594 -20.953 -11.219 1 88.25 337 PHE A CA 1
ATOM 2608 C C . PHE A 1 337 ? 15.391 -21.844 -10.914 1 88.25 337 PHE A C 1
ATOM 2610 O O . PHE A 1 337 ? 14.961 -21.938 -9.758 1 88.25 337 PHE A O 1
ATOM 2617 N N . ARG A 1 338 ? 15.016 -22.703 -11.844 1 94.69 338 ARG A N 1
ATOM 2618 C CA . ARG A 1 338 ? 13.805 -23.453 -11.57 1 94.69 338 ARG A CA 1
ATOM 2619 C C . ARG A 1 338 ? 14.016 -24.938 -11.844 1 94.69 338 ARG A C 1
ATOM 2621 O O . ARG A 1 338 ? 14.664 -25.312 -12.82 1 94.69 338 ARG A O 1
ATOM 2628 N N . TYR A 1 339 ? 13.531 -25.828 -10.953 1 97.44 339 TYR A N 1
ATOM 2629 C CA . TYR A 1 339 ? 13.484 -27.266 -11.203 1 97.44 339 TYR A CA 1
ATOM 2630 C C . TYR A 1 339 ? 12.156 -27.672 -11.852 1 97.44 339 TYR A C 1
ATOM 2632 O O . TYR A 1 339 ? 11.109 -27.109 -11.523 1 97.44 339 TYR A O 1
ATOM 2640 N N . VAL A 1 340 ? 12.273 -28.609 -12.75 1 98.62 340 VAL A N 1
ATOM 2641 C CA . VAL A 1 340 ? 11.102 -29.219 -13.375 1 98.62 340 VAL A CA 1
ATOM 2642 C C . VAL A 1 340 ? 11.219 -30.734 -13.328 1 98.62 340 VAL A C 1
ATOM 2644 O O . VAL A 1 340 ? 12.281 -31.297 -13.609 1 98.62 340 VAL A O 1
ATOM 2647 N N . ILE A 1 341 ? 10.18 -31.375 -12.938 1 98.75 341 ILE A N 1
ATOM 2648 C CA . ILE A 1 341 ? 10.148 -32.812 -12.875 1 98.75 341 ILE A CA 1
ATOM 2649 C C . ILE A 1 341 ? 9.648 -33.406 -14.195 1 98.75 341 ILE A C 1
ATOM 2651 O O . ILE A 1 341 ? 8.562 -33.031 -14.656 1 98.75 341 ILE A O 1
ATOM 2655 N N . ASP A 1 342 ? 10.461 -34.188 -14.82 1 98.62 342 ASP A N 1
ATOM 2656 C CA . ASP A 1 342 ? 9.969 -35 -15.93 1 98.62 342 ASP A CA 1
ATOM 2657 C C . ASP A 1 342 ? 9.055 -36.125 -15.43 1 98.62 342 ASP A C 1
ATOM 2659 O O . ASP A 1 342 ? 9.531 -37.219 -15.078 1 98.62 342 ASP A O 1
ATOM 2663 N N . MET A 1 343 ? 7.84 -35.875 -15.469 1 98.19 343 MET A N 1
ATOM 2664 C CA . MET A 1 343 ? 6.879 -36.812 -14.852 1 98.19 343 MET A CA 1
ATOM 2665 C C . MET A 1 343 ? 6.715 -38.062 -15.688 1 98.19 343 MET A C 1
ATOM 2667 O O . MET A 1 343 ? 6.543 -39.156 -15.141 1 98.19 343 MET A O 1
ATOM 2671 N N . LYS A 1 344 ? 6.691 -37.875 -16.938 1 96.06 344 LYS A N 1
ATOM 2672 C CA . LYS A 1 344 ? 6.578 -39.062 -17.812 1 96.06 344 LYS A CA 1
ATOM 2673 C C . LYS A 1 344 ? 7.691 -40.062 -17.547 1 96.06 344 LYS A C 1
ATOM 2675 O O . LYS A 1 344 ? 7.426 -41.219 -17.297 1 96.06 344 LYS A O 1
ATOM 2680 N N . LYS A 1 345 ? 8.883 -39.562 -17.453 1 96.81 345 LYS A N 1
ATOM 2681 C CA . LYS A 1 345 ? 10.039 -40.438 -17.234 1 96.81 345 LYS A CA 1
ATOM 2682 C C . LYS A 1 345 ? 10.086 -40.938 -15.805 1 96.81 345 LYS A C 1
ATOM 2684 O O . LYS A 1 345 ? 10.688 -42 -15.531 1 96.81 345 LYS A O 1
ATOM 2689 N N . SER A 1 346 ? 9.484 -40.219 -14.93 1 96.75 346 SER A N 1
ATOM 2690 C CA . SER A 1 346 ? 9.523 -40.594 -13.516 1 96.75 346 SER A CA 1
ATOM 2691 C C . SER A 1 346 ? 8.719 -41.844 -13.242 1 96.75 346 SER A C 1
ATOM 2693 O O . SER A 1 346 ? 8.922 -42.5 -12.227 1 96.75 346 SER A O 1
ATOM 2695 N N . PHE A 1 347 ? 7.793 -42.156 -14.055 1 92.38 347 PHE A N 1
ATOM 2696 C CA . PHE A 1 347 ? 6.922 -43.312 -13.836 1 92.38 347 PHE A CA 1
ATOM 2697 C C . PHE A 1 347 ? 7.199 -44.406 -14.859 1 92.38 347 PHE A C 1
ATOM 2699 O O . PHE A 1 347 ? 6.59 -45.469 -14.82 1 92.38 347 PHE A O 1
ATOM 2706 N N . ASP A 1 348 ? 8 -44.156 -15.875 1 85.75 348 ASP A N 1
ATOM 2707 C CA . ASP A 1 348 ? 8.406 -45.188 -16.828 1 85.75 348 ASP A CA 1
ATOM 2708 C C . ASP A 1 348 ? 9.438 -46.125 -16.219 1 85.75 348 ASP A C 1
ATOM 2710 O O . ASP A 1 348 ? 10.203 -45.75 -15.344 1 85.75 348 ASP A O 1
ATOM 2714 N N . MET B 1 1 ? 17.578 41.812 16.609 1 90.75 1 MET B N 1
ATOM 2715 C CA . MET B 1 1 ? 17.219 41.5 17.984 1 90.75 1 MET B CA 1
ATOM 2716 C C . MET B 1 1 ? 16.188 40.344 18.031 1 90.75 1 MET B C 1
ATOM 2718 O O . MET B 1 1 ? 15.344 40.25 17.141 1 90.75 1 MET B O 1
ATOM 2722 N N . ARG B 1 2 ? 16.312 39.594 19.125 1 96.19 2 ARG B N 1
ATOM 2723 C CA . ARG B 1 2 ? 15.367 38.5 19.266 1 96.19 2 ARG B CA 1
ATOM 2724 C C . ARG B 1 2 ? 13.945 39.031 19.453 1 96.19 2 ARG B C 1
ATOM 2726 O O . ARG B 1 2 ? 13.758 40.156 19.922 1 96.19 2 ARG B O 1
ATOM 2733 N N . VAL B 1 3 ? 12.938 38.281 19.062 1 98.06 3 VAL B N 1
ATOM 2734 C CA . VAL B 1 3 ? 11.539 38.719 19.141 1 98.06 3 VAL B CA 1
ATOM 2735 C C . VAL B 1 3 ? 10.906 38.188 20.422 1 98.06 3 VAL B C 1
ATOM 2737 O O . VAL B 1 3 ? 10.727 37 20.594 1 98.06 3 VAL B O 1
ATOM 2740 N N . PRO B 1 4 ? 10.57 39.125 21.328 1 98.12 4 PRO B N 1
ATOM 2741 C CA . PRO B 1 4 ? 9.859 38.688 22.516 1 98.12 4 PRO B CA 1
ATOM 2742 C C . PRO B 1 4 ? 8.508 38.031 22.188 1 98.12 4 PRO B C 1
ATOM 2744 O O . PRO B 1 4 ? 7.75 38.562 21.375 1 98.12 4 PRO B O 1
ATOM 2747 N N . SER B 1 5 ? 8.227 36.875 22.812 1 98.19 5 SER B N 1
ATOM 2748 C CA . SER B 1 5 ? 7.02 36.125 22.516 1 98.19 5 SER B CA 1
ATOM 2749 C C . SER B 1 5 ? 6.406 35.531 23.797 1 98.19 5 SER B C 1
ATOM 2751 O O . SER B 1 5 ? 7.098 35.375 24.797 1 98.19 5 SER B O 1
ATOM 2753 N N . LYS B 1 6 ? 5.113 35.375 23.75 1 98.12 6 LYS B N 1
ATOM 2754 C CA . LYS B 1 6 ? 4.355 34.719 24.812 1 98.12 6 LYS B CA 1
ATOM 2755 C C . LYS B 1 6 ? 3.479 33.625 24.25 1 98.12 6 LYS B C 1
ATOM 2757 O O . LYS B 1 6 ? 2.908 33.75 23.156 1 98.12 6 LYS B O 1
ATOM 2762 N N . GLY B 1 7 ? 3.41 32.562 24.984 1 98.5 7 GLY B N 1
ATOM 2763 C CA . GLY B 1 7 ? 2.572 31.453 24.562 1 98.5 7 GLY B CA 1
ATOM 2764 C C . GLY B 1 7 ? 2.121 30.562 25.703 1 98.5 7 GLY B C 1
ATOM 2765 O O . GLY B 1 7 ? 2.258 30.938 26.875 1 98.5 7 GLY B O 1
ATOM 2766 N N . PHE B 1 8 ? 1.412 29.562 25.438 1 98.81 8 PHE B N 1
ATOM 2767 C CA . PHE B 1 8 ? 1.008 28.516 26.375 1 98.81 8 PHE B CA 1
ATOM 2768 C C . PHE B 1 8 ? 1.852 27.266 26.188 1 98.81 8 PHE B C 1
ATOM 2770 O O . PHE B 1 8 ? 1.816 26.641 25.125 1 98.81 8 PHE B O 1
ATOM 2777 N N . ALA B 1 9 ? 2.613 26.906 27.203 1 98.69 9 ALA B N 1
ATOM 2778 C CA . ALA B 1 9 ? 3.566 25.812 27.078 1 98.69 9 ALA B CA 1
ATOM 2779 C C . ALA B 1 9 ? 3.225 24.688 28.047 1 98.69 9 ALA B C 1
ATOM 2781 O O . ALA B 1 9 ? 2.539 24.906 29.062 1 98.69 9 ALA B O 1
ATOM 2782 N N . ILE B 1 10 ? 3.609 23.562 27.656 1 98.56 10 ILE B N 1
ATOM 2783 C CA . ILE B 1 10 ? 3.645 22.406 28.547 1 98.56 10 ILE B CA 1
ATOM 2784 C C . ILE B 1 10 ? 5.094 22.031 28.844 1 98.56 10 ILE B C 1
ATOM 2786 O O . ILE B 1 10 ? 5.953 22.094 27.969 1 98.56 10 ILE B O 1
ATOM 2790 N N . PHE B 1 11 ? 5.355 21.578 30.109 1 98.19 11 PHE B N 1
ATOM 2791 C CA . PHE B 1 11 ? 6.742 21.469 30.547 1 98.19 11 PHE B CA 1
ATOM 2792 C C . PHE B 1 11 ? 7.141 20.016 30.719 1 98.19 11 PHE B C 1
ATOM 2794 O O . PHE B 1 11 ? 8.312 19.703 30.953 1 98.19 11 PHE B O 1
ATOM 2801 N N . SER B 1 12 ? 6.203 19.156 30.641 1 97.56 12 SER B N 1
ATOM 2802 C CA . SER B 1 12 ? 6.41 17.703 30.672 1 97.56 12 SER B CA 1
ATOM 2803 C C . SER B 1 12 ? 5.211 16.969 30.109 1 97.56 12 SER B C 1
ATOM 2805 O O . SER B 1 12 ? 4.121 17.531 29.969 1 97.56 12 SER B O 1
ATOM 2807 N N . LYS B 1 13 ? 5.402 15.75 29.766 1 96.31 13 LYS B N 1
ATOM 2808 C CA . LYS B 1 13 ? 4.348 14.945 29.141 1 96.31 13 LYS B CA 1
ATOM 2809 C C . LYS B 1 13 ? 3.174 14.75 30.109 1 96.31 13 LYS B C 1
ATOM 2811 O O . LYS B 1 13 ? 2.061 14.445 29.672 1 96.31 13 LYS B O 1
ATOM 2816 N N . ASP B 1 14 ? 3.426 14.922 31.422 1 95.12 14 ASP B N 1
ATOM 2817 C CA . ASP B 1 14 ? 2.385 14.734 32.438 1 95.12 14 ASP B CA 1
ATOM 2818 C C . ASP B 1 14 ? 1.884 16.078 32.969 1 95.12 14 ASP B C 1
ATOM 2820 O O . ASP B 1 14 ? 1.144 16.125 33.938 1 95.12 14 ASP B O 1
ATOM 2824 N N . GLY B 1 15 ? 2.273 17.141 32.344 1 95.06 15 GLY B N 1
ATOM 2825 C CA . GLY B 1 15 ? 1.969 18.453 32.875 1 95.06 15 GLY B CA 1
ATOM 2826 C C . GLY B 1 15 ? 0.725 19.078 32.281 1 95.06 15 GLY B C 1
ATOM 2827 O O . GLY B 1 15 ? -0.048 18.391 31.609 1 95.06 15 GLY B O 1
ATOM 2828 N N . HIS B 1 16 ? 0.52 20.359 32.656 1 97.12 16 HIS B N 1
ATOM 2829 C CA . HIS B 1 16 ? -0.554 21.188 32.156 1 97.12 16 HIS B CA 1
ATOM 2830 C C . HIS B 1 16 ? 0.001 22.438 31.453 1 97.12 16 HIS B C 1
ATOM 2832 O O . HIS B 1 16 ? 1.162 22.797 31.656 1 97.12 16 HIS B O 1
ATOM 2838 N N . PHE B 1 17 ? -0.812 23.031 30.688 1 98.38 17 PHE B N 1
ATOM 2839 C CA . PHE B 1 17 ? -0.379 24.219 29.984 1 98.38 17 PHE B CA 1
ATOM 2840 C C . PHE B 1 17 ? -0.332 25.422 30.922 1 98.38 17 PHE B C 1
ATOM 2842 O O . PHE B 1 17 ? -1.201 25.578 31.781 1 98.38 17 PHE B O 1
ATOM 2849 N N . LYS B 1 18 ? 0.657 26.234 30.719 1 97.44 18 LYS B N 1
ATOM 2850 C CA . LYS B 1 18 ? 0.85 27.469 31.469 1 97.44 18 LYS B CA 1
ATOM 2851 C C . LYS B 1 18 ? 1.376 28.578 30.562 1 97.44 18 LYS B C 1
ATOM 2853 O O . LYS B 1 18 ? 2.055 28.312 29.562 1 97.44 18 LYS B O 1
ATOM 2858 N N . PRO B 1 19 ? 0.993 29.797 30.906 1 97.44 19 PRO B N 1
ATOM 2859 C CA . PRO B 1 19 ? 1.646 30.891 30.188 1 97.44 19 PRO B CA 1
ATOM 2860 C C . PRO B 1 19 ? 3.17 30.812 30.234 1 97.44 19 PRO B C 1
ATOM 2862 O O . PRO B 1 19 ? 3.738 30.406 31.25 1 97.44 19 PRO B O 1
ATOM 2865 N N . HIS B 1 20 ? 3.768 31.125 29.219 1 97.94 20 HIS B N 1
ATOM 2866 C CA . HIS B 1 20 ? 5.211 31 29.062 1 97.94 20 HIS B CA 1
ATOM 2867 C C . HIS B 1 20 ? 5.789 32.125 28.234 1 97.94 20 HIS B C 1
ATOM 2869 O O . HIS B 1 20 ? 5.355 32.344 27.094 1 97.94 20 HIS B O 1
ATOM 2875 N N . ASP B 1 21 ? 6.723 32.875 28.828 1 98.25 21 ASP B N 1
ATOM 2876 C CA . ASP B 1 21 ? 7.457 33.906 28.094 1 98.25 21 ASP B CA 1
ATOM 2877 C C . ASP B 1 21 ? 8.719 33.312 27.438 1 98.25 21 ASP B C 1
ATOM 2879 O O . ASP B 1 21 ? 9.461 32.594 28.094 1 98.25 21 ASP B O 1
ATOM 2883 N N . PHE B 1 22 ? 8.898 33.594 26.188 1 97.88 22 PHE B N 1
ATOM 2884 C CA . PHE B 1 22 ? 10.078 33.156 25.469 1 97.88 22 PHE B CA 1
ATOM 2885 C C . PHE B 1 22 ? 10.453 34.125 24.375 1 97.88 22 PHE B C 1
ATOM 2887 O O . PHE B 1 22 ? 9.961 35.25 24.344 1 97.88 22 PHE B O 1
ATOM 2894 N N . SER B 1 23 ? 11.469 33.781 23.625 1 97.75 23 SER B N 1
ATOM 2895 C CA . SER B 1 23 ? 11.859 34.625 22.484 1 97.75 23 SER B CA 1
ATOM 2896 C C . SER B 1 23 ? 12.078 33.781 21.234 1 97.75 23 SER B C 1
ATOM 2898 O O . SER B 1 23 ? 12.289 32.594 21.312 1 97.75 23 SER B O 1
ATOM 2900 N N . ARG B 1 24 ? 11.906 34.406 20.125 1 97.75 24 ARG B N 1
ATOM 2901 C CA . ARG B 1 24 ? 12.156 33.812 18.828 1 97.75 24 ARG B CA 1
ATOM 2902 C C . ARG B 1 24 ? 13.344 34.469 18.125 1 97.75 24 ARG B C 1
ATOM 2904 O O . ARG B 1 24 ? 13.781 35.562 18.531 1 97.75 24 ARG B O 1
ATOM 2911 N N . HIS B 1 25 ? 13.945 33.781 17.188 1 96.56 25 HIS B N 1
ATOM 2912 C CA . HIS B 1 25 ? 15.039 34.375 16.438 1 96.56 25 HIS B CA 1
ATOM 2913 C C . HIS B 1 25 ? 14.602 35.656 15.766 1 96.56 25 HIS B C 1
ATOM 2915 O O . HIS B 1 25 ? 13.414 35.875 15.492 1 96.56 25 HIS B O 1
ATOM 2921 N N . ALA B 1 26 ? 15.523 36.469 15.484 1 97.19 26 ALA B N 1
ATOM 2922 C CA . ALA B 1 26 ? 15.266 37.781 14.867 1 97.19 26 ALA B CA 1
ATOM 2923 C C . ALA B 1 26 ? 14.688 37.625 13.469 1 97.19 26 ALA B C 1
ATOM 2925 O O . ALA B 1 26 ? 14.922 36.594 12.812 1 97.19 26 ALA B O 1
ATOM 2926 N N . VAL B 1 27 ? 13.914 38.625 13.055 1 98.19 27 VAL B N 1
ATOM 2927 C CA . VAL B 1 27 ? 13.391 38.625 11.695 1 98.19 27 VAL B CA 1
ATOM 2928 C C . VAL B 1 27 ? 14.539 38.781 10.703 1 98.19 27 VAL B C 1
ATOM 2930 O O . VAL B 1 27 ? 15.156 39.844 10.609 1 98.19 27 VAL B O 1
ATOM 2933 N N . GLY B 1 28 ? 14.812 37.75 9.953 1 97.38 28 GLY B N 1
ATOM 2934 C CA . GLY B 1 28 ? 15.844 37.781 8.938 1 97.38 28 GLY B CA 1
ATOM 2935 C C . GLY B 1 28 ? 15.391 38.438 7.652 1 97.38 28 GLY B C 1
ATOM 2936 O O . GLY B 1 28 ? 14.234 38.844 7.527 1 97.38 28 GLY B O 1
ATOM 2937 N N . PRO B 1 29 ? 16.281 38.531 6.648 1 97.81 29 PRO B N 1
ATOM 2938 C CA . PRO B 1 29 ? 15.992 39.25 5.406 1 97.81 29 PRO B CA 1
ATOM 2939 C C . PRO B 1 29 ? 14.812 38.656 4.648 1 97.81 29 PRO B C 1
ATOM 2941 O O . PRO B 1 29 ? 14.078 39.375 3.965 1 97.81 29 PRO B O 1
ATOM 2944 N N . LYS B 1 30 ? 14.547 37.375 4.816 1 97.81 30 LYS B N 1
ATOM 2945 C CA . LYS B 1 30 ? 13.5 36.719 4.047 1 97.81 30 LYS B CA 1
ATOM 2946 C C . LYS B 1 30 ? 12.352 36.281 4.953 1 97.81 30 LYS B C 1
ATOM 2948 O O . LYS B 1 30 ? 11.445 35.562 4.512 1 97.81 30 LYS B O 1
ATOM 2953 N N . ASP B 1 31 ? 12.398 36.719 6.164 1 98.38 31 ASP B N 1
ATOM 2954 C CA . ASP B 1 31 ? 11.406 36.312 7.152 1 98.38 31 ASP B CA 1
ATOM 2955 C C . ASP B 1 31 ? 10.258 37.312 7.219 1 98.38 31 ASP B C 1
ATOM 2957 O O . ASP B 1 31 ? 10.398 38.469 6.797 1 98.38 31 ASP B O 1
ATOM 2961 N N . VAL B 1 32 ? 9.211 36.812 7.73 1 98.81 32 VAL B N 1
ATOM 2962 C CA . VAL B 1 32 ? 8.094 37.656 8.148 1 98.81 32 VAL B CA 1
ATOM 2963 C C . VAL B 1 32 ? 7.766 37.406 9.609 1 98.81 32 VAL B C 1
ATOM 2965 O O . VAL B 1 32 ? 7.906 36.281 10.094 1 98.81 32 VAL B O 1
ATOM 2968 N N . LEU B 1 33 ? 7.379 38.406 10.281 1 98.88 33 LEU B N 1
ATOM 2969 C CA . LEU B 1 33 ? 6.785 38.312 11.609 1 98.88 33 LEU B CA 1
ATOM 2970 C C . LEU B 1 33 ? 5.262 38.344 11.531 1 98.88 33 LEU B C 1
ATOM 2972 O O . LEU B 1 33 ? 4.695 39.281 10.945 1 98.88 33 LEU B O 1
ATOM 2976 N N . ILE B 1 34 ? 4.652 37.375 12.07 1 98.88 34 ILE B N 1
ATOM 2977 C CA . ILE B 1 34 ? 3.199 37.25 11.992 1 98.88 34 ILE B CA 1
ATOM 2978 C C . ILE B 1 34 ? 2.6 37.375 13.391 1 98.88 34 ILE B C 1
ATOM 2980 O O . ILE B 1 34 ? 3.033 36.688 14.32 1 98.88 34 ILE B O 1
ATOM 2984 N N . ASP B 1 35 ? 1.645 38.281 13.555 1 98.75 35 ASP B N 1
ATOM 2985 C CA . ASP B 1 35 ? 0.78 38.25 14.727 1 98.75 35 ASP B CA 1
ATOM 2986 C C . ASP B 1 35 ? -0.248 37.125 14.625 1 98.75 35 ASP B C 1
ATOM 2988 O O . ASP B 1 35 ? -1.11 37.156 13.742 1 98.75 35 ASP B O 1
ATOM 2992 N N . ILE B 1 36 ? -0.129 36.188 15.523 1 98.88 36 ILE B N 1
ATOM 2993 C CA . ILE B 1 36 ? -1.04 35.031 15.469 1 98.88 36 ILE B CA 1
ATOM 2994 C C . ILE B 1 36 ? -2.396 35.438 16.047 1 98.88 36 ILE B C 1
ATOM 2996 O O . ILE B 1 36 ? -2.48 35.906 17.188 1 98.88 36 ILE B O 1
ATOM 3000 N N . LEU B 1 37 ? -3.42 35.25 15.273 1 98.75 37 LEU B N 1
ATOM 3001 C CA . LEU B 1 37 ? -4.77 35.562 15.727 1 98.75 37 LEU B CA 1
ATOM 3002 C C . LEU B 1 37 ? -5.508 34.312 16.172 1 98.75 37 LEU B C 1
ATOM 3004 O O . LEU B 1 37 ? -6.254 34.344 17.156 1 98.75 37 LEU B O 1
ATOM 3008 N N . TYR B 1 38 ? -5.332 33.25 15.422 1 98.81 38 TYR B N 1
ATOM 3009 C CA . TYR B 1 38 ? -5.988 31.984 15.719 1 98.81 38 TYR B CA 1
ATOM 3010 C C . TYR B 1 38 ? -5.023 30.828 15.531 1 98.81 38 TYR B C 1
ATOM 3012 O O . TYR B 1 38 ? -4.16 30.859 14.648 1 98.81 38 TYR B O 1
ATOM 3020 N N . ALA B 1 39 ? -5.133 29.812 16.312 1 98.81 39 ALA B N 1
ATOM 3021 C CA . ALA B 1 39 ? -4.391 28.562 16.203 1 98.81 39 ALA B CA 1
ATOM 3022 C C . ALA B 1 39 ? -5.301 27.359 16.453 1 98.81 39 ALA B C 1
ATOM 3024 O O . ALA B 1 39 ? -5.941 27.266 17.5 1 98.81 39 ALA B O 1
ATOM 3025 N N . GLY B 1 40 ? -5.383 26.484 15.469 1 98.31 40 GLY B N 1
ATOM 3026 C CA . GLY B 1 40 ? -6.184 25.281 15.648 1 98.31 40 GLY B CA 1
ATOM 3027 C C . GLY B 1 40 ?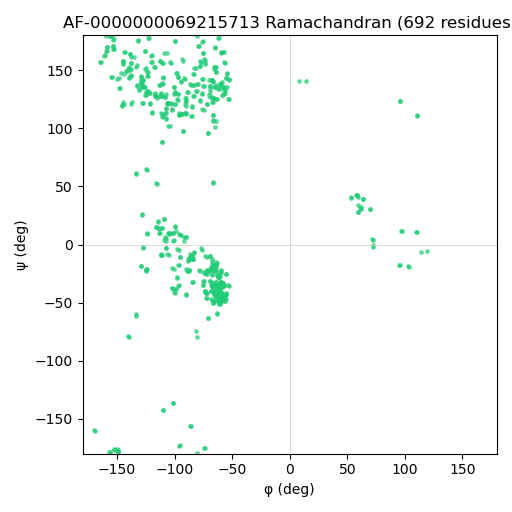 -5.523 24.266 16.562 1 98.31 40 GLY B C 1
ATOM 3028 O O . GLY B 1 40 ? -4.316 24.328 16.797 1 98.31 40 GLY B O 1
ATOM 3029 N N . ILE B 1 41 ? -6.324 23.375 17.109 1 97.88 41 ILE B N 1
ATOM 3030 C CA . ILE B 1 41 ? -5.84 22.234 17.891 1 97.88 41 ILE B CA 1
ATOM 3031 C C . ILE B 1 41 ? -6.031 20.938 17.109 1 97.88 41 ILE B C 1
ATOM 3033 O O . ILE B 1 41 ? -7.125 20.672 16.609 1 97.88 41 ILE B O 1
ATOM 3037 N N . CYS B 1 42 ? -5.004 20.203 16.969 1 95.56 42 CYS B N 1
ATOM 3038 C CA . CYS B 1 42 ? -5.012 18.938 16.266 1 95.56 42 CYS B CA 1
ATOM 3039 C C . CYS B 1 42 ? -4.59 17.797 17.188 1 95.56 42 CYS B C 1
ATOM 3041 O O . CYS B 1 42 ? -3.928 18.031 18.203 1 95.56 42 CYS B O 1
ATOM 3043 N N . HIS B 1 43 ? -4.977 16.594 16.859 1 93.75 43 HIS B N 1
ATOM 3044 C CA . HIS B 1 43 ? -4.543 15.445 17.641 1 93.75 43 HIS B CA 1
ATOM 3045 C C . HIS B 1 43 ? -3.021 15.32 17.641 1 93.75 43 HIS B C 1
ATOM 3047 O O . HIS B 1 43 ? -2.434 14.859 18.609 1 93.75 43 HIS B O 1
ATOM 3053 N N . SER B 1 44 ? -2.389 15.703 16.594 1 94.88 44 SER B N 1
ATOM 3054 C CA . SER B 1 44 ? -0.929 15.688 16.578 1 94.88 44 SER B CA 1
ATOM 3055 C C . SER B 1 44 ? -0.348 16.547 17.688 1 94.88 44 SER B C 1
ATOM 3057 O O . SER B 1 44 ? 0.714 16.219 18.234 1 94.88 44 SER B O 1
ATOM 3059 N N . ASP B 1 45 ? -1.002 17.625 18.047 1 97.19 45 ASP B N 1
ATOM 3060 C CA . ASP B 1 45 ? -0.564 18.438 19.172 1 97.19 45 ASP B CA 1
ATOM 3061 C C . ASP B 1 45 ? -0.594 17.625 20.469 1 97.19 45 ASP B C 1
ATOM 3063 O O . ASP B 1 45 ? 0.324 17.719 21.297 1 97.19 45 ASP B O 1
ATOM 3067 N N . ILE B 1 46 ? -1.621 16.875 20.594 1 95.5 46 ILE B N 1
ATOM 3068 C CA . ILE B 1 46 ? -1.822 16.078 21.797 1 95.5 46 ILE B CA 1
ATOM 3069 C C . ILE B 1 46 ? -0.749 15 21.891 1 95.5 46 ILE B C 1
ATOM 3071 O O . ILE B 1 46 ? -0.074 14.875 22.906 1 95.5 46 ILE B O 1
ATOM 3075 N N . HIS B 1 47 ? -0.587 14.281 20.797 1 94.12 47 HIS B N 1
ATOM 3076 C CA . HIS B 1 47 ? 0.382 13.188 20.781 1 94.12 47 HIS B CA 1
ATOM 3077 C C . HIS B 1 47 ? 1.797 13.703 21.016 1 94.12 47 HIS B C 1
ATOM 3079 O O . HIS B 1 47 ? 2.609 13.031 21.656 1 94.12 47 HIS B O 1
ATOM 3085 N N . SER B 1 48 ? 2.1 14.875 20.516 1 96.38 48 SER B N 1
ATOM 3086 C CA . SER B 1 48 ? 3.408 15.477 20.734 1 96.38 48 SER B CA 1
ATOM 3087 C C . SER B 1 48 ? 3.553 15.969 22.172 1 96.38 48 SER B C 1
ATOM 3089 O O . SER B 1 48 ? 4.547 15.664 22.844 1 96.38 48 SER B O 1
ATOM 3091 N N . ALA B 1 49 ? 2.531 16.641 22.641 1 97.69 49 ALA B N 1
ATOM 3092 C CA . ALA B 1 49 ? 2.564 17.203 23.984 1 97.69 49 ALA B CA 1
ATOM 3093 C C . ALA B 1 49 ? 2.766 16.125 25.031 1 97.69 49 ALA B C 1
ATOM 3095 O O . ALA B 1 49 ? 3.486 16.328 26.016 1 97.69 49 ALA B O 1
ATOM 3096 N N . TYR B 1 50 ? 2.189 14.984 24.75 1 96.5 50 TYR B N 1
ATOM 3097 C CA . TYR B 1 50 ? 2.227 13.906 25.734 1 96.5 50 TYR B CA 1
ATOM 3098 C C . TYR B 1 50 ? 3.287 12.875 25.375 1 96.5 50 TYR B C 1
ATOM 3100 O O . TYR B 1 50 ? 3.322 11.789 25.953 1 96.5 50 TYR B O 1
ATOM 3108 N N . SER B 1 51 ? 4.141 13.133 24.422 1 96.5 51 SER B N 1
ATOM 3109 C CA . SER B 1 51 ? 5.273 12.305 24.016 1 96.5 51 SER B CA 1
ATOM 3110 C C . SER B 1 51 ? 4.82 10.906 23.625 1 96.5 51 SER B C 1
ATOM 3112 O O . SER B 1 51 ? 5.438 9.914 24 1 96.5 51 SER B O 1
ATOM 3114 N N . GLU B 1 52 ? 3.711 10.883 22.875 1 92.12 52 GLU B N 1
ATOM 3115 C CA . GLU B 1 52 ? 3.135 9.594 22.5 1 92.12 52 GLU B CA 1
ATOM 3116 C C . GLU B 1 52 ? 3.756 9.062 21.203 1 92.12 52 GLU B C 1
ATOM 3118 O O . GLU B 1 52 ? 3.666 7.871 20.906 1 92.12 52 GLU B O 1
ATOM 3123 N N . TRP B 1 53 ? 4.316 9.914 20.422 1 91 53 TRP B N 1
ATOM 3124 C CA . TRP B 1 53 ? 4.953 9.5 19.172 1 91 53 TRP B CA 1
ATOM 3125 C C . TRP B 1 53 ? 6.465 9.391 19.344 1 91 53 TRP B C 1
ATOM 3127 O O . TRP B 1 53 ? 7.102 8.516 18.75 1 91 53 TRP B O 1
ATOM 3137 N N . LYS B 1 54 ? 7.035 10.297 20.094 1 91.5 54 LYS B N 1
ATOM 3138 C CA . LYS B 1 54 ? 8.445 10.359 20.469 1 91.5 54 LYS B CA 1
ATOM 3139 C C . LYS B 1 54 ? 8.633 11.211 21.734 1 91.5 54 LYS B C 1
ATOM 3141 O O . LYS B 1 54 ? 7.68 11.812 22.219 1 91.5 54 LYS B O 1
ATOM 3146 N N . GLU B 1 55 ? 9.797 11.117 22.188 1 95.06 55 GLU B N 1
ATOM 3147 C CA . GLU B 1 55 ? 10.078 11.992 23.328 1 95.06 55 GLU B CA 1
ATOM 3148 C C . GLU B 1 55 ? 9.977 13.461 22.922 1 95.06 55 GLU B C 1
ATOM 3150 O O . GLU B 1 55 ? 10.648 13.906 21.984 1 95.06 55 GLU B O 1
ATOM 3155 N N . GLY B 1 56 ? 9.18 14.219 23.609 1 96.94 56 GLY B N 1
ATOM 3156 C CA . GLY B 1 56 ? 8.953 15.617 23.297 1 96.94 56 GLY B CA 1
ATOM 3157 C C . GLY B 1 56 ? 10.094 16.516 23.75 1 96.94 56 GLY B C 1
ATOM 3158 O O . GLY B 1 56 ? 10.875 16.156 24.625 1 96.94 56 GLY B O 1
ATOM 3159 N N . ILE B 1 57 ? 10.18 17.672 23.109 1 98.06 57 ILE B N 1
ATOM 3160 C CA . ILE B 1 57 ? 11.102 18.719 23.5 1 98.06 57 ILE B CA 1
ATOM 3161 C C . ILE B 1 57 ? 10.367 19.734 24.391 1 98.06 57 ILE B C 1
ATOM 3163 O O . ILE B 1 57 ? 9.5 20.469 23.906 1 98.06 57 ILE B O 1
ATOM 3167 N N . TYR B 1 58 ? 10.758 19.766 25.688 1 97.81 58 TYR B N 1
ATOM 3168 C CA . TYR B 1 58 ? 10.094 20.672 26.625 1 97.81 58 TYR B CA 1
ATOM 3169 C C . TYR B 1 58 ? 11.023 21.781 27.062 1 97.81 58 TYR B C 1
ATOM 3171 O O . TYR B 1 58 ? 12.242 21.594 27.141 1 97.81 58 TYR B O 1
ATOM 3179 N N . PRO B 1 59 ? 10.453 22.984 27.531 1 98 59 PRO B N 1
ATOM 3180 C CA . PRO B 1 59 ? 9.047 23.375 27.375 1 98 59 PRO B CA 1
ATOM 3181 C C . PRO B 1 59 ? 8.594 23.359 25.922 1 98 59 PRO B C 1
ATOM 3183 O O . PRO B 1 59 ? 9.383 23.672 25.016 1 98 59 PRO B O 1
ATOM 3186 N N . MET B 1 60 ? 7.336 22.953 25.688 1 98.69 60 MET B N 1
ATOM 3187 C CA . MET B 1 60 ? 6.773 22.859 24.344 1 98.69 60 MET B CA 1
ATOM 3188 C C . MET B 1 60 ? 5.594 23.812 24.188 1 98.69 60 MET B C 1
ATOM 3190 O O . MET B 1 60 ? 4.715 23.875 25.047 1 98.69 60 MET B O 1
ATOM 3194 N N . VAL B 1 61 ? 5.613 24.641 23.156 1 98.81 61 VAL B N 1
ATOM 3195 C CA . VAL B 1 61 ? 4.441 25.375 22.703 1 98.81 61 VAL B CA 1
ATOM 3196 C C . VAL B 1 61 ? 3.904 24.75 21.422 1 98.81 61 VAL B C 1
ATOM 3198 O O . VAL B 1 61 ? 4.449 24.969 20.328 1 98.81 61 VAL B O 1
ATOM 3201 N N . PRO B 1 62 ? 2.826 23.969 21.516 1 98.69 62 PRO B N 1
ATOM 3202 C CA . PRO B 1 62 ? 2.297 23.297 20.328 1 98.69 62 PRO B CA 1
ATOM 3203 C C . PRO B 1 62 ? 1.569 24.25 19.375 1 98.69 62 PRO B C 1
ATOM 3205 O O . PRO B 1 62 ? 1.539 25.469 19.625 1 98.69 62 PRO B O 1
ATOM 3208 N N . GLY B 1 63 ? 0.994 23.688 18.359 1 98.62 63 GLY B N 1
ATOM 3209 C CA . GLY B 1 63 ? 0.176 24.438 17.422 1 98.62 63 GLY B CA 1
ATOM 3210 C C . GLY B 1 63 ? 0.817 24.578 16.047 1 98.62 63 GLY B C 1
ATOM 3211 O O . GLY B 1 63 ? 1.819 25.281 15.898 1 98.62 63 GLY B O 1
ATOM 3212 N N . HIS B 1 64 ? 0.234 23.922 15.07 1 98.62 64 HIS B N 1
ATOM 3213 C CA . HIS B 1 64 ? 0.768 24.016 13.711 1 98.62 64 HIS B CA 1
ATOM 3214 C C . HIS B 1 64 ? -0.303 24.484 12.734 1 98.62 64 HIS B C 1
ATOM 3216 O O . HIS B 1 64 ? -0.148 24.328 11.516 1 98.62 64 HIS B O 1
ATOM 3222 N N . GLU B 1 65 ? -1.414 24.891 13.234 1 98.75 65 GLU B N 1
ATOM 3223 C CA . GLU B 1 65 ? -2.51 25.484 12.469 1 98.75 65 GLU B CA 1
ATOM 3224 C C . GLU B 1 65 ? -2.67 26.969 12.781 1 98.75 65 GLU B C 1
ATOM 3226 O O . GLU B 1 65 ? -3.502 27.344 13.609 1 98.75 65 GLU B O 1
ATOM 3231 N N . ILE B 1 66 ? -1.952 27.797 12.055 1 98.81 66 ILE B N 1
ATOM 3232 C CA . ILE B 1 66 ? -1.808 29.188 12.469 1 98.81 66 ILE B CA 1
ATOM 3233 C C . ILE B 1 66 ? -2.43 30.109 11.422 1 98.81 66 ILE B C 1
ATOM 3235 O O . ILE B 1 66 ? -2.184 29.938 10.219 1 98.81 66 ILE B O 1
ATOM 3239 N N . ALA B 1 67 ? -3.25 31 11.82 1 98.81 67 ALA B N 1
ATOM 3240 C CA . ALA B 1 67 ? -3.766 32.094 10.992 1 98.81 67 ALA B CA 1
ATOM 3241 C C . ALA B 1 67 ? -3.529 33.438 11.656 1 98.81 67 ALA B C 1
ATOM 3243 O O . ALA B 1 67 ? -3.691 33.594 12.867 1 98.81 67 ALA B O 1
ATOM 3244 N N . GLY B 1 68 ? -3.084 34.375 10.883 1 98.69 68 GLY B N 1
ATOM 3245 C CA . GLY B 1 68 ? -2.781 35.688 11.461 1 98.69 68 GLY B CA 1
ATOM 3246 C C . GLY B 1 68 ? -2.512 36.75 10.422 1 98.69 68 GLY B C 1
ATOM 3247 O O . GLY B 1 68 ? -2.996 36.656 9.289 1 98.69 68 GLY B O 1
ATOM 3248 N N . VAL B 1 69 ? -1.814 37.812 10.922 1 98.75 69 VAL B N 1
ATOM 3249 C CA . VAL B 1 69 ? -1.54 38.969 10.086 1 98.75 69 VAL B CA 1
ATOM 3250 C C . VAL B 1 69 ? -0.052 39.312 10.148 1 98.75 69 VAL B C 1
ATOM 3252 O O . VAL B 1 69 ? 0.558 39.25 11.219 1 98.75 69 VAL B O 1
ATOM 3255 N N . ILE B 1 70 ? 0.488 39.656 9.008 1 98.81 70 ILE B N 1
ATOM 3256 C CA . ILE B 1 70 ? 1.899 40.031 8.953 1 98.81 70 ILE B CA 1
ATOM 3257 C C . ILE B 1 70 ? 2.111 41.375 9.656 1 98.81 70 ILE B C 1
ATOM 3259 O O . ILE B 1 70 ? 1.452 42.344 9.336 1 98.81 70 ILE B O 1
ATOM 3263 N N . LYS B 1 71 ? 3.002 41.344 10.531 1 98.69 71 LYS B N 1
ATOM 3264 C CA . LYS B 1 71 ? 3.324 42.531 11.32 1 98.69 71 LYS B CA 1
ATOM 3265 C C . LYS B 1 71 ? 4.59 43.188 10.812 1 98.69 71 LYS B C 1
ATOM 3267 O O . LYS B 1 71 ? 4.719 44.438 10.891 1 98.69 71 LYS B O 1
ATOM 3272 N N . GLU B 1 72 ? 5.539 42.438 10.414 1 98.69 72 GLU B N 1
ATOM 3273 C CA . GLU B 1 72 ? 6.836 42.875 9.922 1 98.69 72 GLU B CA 1
ATOM 3274 C C . GLU B 1 72 ? 7.352 42 8.805 1 98.69 72 GLU B C 1
ATOM 3276 O O . GLU B 1 72 ? 7.043 40.781 8.773 1 98.69 72 GLU B O 1
ATOM 3281 N N . VAL B 1 73 ? 8.078 42.625 7.871 1 98.56 73 VAL B N 1
ATOM 3282 C CA . VAL B 1 73 ? 8.688 41.844 6.805 1 98.56 73 VAL B CA 1
ATOM 3283 C C . VAL B 1 73 ? 10.18 42.156 6.711 1 98.56 73 VAL B C 1
ATOM 3285 O O . VAL B 1 73 ? 10.586 43.312 6.902 1 98.56 73 VAL B O 1
ATOM 3288 N N . GLY B 1 74 ? 10.953 41.125 6.449 1 98.31 74 GLY B N 1
ATOM 3289 C CA . GLY B 1 74 ? 12.367 41.344 6.191 1 98.31 74 GLY B CA 1
ATOM 3290 C C . GLY B 1 74 ? 12.625 42.156 4.926 1 98.31 74 GLY B C 1
ATOM 3291 O O . GLY B 1 74 ? 11.75 42.25 4.066 1 98.31 74 GLY B O 1
ATOM 3292 N N . LYS B 1 75 ? 13.859 42.562 4.754 1 98 75 LYS B N 1
ATOM 3293 C CA . LYS B 1 75 ? 14.234 43.5 3.705 1 98 75 LYS B CA 1
ATOM 3294 C C . LYS B 1 75 ? 14.18 42.844 2.33 1 98 75 LYS B C 1
ATOM 3296 O O . LYS B 1 75 ? 14.039 43.531 1.313 1 98 75 LYS B O 1
ATOM 3301 N N . GLU B 1 76 ? 14.258 41.562 2.283 1 98.38 76 GLU B N 1
ATOM 3302 C CA . GLU B 1 76 ? 14.328 40.875 0.998 1 98.38 76 GLU B CA 1
ATOM 3303 C C . GLU B 1 76 ? 13.031 40.125 0.691 1 98.38 76 GLU B C 1
ATOM 3305 O O . GLU B 1 76 ? 12.945 39.406 -0.294 1 98.38 76 GLU B O 1
ATOM 3310 N N . VAL B 1 77 ? 12.055 40.281 1.565 1 98.5 77 VAL B N 1
ATOM 3311 C CA . VAL B 1 77 ? 10.758 39.656 1.348 1 98.5 77 VAL B CA 1
ATOM 3312 C C . VAL B 1 77 ? 10.086 40.25 0.118 1 98.5 77 VAL B C 1
ATOM 3314 O O . VAL B 1 77 ? 10.078 41.469 -0.056 1 98.5 77 VAL B O 1
ATOM 3317 N N . LYS B 1 78 ? 9.484 39.406 -0.762 1 97.94 78 LYS B N 1
ATOM 3318 C CA . LYS B 1 78 ? 8.883 39.875 -2.006 1 97.94 78 LYS B CA 1
ATOM 3319 C C . LYS B 1 78 ? 7.426 39.438 -2.113 1 97.94 78 LYS B C 1
ATOM 3321 O O . LYS B 1 78 ? 6.625 40.062 -2.801 1 97.94 78 LYS B O 1
ATOM 3326 N N . LYS B 1 79 ? 7.043 38.406 -1.427 1 97.81 79 LYS B N 1
ATOM 3327 C CA . LYS B 1 79 ? 5.75 37.781 -1.638 1 97.81 79 LYS B CA 1
ATOM 3328 C C . LYS B 1 79 ? 4.672 38.406 -0.763 1 97.81 79 LYS B C 1
ATOM 3330 O O . LYS B 1 79 ? 3.48 38.312 -1.071 1 97.81 79 LYS B O 1
ATOM 3335 N N . PHE B 1 80 ? 5.098 39.031 0.322 1 98.62 80 PHE B N 1
ATOM 3336 C CA . PHE B 1 80 ? 4.145 39.5 1.325 1 98.62 80 PHE B CA 1
ATOM 3337 C C . PHE B 1 80 ? 4.48 40.906 1.786 1 98.62 80 PHE B C 1
ATOM 3339 O O . PHE B 1 80 ? 5.598 41.406 1.572 1 98.62 80 PHE B O 1
ATOM 3346 N N . LYS B 1 81 ? 3.5 41.562 2.379 1 98.44 81 LYS B N 1
ATOM 3347 C CA . LYS B 1 81 ? 3.672 42.875 2.988 1 98.44 81 LYS B CA 1
ATOM 3348 C C . LYS B 1 81 ? 2.934 42.969 4.32 1 98.44 81 LYS B C 1
ATOM 3350 O O . LYS B 1 81 ? 2.08 42.125 4.621 1 98.44 81 LYS B O 1
ATOM 3355 N N . VAL B 1 82 ? 3.301 43.938 5.047 1 98.62 82 VAL B N 1
ATOM 3356 C CA . VAL B 1 82 ? 2.658 44.188 6.332 1 98.62 82 VAL B CA 1
ATOM 3357 C C . VAL B 1 82 ? 1.151 44.344 6.137 1 98.62 82 VAL B C 1
ATOM 3359 O O . VAL B 1 82 ? 0.707 45.031 5.211 1 98.62 82 VAL B O 1
ATOM 3362 N N . GLY B 1 83 ? 0.384 43.625 6.93 1 98.5 83 GLY B N 1
ATOM 3363 C CA . GLY B 1 83 ? -1.065 43.719 6.848 1 98.5 83 GLY B CA 1
ATOM 3364 C C . GLY B 1 83 ? -1.696 42.531 6.129 1 98.5 83 GLY B C 1
ATOM 3365 O O . GLY B 1 83 ? -2.902 42.312 6.234 1 98.5 83 GLY B O 1
ATOM 3366 N N . ASP B 1 84 ? -0.926 41.812 5.359 1 98.62 84 ASP B N 1
ATOM 3367 C CA . ASP B 1 84 ? -1.46 40.625 4.672 1 98.62 84 ASP B CA 1
ATOM 3368 C C . ASP B 1 84 ? -1.983 39.594 5.668 1 98.62 84 ASP B C 1
ATOM 3370 O O . ASP B 1 84 ? -1.367 39.375 6.711 1 98.62 84 ASP B O 1
ATOM 3374 N N . VAL B 1 85 ? -3.184 38.969 5.355 1 98.69 85 VAL B N 1
ATOM 3375 C CA . VAL B 1 85 ? -3.719 37.844 6.098 1 98.69 85 VAL B CA 1
ATOM 3376 C C . VAL B 1 85 ? -3.088 36.531 5.59 1 98.69 85 VAL B C 1
ATOM 3378 O O . VAL B 1 85 ? -3.047 36.312 4.383 1 98.69 85 VAL B O 1
ATOM 3381 N N . VAL B 1 86 ? -2.549 35.75 6.531 1 98.81 86 VAL B N 1
ATOM 3382 C CA . VAL B 1 86 ? -1.748 34.625 6.086 1 98.81 86 VAL B CA 1
ATOM 3383 C C . VAL B 1 86 ? -1.973 33.438 7.023 1 98.81 86 VAL B C 1
ATOM 3385 O O . VAL B 1 86 ? -2.617 33.562 8.062 1 98.81 86 VAL B O 1
ATOM 3388 N N . GLY B 1 87 ? -1.565 32.281 6.602 1 98.81 87 GLY B N 1
ATOM 3389 C CA . GLY B 1 87 ? -1.516 31.062 7.398 1 98.81 87 GLY B CA 1
ATOM 3390 C C . GLY B 1 87 ? -0.142 30.406 7.418 1 98.81 87 GLY B C 1
ATOM 3391 O O . GLY B 1 87 ? 0.675 30.656 6.527 1 98.81 87 GLY B O 1
ATOM 3392 N N . VAL B 1 88 ? 0.17 29.734 8.453 1 98.81 88 VAL B N 1
ATOM 3393 C CA . VAL B 1 88 ? 1.352 28.891 8.578 1 98.81 88 VAL B CA 1
ATOM 3394 C C . VAL B 1 88 ? 0.934 27.469 8.961 1 98.81 88 VAL B C 1
ATOM 3396 O O . VAL B 1 88 ? 0.148 27.281 9.898 1 98.81 88 VAL B O 1
ATOM 3399 N N . GLY B 1 89 ? 1.471 26.5 8.242 1 98.38 89 GLY B N 1
ATOM 3400 C CA . GLY B 1 89 ? 1.06 25.125 8.43 1 98.38 89 GLY B CA 1
ATOM 3401 C C . GLY B 1 89 ? 2.045 24.312 9.25 1 98.38 89 GLY B C 1
ATOM 3402 O O . GLY B 1 89 ? 2.539 24.781 10.273 1 98.38 89 GLY B O 1
ATOM 3403 N N . CYS B 1 90 ? 2.318 23.125 8.836 1 98.12 90 CYS B N 1
ATOM 3404 C CA . CYS B 1 90 ? 2.891 22.094 9.68 1 98.12 90 CYS B CA 1
ATOM 3405 C C . CYS B 1 90 ? 4.414 22.156 9.672 1 98.12 90 CYS B C 1
ATOM 3407 O O . CYS B 1 90 ? 5.07 21.516 10.492 1 98.12 90 CYS B O 1
ATOM 3409 N N . PHE B 1 91 ? 5.004 22.906 8.734 1 98.25 91 PHE B N 1
ATOM 3410 C CA . PHE B 1 91 ? 6.449 23.094 8.734 1 98.25 91 PHE B CA 1
ATOM 3411 C C . PHE B 1 91 ? 6.816 24.484 8.258 1 98.25 91 PHE B C 1
ATOM 3413 O O . PHE B 1 91 ? 6.047 25.125 7.543 1 98.25 91 PHE B O 1
ATOM 3420 N N . VAL B 1 92 ? 8.031 24.938 8.695 1 98.25 92 VAL B N 1
ATOM 3421 C CA . VAL B 1 92 ? 8.336 26.359 8.555 1 98.25 92 VAL B CA 1
ATOM 3422 C C . VAL B 1 92 ? 9.672 26.531 7.84 1 98.25 92 VAL B C 1
ATOM 3424 O O . VAL B 1 92 ? 10.141 27.656 7.66 1 98.25 92 VAL B O 1
ATOM 3427 N N . ASN B 1 93 ? 10.328 25.438 7.531 1 97.94 93 ASN B N 1
ATOM 3428 C CA . ASN B 1 93 ? 11.609 25.516 6.832 1 97.94 93 ASN B CA 1
ATOM 3429 C C . ASN B 1 93 ? 12.008 24.172 6.234 1 97.94 93 ASN B C 1
ATOM 3431 O O . ASN B 1 93 ? 11.445 23.125 6.602 1 97.94 93 ASN B O 1
ATOM 3435 N N . SER B 1 94 ? 12.836 24.172 5.25 1 98 94 SER B N 1
ATOM 3436 C CA . SER B 1 94 ? 13.484 23.031 4.621 1 98 94 SER B CA 1
ATOM 3437 C C . SER B 1 94 ? 14.781 23.438 3.928 1 98 94 SER B C 1
ATOM 3439 O O . SER B 1 94 ? 15.117 24.609 3.881 1 98 94 SER B O 1
ATOM 3441 N N . CYS B 1 95 ? 15.555 22.562 3.301 1 97.5 95 CYS B N 1
ATOM 3442 C CA . CYS B 1 95 ? 16.859 22.906 2.748 1 97.5 95 CYS B CA 1
ATOM 3443 C C . CYS B 1 95 ? 16.719 23.625 1.42 1 97.5 95 CYS B C 1
ATOM 3445 O O . CYS B 1 95 ? 17.672 24.281 0.961 1 97.5 95 CYS B O 1
ATOM 3447 N N . LYS B 1 96 ? 15.617 23.484 0.727 1 96.88 96 LYS B N 1
ATOM 3448 C CA . LYS B 1 96 ? 15.219 24.203 -0.486 1 96.88 96 LYS B CA 1
ATOM 3449 C C . LYS B 1 96 ? 16.047 23.75 -1.686 1 96.88 96 LYS B C 1
ATOM 3451 O O . LYS B 1 96 ? 15.82 24.203 -2.809 1 96.88 96 LYS B O 1
ATOM 3456 N N . THR B 1 97 ? 16.922 22.734 -1.464 1 96.75 97 THR B N 1
ATOM 3457 C CA . THR B 1 97 ? 17.828 22.375 -2.545 1 96.75 97 THR B CA 1
ATOM 3458 C C . THR B 1 97 ? 17.688 20.891 -2.891 1 96.75 97 THR B C 1
ATOM 3460 O O . THR B 1 97 ? 18.109 20.453 -3.965 1 96.75 97 THR B O 1
ATOM 3463 N N . CYS B 1 98 ? 17.188 20.188 -1.987 1 95.5 98 CYS B N 1
ATOM 3464 C CA . CYS B 1 98 ? 17.109 18.766 -2.232 1 95.5 98 CYS B CA 1
ATOM 3465 C C . CYS B 1 98 ? 15.961 18.438 -3.189 1 95.5 98 CYS B C 1
ATOM 3467 O O . CYS B 1 98 ? 15.203 19.328 -3.574 1 95.5 98 CYS B O 1
ATOM 3469 N N . LYS B 1 99 ? 15.844 17.203 -3.58 1 92.31 99 LYS B N 1
ATOM 3470 C CA . LYS B 1 99 ? 14.852 16.766 -4.562 1 92.31 99 LYS B CA 1
ATOM 3471 C C . LYS B 1 99 ? 13.438 17.047 -4.062 1 92.31 99 LYS B C 1
ATOM 3473 O O . LYS B 1 99 ? 12.641 17.672 -4.766 1 92.31 99 LYS B O 1
ATOM 3478 N N . PRO B 1 100 ? 13.094 16.656 -2.871 1 93.75 100 PRO B N 1
ATOM 3479 C CA . PRO B 1 100 ? 11.75 16.969 -2.381 1 93.75 100 PRO B CA 1
ATOM 3480 C C . PRO B 1 100 ? 11.438 18.453 -2.438 1 93.75 100 PRO B C 1
ATOM 3482 O O . PRO B 1 100 ? 10.336 18.844 -2.844 1 93.75 100 PRO B O 1
ATOM 3485 N N . CYS B 1 101 ? 12.328 19.25 -2.078 1 96.94 101 CYS B N 1
ATOM 3486 C CA . CYS B 1 101 ? 12.109 20.688 -2.096 1 96.94 101 CYS B CA 1
ATOM 3487 C C . CYS B 1 101 ? 11.891 21.188 -3.52 1 96.94 101 CYS B C 1
ATOM 3489 O O . CYS B 1 101 ? 10.992 21.984 -3.771 1 96.94 101 CYS B O 1
ATOM 3491 N N . LYS B 1 102 ? 12.68 20.703 -4.414 1 96.19 102 LYS B N 1
ATOM 3492 C CA . LYS B 1 102 ? 12.586 21.125 -5.805 1 96.19 102 LYS B CA 1
ATOM 3493 C C . LYS B 1 102 ? 11.281 20.656 -6.438 1 96.19 102 LYS B C 1
ATOM 3495 O O . LYS B 1 102 ? 10.766 21.281 -7.355 1 96.19 102 LYS B O 1
ATOM 3500 N N . GLU B 1 103 ? 10.75 19.594 -5.898 1 94.62 103 GLU B N 1
ATOM 3501 C CA . GLU B 1 103 ? 9.531 19 -6.449 1 94.62 103 GLU B CA 1
ATOM 3502 C C . GLU B 1 103 ? 8.305 19.422 -5.641 1 94.62 103 GLU B C 1
ATOM 3504 O O . GLU B 1 103 ? 7.25 18.797 -5.742 1 94.62 103 GLU B O 1
ATOM 3509 N N . HIS B 1 104 ? 8.422 20.422 -4.828 1 96.75 104 HIS B N 1
ATOM 3510 C CA . HIS B 1 104 ? 7.34 21 -4.039 1 96.75 104 HIS B CA 1
ATOM 3511 C C . HIS B 1 104 ? 6.77 19.984 -3.061 1 96.75 104 HIS B C 1
ATOM 3513 O O . HIS B 1 104 ? 5.551 19.906 -2.875 1 96.75 104 HIS B O 1
ATOM 3519 N N . GLN B 1 105 ? 7.617 19.062 -2.602 1 95.81 105 GLN B N 1
ATOM 3520 C CA . GLN B 1 105 ? 7.332 18.109 -1.54 1 95.81 105 GLN B CA 1
ATOM 3521 C C . GLN B 1 105 ? 8.219 18.359 -0.323 1 95.81 105 GLN B C 1
ATOM 3523 O O . GLN B 1 105 ? 8.859 17.422 0.183 1 95.81 105 GLN B O 1
ATOM 3528 N N . GLU B 1 106 ? 8.258 19.547 0.161 1 97.5 106 GLU B N 1
ATOM 3529 C CA . GLU B 1 106 ? 9.188 19.984 1.195 1 97.5 106 GLU B CA 1
ATOM 3530 C C . GLU B 1 106 ? 9 19.188 2.48 1 97.5 106 GLU B C 1
ATOM 3532 O O . GLU B 1 106 ? 9.953 18.984 3.242 1 97.5 106 GLU B O 1
ATOM 3537 N N . GLN B 1 107 ? 7.766 18.672 2.693 1 95.81 107 GLN B N 1
ATOM 3538 C CA . GLN B 1 107 ? 7.484 17.922 3.914 1 95.81 107 GLN B CA 1
ATOM 3539 C C . GLN B 1 107 ? 8.32 16.656 3.982 1 95.81 107 GLN B C 1
ATOM 3541 O O . GLN B 1 107 ? 8.438 16.031 5.043 1 95.81 107 GLN B O 1
ATOM 3546 N N . PHE B 1 108 ? 8.906 16.266 2.881 1 94.19 108 PHE B N 1
ATOM 3547 C CA . PHE B 1 108 ? 9.719 15.055 2.859 1 94.19 108 PHE B CA 1
ATOM 3548 C C . PHE B 1 108 ? 11.203 15.406 2.902 1 94.19 108 PHE B C 1
ATOM 3550 O O . PHE B 1 108 ? 12.062 14.523 2.809 1 94.19 108 PHE B O 1
ATOM 3557 N N . CYS B 1 109 ? 11.609 16.688 3.02 1 96.06 109 CYS B N 1
ATOM 3558 C CA . CYS B 1 109 ? 13.008 17.094 3.131 1 96.06 109 CYS B CA 1
ATOM 3559 C C . CYS B 1 109 ? 13.633 16.562 4.41 1 96.06 109 CYS B C 1
ATOM 3561 O O . CYS B 1 109 ? 13.023 16.625 5.48 1 96.06 109 CYS B O 1
ATOM 3563 N N . ALA B 1 110 ? 14.867 16.062 4.289 1 94.38 110 ALA B N 1
ATOM 3564 C CA . ALA B 1 110 ? 15.586 15.523 5.441 1 94.38 110 ALA B CA 1
ATOM 3565 C C . ALA B 1 110 ? 15.859 16.625 6.469 1 94.38 110 ALA B C 1
ATOM 3567 O O . ALA B 1 110 ? 16.094 16.328 7.648 1 94.38 110 ALA B O 1
ATOM 3568 N N . LYS B 1 111 ? 15.781 17.828 6.051 1 97.25 111 LYS B N 1
ATOM 3569 C CA . LYS B 1 111 ? 16.078 18.938 6.941 1 97.25 111 LYS B CA 1
ATOM 3570 C C . LYS B 1 111 ? 14.828 19.781 7.203 1 97.25 111 LYS B C 1
ATOM 3572 O O . LYS B 1 111 ? 14.922 20.969 7.527 1 97.25 111 LYS B O 1
ATOM 3577 N N . VAL B 1 112 ? 13.734 19.156 6.965 1 97.88 112 VAL B N 1
ATOM 3578 C CA . VAL B 1 112 ? 12.492 19.891 7.199 1 97.88 112 VAL B CA 1
ATOM 3579 C C . VAL B 1 112 ? 12.414 20.312 8.664 1 97.88 112 VAL B C 1
ATOM 3581 O O . VAL B 1 112 ? 12.844 19.578 9.555 1 97.88 112 VAL B O 1
ATOM 3584 N N . VAL B 1 113 ? 11.953 21.516 8.914 1 98.38 113 VAL B N 1
ATOM 3585 C CA . VAL B 1 113 ? 11.711 22.031 10.266 1 98.38 113 VAL B CA 1
ATOM 3586 C C . VAL B 1 113 ? 10.211 22.172 10.5 1 98.38 113 VAL B C 1
ATOM 3588 O O . VAL B 1 113 ? 9.555 23.031 9.922 1 98.38 113 VAL B O 1
ATOM 3591 N N . PHE B 1 114 ? 9.688 21.344 11.344 1 98.25 114 PHE B N 1
ATOM 3592 C CA . PHE B 1 114 ? 8.266 21.391 11.68 1 98.25 114 PHE B CA 1
ATOM 3593 C C . PHE B 1 114 ? 7.969 22.562 12.609 1 98.25 114 PHE B C 1
ATOM 3595 O O . PHE B 1 114 ? 8.883 23.156 13.18 1 98.25 114 PHE B O 1
ATOM 3602 N N . THR B 1 115 ? 6.723 22.859 12.711 1 98.56 115 THR B N 1
ATOM 3603 C CA . THR B 1 115 ? 6.285 24.109 13.328 1 98.56 115 THR B CA 1
ATOM 3604 C C . THR B 1 115 ? 6.488 24.062 14.844 1 98.56 115 THR B C 1
ATOM 3606 O O . THR B 1 115 ? 6.555 25.109 15.5 1 98.56 115 THR B O 1
ATOM 3609 N N . TYR B 1 116 ? 6.512 22.938 15.438 1 98.25 116 TYR B N 1
ATOM 3610 C CA . TYR B 1 116 ? 6.801 22.766 16.859 1 98.25 116 TYR B CA 1
ATOM 3611 C C . TYR B 1 116 ? 7.387 21.375 17.125 1 98.25 116 TYR B C 1
ATOM 3613 O O . TYR B 1 116 ? 7.453 20.547 16.219 1 98.25 116 TYR B O 1
ATOM 3621 N N . ASP B 1 117 ? 7.93 21.203 18.375 1 97.88 117 ASP B N 1
ATOM 3622 C CA . ASP B 1 117 ? 8.523 19.938 18.797 1 97.88 117 ASP B CA 1
ATOM 3623 C C . ASP B 1 117 ? 9.586 19.469 17.797 1 97.88 117 ASP B C 1
ATOM 3625 O O . ASP B 1 117 ? 9.617 18.297 17.406 1 97.88 117 ASP B O 1
ATOM 3629 N N . CYS B 1 118 ? 10.344 20.406 17.344 1 97.44 118 CYS B N 1
ATOM 3630 C CA . CYS B 1 118 ? 11.398 20.219 16.344 1 97.44 118 CYS B CA 1
ATOM 3631 C C . CYS B 1 118 ? 12.531 21.219 16.547 1 97.44 118 CYS B C 1
ATOM 3633 O O . CYS B 1 118 ? 12.289 22.359 16.922 1 97.44 118 CYS B O 1
ATOM 3635 N N . LEU B 1 119 ? 13.75 20.781 16.328 1 97.5 119 LEU B N 1
ATOM 3636 C CA . LEU B 1 119 ? 14.891 21.688 16.359 1 97.5 119 LEU B CA 1
ATOM 3637 C C . LEU B 1 119 ? 15.094 22.344 15.008 1 97.5 119 LEU B C 1
ATOM 3639 O O . LEU B 1 119 ? 14.953 21.703 13.969 1 97.5 119 LEU B O 1
ATOM 3643 N N . ASP B 1 120 ? 15.367 23.578 15.023 1 97.25 120 ASP B N 1
ATOM 3644 C CA . ASP B 1 120 ? 15.586 24.344 13.797 1 97.25 120 ASP B CA 1
ATOM 3645 C C . ASP B 1 120 ? 17.062 24.375 13.438 1 97.25 120 ASP B C 1
ATOM 3647 O O . ASP B 1 120 ? 17.797 25.266 13.891 1 97.25 120 ASP B O 1
ATOM 3651 N N . SER B 1 121 ? 17.453 23.5 12.531 1 96.38 121 SER B N 1
ATOM 3652 C CA . SER B 1 121 ? 18.859 23.359 12.172 1 96.38 121 SER B CA 1
ATOM 3653 C C . SER B 1 121 ? 19.359 24.578 11.414 1 96.38 121 SER B C 1
ATOM 3655 O O . SER B 1 121 ? 20.562 24.766 11.25 1 96.38 121 SER B O 1
ATOM 3657 N N . PHE B 1 122 ? 18.5 25.453 11.008 1 95.5 122 PHE B N 1
ATOM 3658 C CA . PHE B 1 122 ? 18.891 26.641 10.258 1 95.5 122 PHE B CA 1
ATOM 3659 C C . PHE B 1 122 ? 19.062 27.844 11.195 1 95.5 122 PHE B C 1
ATOM 3661 O O . PHE B 1 122 ? 19.531 28.906 10.781 1 95.5 122 PHE B O 1
ATOM 3668 N N . HIS B 1 123 ? 18.656 27.719 12.414 1 95.19 123 HIS B N 1
ATOM 3669 C CA . HIS B 1 123 ? 18.75 28.781 13.414 1 95.19 123 HIS B CA 1
ATOM 3670 C C . HIS B 1 123 ? 19.312 28.25 14.727 1 95.19 123 HIS B C 1
ATOM 3672 O O . HIS B 1 123 ? 18.656 28.312 15.766 1 95.19 123 HIS B O 1
ATOM 3678 N N . ASP B 1 124 ? 20.562 27.703 14.742 1 95.12 124 ASP B N 1
ATOM 3679 C CA . ASP B 1 124 ? 21.359 27.281 15.891 1 95.12 124 ASP B CA 1
ATOM 3680 C C . ASP B 1 124 ? 20.625 26.203 16.688 1 95.12 124 ASP B C 1
ATOM 3682 O O . ASP B 1 124 ? 20.672 26.203 17.922 1 95.12 124 ASP B O 1
ATOM 3686 N N . ASN B 1 125 ? 19.781 25.422 16.016 1 96.75 125 ASN B N 1
ATOM 3687 C CA . ASN B 1 125 ? 19.078 24.297 16.625 1 96.75 125 ASN B CA 1
ATOM 3688 C C . ASN B 1 125 ? 18.172 24.75 17.75 1 96.75 125 ASN B C 1
ATOM 3690 O O . ASN B 1 125 ? 18.031 24.062 18.766 1 96.75 125 ASN B O 1
ATOM 3694 N N . GLU B 1 126 ? 17.672 25.922 17.578 1 96.06 126 GLU B N 1
ATOM 3695 C CA . GLU B 1 126 ? 16.656 26.375 18.547 1 96.06 126 GLU B CA 1
ATOM 3696 C C . GLU B 1 126 ? 15.383 25.547 18.438 1 96.06 126 GLU B C 1
ATOM 3698 O O . GLU B 1 126 ? 14.961 25.188 17.344 1 96.06 126 GLU B O 1
ATOM 3703 N N . SER B 1 127 ? 14.781 25.25 19.609 1 96.88 127 SER B N 1
ATOM 3704 C CA . SER B 1 127 ? 13.516 24.531 19.609 1 96.88 127 SER B CA 1
ATOM 3705 C C . SER B 1 127 ? 12.398 25.391 19.031 1 96.88 127 SER B C 1
ATOM 3707 O O . SER B 1 127 ? 12.203 26.531 19.438 1 96.88 127 SER B O 1
ATOM 3709 N N . GLN B 1 128 ? 11.773 24.812 18.094 1 97.5 128 GLN B N 1
ATOM 3710 C CA . GLN B 1 128 ? 10.633 25.531 17.516 1 97.5 128 GLN B CA 1
ATOM 3711 C C . GLN B 1 128 ? 9.477 25.609 18.516 1 97.5 128 GLN B C 1
ATOM 3713 O O . GLN B 1 128 ? 9.125 24.609 19.141 1 97.5 128 GLN B O 1
ATOM 3718 N N . MET B 1 129 ? 8.898 26.797 18.656 1 98.31 129 MET B N 1
ATOM 3719 C CA . MET B 1 129 ? 7.699 27.047 19.453 1 98.31 129 MET B CA 1
ATOM 3720 C C . MET B 1 129 ? 6.516 27.391 18.547 1 98.31 129 MET B C 1
ATOM 3722 O O . MET B 1 129 ? 6.578 28.328 17.75 1 98.31 129 MET B O 1
ATOM 3726 N N . GLY B 1 130 ? 5.395 26.688 18.734 1 98.62 130 GLY B N 1
ATOM 3727 C CA . GLY B 1 130 ? 4.324 26.672 17.766 1 98.62 130 GLY B CA 1
ATOM 3728 C C . GLY B 1 130 ? 3.342 27.812 17.922 1 98.62 130 GLY B C 1
ATOM 3729 O O . GLY B 1 130 ? 3.717 28.891 18.391 1 98.62 130 GLY B O 1
ATOM 3730 N N . GLY B 1 131 ? 2.158 27.594 17.438 1 98.75 131 GLY B N 1
ATOM 3731 C CA . GLY B 1 131 ? 1.168 28.641 17.25 1 98.75 131 GLY B CA 1
ATOM 3732 C C . GLY B 1 131 ? 0.368 28.938 18.5 1 98.75 131 GLY B C 1
ATOM 3733 O O . GLY B 1 131 ? -0.341 29.953 18.562 1 98.75 131 GLY B O 1
ATOM 3734 N N . TYR B 1 132 ? 0.479 28.031 19.531 1 98.81 132 TYR B N 1
ATOM 3735 C CA . TYR B 1 132 ? -0.139 28.438 20.797 1 98.81 132 TYR B CA 1
ATOM 3736 C C . TYR B 1 132 ? 0.588 29.625 21.406 1 98.81 132 TYR B C 1
ATOM 3738 O O . TYR B 1 132 ? 0.982 29.594 22.578 1 98.81 132 TYR B O 1
ATOM 3746 N N . SER B 1 133 ? 0.745 30.688 20.641 1 98.75 133 SER B N 1
ATOM 3747 C CA . SER B 1 133 ? 1.531 31.844 21.016 1 98.75 133 SER B CA 1
ATOM 3748 C C . SER B 1 133 ? 1.032 33.094 20.297 1 98.75 133 SER B C 1
ATOM 3750 O O . SER B 1 133 ? 0.123 33.031 19.469 1 98.75 133 SER B O 1
ATOM 3752 N N . ASN B 1 134 ? 1.627 34.219 20.641 1 98.69 134 ASN B N 1
ATOM 3753 C CA . ASN B 1 134 ? 1.106 35.5 20.125 1 98.69 134 ASN B CA 1
ATOM 3754 C C . ASN B 1 134 ? 1.723 35.844 18.766 1 98.69 134 ASN B C 1
ATOM 3756 O O . ASN B 1 134 ? 1.16 36.656 18.016 1 98.69 134 ASN B O 1
ATOM 3760 N N . ASN B 1 135 ? 2.885 35.281 18.484 1 98.69 135 ASN B N 1
ATOM 3761 C CA . ASN B 1 135 ? 3.521 35.594 17.203 1 98.69 135 ASN B CA 1
ATOM 3762 C C . ASN B 1 135 ? 4.438 34.469 16.734 1 98.69 135 ASN B C 1
ATOM 3764 O O . ASN B 1 135 ? 4.668 33.5 17.469 1 98.69 135 ASN B O 1
ATOM 3768 N N . ILE B 1 136 ? 4.895 34.594 15.508 1 98.75 136 ILE B N 1
ATOM 3769 C CA . ILE B 1 136 ? 5.832 33.625 14.945 1 98.75 136 ILE B CA 1
ATOM 3770 C C . ILE B 1 136 ? 6.66 34.281 13.852 1 98.75 136 ILE B C 1
ATOM 3772 O O . ILE B 1 136 ? 6.184 35.188 13.164 1 98.75 136 ILE B O 1
ATOM 3776 N N . VAL B 1 137 ? 7.91 33.906 13.75 1 98.69 137 VAL B N 1
ATOM 3777 C CA . VAL B 1 137 ? 8.805 34.344 12.688 1 98.69 137 VAL B CA 1
ATOM 3778 C C . VAL B 1 137 ? 9.039 33.188 11.711 1 98.69 137 VAL B C 1
ATOM 3780 O O . VAL B 1 137 ? 9.469 32.094 12.109 1 98.69 137 VAL B O 1
ATOM 3783 N N . VAL B 1 138 ? 8.711 33.375 10.461 1 98.12 138 VAL B N 1
ATOM 3784 C CA . VAL B 1 138 ? 8.773 32.312 9.484 1 98.12 138 VAL B CA 1
ATOM 3785 C C . VAL B 1 138 ? 9.32 32.844 8.164 1 98.12 138 VAL B C 1
ATOM 3787 O O . VAL B 1 138 ? 9.062 33.969 7.789 1 98.12 138 VAL B O 1
ATOM 3790 N N . ASP B 1 139 ? 10.133 32 7.453 1 97.88 139 ASP B N 1
ATOM 3791 C CA . ASP B 1 139 ? 10.539 32.312 6.086 1 97.88 139 ASP B CA 1
ATOM 3792 C C . ASP B 1 139 ? 9.328 32.469 5.172 1 97.88 139 ASP B C 1
ATOM 3794 O O . ASP B 1 139 ? 8.391 31.656 5.227 1 97.88 139 ASP B O 1
ATOM 3798 N N . GLU B 1 140 ? 9.312 33.5 4.289 1 98.25 140 GLU B N 1
ATOM 3799 C CA . GLU B 1 140 ? 8.148 33.844 3.479 1 98.25 140 GLU B CA 1
ATOM 3800 C C . GLU B 1 140 ? 7.742 32.656 2.582 1 98.25 140 GLU B C 1
ATOM 3802 O O . GLU B 1 140 ? 6.586 32.562 2.164 1 98.25 140 GLU B O 1
ATOM 3807 N N . ASN B 1 141 ? 8.672 31.719 2.271 1 97.88 141 ASN B N 1
ATOM 3808 C CA . ASN B 1 141 ? 8.398 30.594 1.375 1 97.88 141 ASN B CA 1
ATOM 3809 C C . ASN B 1 141 ? 7.492 29.562 2.031 1 97.88 141 ASN B C 1
ATOM 3811 O O . ASN B 1 141 ? 6.965 28.672 1.356 1 97.88 141 ASN B O 1
ATOM 3815 N N . TYR B 1 142 ? 7.258 29.688 3.318 1 98.62 142 TYR B N 1
ATOM 3816 C CA . TYR B 1 142 ? 6.461 28.688 4.035 1 98.62 142 TYR B CA 1
ATOM 3817 C C . TYR B 1 142 ? 5.176 29.312 4.578 1 98.62 142 TYR B C 1
ATOM 3819 O O . TYR B 1 142 ? 4.543 28.75 5.473 1 98.62 142 TYR B O 1
ATOM 3827 N N . VAL B 1 143 ? 4.848 30.484 4.078 1 98.81 143 VAL B N 1
ATOM 3828 C CA . VAL B 1 143 ? 3.639 31.219 4.441 1 98.81 143 VAL B CA 1
ATOM 3829 C C . VAL B 1 143 ? 2.574 31.031 3.363 1 98.81 143 VAL B C 1
ATOM 3831 O O . VAL B 1 143 ? 2.881 31.047 2.168 1 98.81 143 VAL B O 1
ATOM 3834 N N . ILE B 1 144 ? 1.375 30.781 3.783 1 98.88 144 ILE B N 1
ATOM 3835 C CA . ILE B 1 144 ? 0.244 30.594 2.883 1 98.88 144 ILE B CA 1
ATOM 3836 C C . ILE B 1 144 ? -0.58 31.875 2.801 1 98.88 144 ILE B C 1
ATOM 3838 O O . ILE B 1 144 ? -0.939 32.438 3.828 1 98.88 144 ILE B O 1
ATOM 3842 N N . SER B 1 145 ? -0.854 32.281 1.611 1 98.75 145 SER B N 1
ATOM 3843 C CA . SER B 1 145 ? -1.708 33.438 1.409 1 98.75 145 SER B CA 1
ATOM 3844 C C . SER B 1 145 ? -3.174 33.094 1.664 1 98.75 145 SER B C 1
ATOM 3846 O O . SER B 1 145 ? -3.658 32.062 1.235 1 98.75 145 SER B O 1
ATOM 3848 N N . VAL B 1 146 ? -3.861 33.969 2.357 1 98.5 146 VAL B N 1
ATOM 3849 C CA . VAL B 1 146 ? -5.27 33.781 2.68 1 98.5 146 VAL B CA 1
ATOM 3850 C C . VAL B 1 146 ? -6.066 35.031 2.26 1 98.5 146 VAL B C 1
ATOM 3852 O O . VAL B 1 146 ? -5.613 36.156 2.447 1 98.5 146 VAL B O 1
ATOM 3855 N N . ASP B 1 147 ? -7.195 34.781 1.645 1 97.44 147 ASP B N 1
ATOM 3856 C CA . ASP B 1 147 ? -8.102 35.906 1.314 1 97.44 147 ASP B CA 1
ATOM 3857 C C . ASP B 1 147 ? -8.461 36.688 2.559 1 97.44 147 ASP B C 1
ATOM 3859 O O . ASP B 1 147 ? -8.82 36.125 3.59 1 97.44 147 ASP B O 1
ATOM 3863 N N . LYS B 1 148 ? -8.422 38 2.439 1 95.06 148 LYS B N 1
ATOM 3864 C CA . LYS B 1 148 ? -8.617 38.875 3.582 1 95.06 148 LYS B CA 1
ATOM 3865 C C . LYS B 1 148 ? -10.031 38.75 4.137 1 95.06 148 LYS B C 1
ATOM 3867 O O . LYS B 1 148 ? -10.281 39.094 5.301 1 95.06 148 LYS B O 1
ATOM 3872 N N . ASN B 1 149 ? -10.914 38.25 3.355 1 95.81 149 ASN B N 1
ATOM 3873 C CA . ASN B 1 149 ? -12.305 38.188 3.775 1 95.81 149 ASN B CA 1
ATOM 3874 C C . ASN B 1 149 ? -12.656 36.812 4.332 1 95.81 149 ASN B C 1
ATOM 3876 O O . ASN B 1 149 ? -13.773 36.562 4.801 1 95.81 149 ASN B O 1
ATOM 3880 N N . ALA B 1 150 ? -11.719 35.875 4.293 1 97.31 150 ALA B N 1
ATOM 3881 C CA . ALA B 1 150 ? -11.969 34.531 4.812 1 97.31 150 ALA B CA 1
ATOM 3882 C C . ALA B 1 150 ? -12.078 34.562 6.336 1 97.31 150 ALA B C 1
ATOM 3884 O O . ALA B 1 150 ? -11.422 35.344 7.004 1 97.31 150 ALA B O 1
ATOM 3885 N N . PRO B 1 151 ? -13.008 33.75 6.871 1 97.75 151 PRO B N 1
ATOM 3886 C CA . PRO B 1 151 ? -13.062 33.625 8.328 1 97.75 151 PRO B CA 1
ATOM 3887 C C . PRO B 1 151 ? -11.82 32.938 8.914 1 97.75 151 PRO B C 1
ATOM 3889 O O . PRO B 1 151 ? -11.727 31.719 8.898 1 97.75 151 PRO B O 1
ATOM 3892 N N . LEU B 1 152 ? -10.961 33.656 9.547 1 97.5 152 LEU B N 1
ATOM 3893 C CA . LEU B 1 152 ? -9.625 33.219 9.914 1 97.5 152 LEU B CA 1
ATOM 3894 C C . LEU B 1 152 ? -9.703 32.094 10.945 1 97.5 152 LEU B C 1
ATOM 3896 O O . LEU B 1 152 ? -8.859 31.188 10.953 1 97.5 152 LEU B O 1
ATOM 3900 N N . GLU B 1 153 ? -10.703 32.219 11.875 1 97.75 153 GLU B N 1
ATOM 3901 C CA . GLU B 1 153 ? -10.859 31.172 12.875 1 97.75 153 GLU B CA 1
ATOM 3902 C C . GLU B 1 153 ? -11.141 29.812 12.219 1 97.75 153 GLU B C 1
ATOM 3904 O O . GLU B 1 153 ? -10.82 28.766 12.773 1 97.75 153 GLU B O 1
ATOM 3909 N N . LYS B 1 154 ? -11.688 29.844 10.984 1 98.19 154 LYS B N 1
ATOM 3910 C CA . LYS B 1 154 ? -11.984 28.609 10.266 1 98.19 154 LYS B CA 1
ATOM 3911 C C . LYS B 1 154 ? -10.867 28.25 9.297 1 98.19 154 LYS B C 1
ATOM 3913 O O . LYS B 1 154 ? -10.773 27.109 8.836 1 98.19 154 LYS B O 1
ATOM 3918 N N . VAL B 1 155 ? -10.031 29.219 8.992 1 98.19 155 VAL B N 1
ATOM 3919 C CA . VAL B 1 155 ? -8.898 29.031 8.094 1 98.19 155 VAL B CA 1
ATOM 3920 C C . VAL B 1 155 ? -7.793 28.266 8.805 1 98.19 155 VAL B C 1
ATOM 3922 O O . VAL B 1 155 ? -7.117 27.422 8.203 1 98.19 155 VAL B O 1
ATOM 3925 N N . ALA B 1 156 ? -7.66 28.5 10.055 1 98.44 156 ALA B N 1
ATOM 3926 C CA . ALA B 1 156 ? -6.539 27.969 10.82 1 98.44 156 ALA B CA 1
ATOM 3927 C C . ALA B 1 156 ? -6.492 26.438 10.711 1 98.44 156 ALA B C 1
ATOM 3929 O O . ALA B 1 156 ? -5.477 25.875 10.305 1 98.44 156 ALA B O 1
ATOM 3930 N N . PRO B 1 157 ? -7.66 25.75 10.922 1 98.19 157 PRO B N 1
ATOM 3931 C CA . PRO B 1 157 ? -7.617 24.297 10.875 1 98.19 157 PRO B CA 1
ATOM 3932 C C . PRO B 1 157 ? -7.332 23.75 9.477 1 98.19 157 PRO B C 1
ATOM 3934 O O . PRO B 1 157 ? -6.922 22.594 9.328 1 98.19 157 PRO B O 1
ATOM 3937 N N . LEU B 1 158 ? -7.543 24.547 8.406 1 98.62 158 LEU B N 1
ATOM 3938 C CA . LEU B 1 158 ? -7.289 24.078 7.051 1 98.62 158 LEU B CA 1
ATOM 3939 C C . LEU B 1 158 ? -5.805 23.797 6.84 1 98.62 158 LEU B C 1
ATOM 3941 O O . LEU B 1 158 ? -5.438 22.969 6 1 98.62 158 LEU B O 1
ATOM 3945 N N . LEU B 1 159 ? -4.977 24.422 7.652 1 98.56 159 LEU B N 1
ATOM 3946 C CA . LEU B 1 159 ? -3.531 24.391 7.461 1 98.56 159 LEU B CA 1
ATOM 3947 C C . LEU B 1 159 ? -2.955 23.047 7.918 1 98.56 159 LEU B C 1
ATOM 3949 O O . LEU B 1 159 ? -1.776 22.766 7.691 1 98.56 159 LEU B O 1
ATOM 3953 N N . CYS B 1 160 ? -3.719 22.188 8.461 1 97.94 160 CYS B N 1
ATOM 3954 C CA . CYS B 1 160 ? -3.383 20.781 8.695 1 97.94 160 CYS B CA 1
ATOM 3955 C C . CYS B 1 160 ? -4.52 19.875 8.25 1 97.94 160 CYS B C 1
ATOM 3957 O O . CYS B 1 160 ? -4.387 19.141 7.262 1 97.94 160 CYS B O 1
ATOM 3959 N N . ALA B 1 161 ? -5.688 20.031 8.867 1 97.5 161 ALA B N 1
ATOM 3960 C CA . ALA B 1 161 ? -6.816 19.156 8.562 1 97.5 161 ALA B CA 1
ATOM 3961 C C . ALA B 1 161 ? -7.195 19.25 7.082 1 97.5 161 ALA B C 1
ATOM 3963 O O . ALA B 1 161 ? -7.527 18.234 6.461 1 97.5 161 ALA B O 1
ATOM 3964 N N . GLY B 1 162 ? -7.176 20.469 6.543 1 98.38 162 GLY B N 1
ATOM 3965 C CA . GLY B 1 162 ? -7.48 20.625 5.129 1 98.38 162 GLY B CA 1
ATOM 3966 C C . GLY B 1 162 ? -6.488 19.938 4.219 1 98.38 162 GLY B C 1
ATOM 3967 O O . GLY B 1 162 ? -6.84 18.969 3.525 1 98.38 162 GLY B O 1
ATOM 3968 N N . ILE B 1 163 ? -5.188 20.344 4.328 1 98.69 163 ILE B N 1
ATOM 3969 C CA . ILE B 1 163 ? -4.176 19.828 3.408 1 98.69 163 ILE B CA 1
ATOM 3970 C C . ILE B 1 163 ? -3.982 18.328 3.627 1 98.69 163 ILE B C 1
ATOM 3972 O O . ILE B 1 163 ? -3.746 17.578 2.674 1 98.69 163 ILE B O 1
ATOM 3976 N N . THR B 1 164 ? -4.129 17.844 4.855 1 98.19 164 THR B N 1
ATOM 3977 C CA . THR B 1 164 ? -3.93 16.438 5.188 1 98.19 164 THR B CA 1
ATOM 3978 C C . THR B 1 164 ? -4.949 15.562 4.465 1 98.19 164 THR B C 1
ATOM 3980 O O . THR B 1 164 ? -4.633 14.453 4.039 1 98.19 164 THR B O 1
ATOM 3983 N N . THR B 1 165 ? -6.16 16.078 4.32 1 98.69 165 THR B N 1
ATOM 3984 C CA . THR B 1 165 ? -7.203 15.25 3.711 1 98.69 165 THR B CA 1
ATOM 3985 C C . THR B 1 165 ? -7.359 15.586 2.23 1 98.69 165 THR B C 1
ATOM 3987 O O . THR B 1 165 ? -7.723 14.719 1.43 1 98.69 165 THR B O 1
ATOM 3990 N N . TYR B 1 166 ? -7.055 16.828 1.812 1 98.75 166 TYR B N 1
ATOM 3991 C CA . TYR B 1 166 ? -7.094 17.234 0.412 1 98.75 166 TYR B CA 1
ATOM 3992 C C . TYR B 1 166 ? -6.051 16.484 -0.406 1 98.75 166 TYR B C 1
ATOM 3994 O O . TYR B 1 166 ? -6.336 16.016 -1.513 1 98.75 166 TYR B O 1
ATOM 4002 N N . SER B 1 167 ? -4.887 16.344 0.148 1 98.38 167 SER B N 1
ATOM 4003 C CA . SER B 1 167 ? -3.73 15.82 -0.577 1 98.38 167 SER B CA 1
ATOM 4004 C C . SER B 1 167 ? -3.979 14.406 -1.079 1 98.38 167 SER B C 1
ATOM 4006 O O . SER B 1 167 ? -3.826 14.125 -2.271 1 98.38 167 SER B O 1
ATOM 4008 N N . PRO B 1 168 ? -4.418 13.461 -0.219 1 98.25 168 PRO B N 1
ATOM 4009 C CA . PRO B 1 168 ? -4.617 12.102 -0.724 1 98.25 168 PRO B CA 1
ATOM 4010 C C . PRO B 1 168 ? -5.797 12 -1.688 1 98.25 168 PRO B C 1
ATOM 4012 O O . PRO B 1 168 ? -5.781 11.172 -2.604 1 98.25 168 PRO B O 1
ATOM 4015 N N . LEU B 1 169 ? -6.836 12.812 -1.521 1 98.75 169 LEU B N 1
ATOM 4016 C CA . LEU B 1 169 ? -7.949 12.812 -2.461 1 98.75 169 LEU B CA 1
ATOM 4017 C C . LEU B 1 169 ? -7.488 13.234 -3.852 1 98.75 169 LEU B C 1
ATOM 4019 O O . LEU B 1 169 ? -7.867 12.625 -4.852 1 98.75 169 LEU B O 1
ATOM 4023 N N . LYS B 1 170 ? -6.672 14.25 -3.859 1 98 170 LYS B N 1
ATOM 4024 C CA . LYS B 1 170 ? -6.109 14.719 -5.125 1 98 170 LYS B CA 1
ATOM 4025 C C . LYS B 1 170 ? -5.137 13.695 -5.703 1 98 170 LYS B C 1
ATOM 4027 O O . LYS B 1 170 ? -5.195 13.375 -6.895 1 98 170 LYS B O 1
ATOM 4032 N N . PHE B 1 171 ? -4.273 13.211 -4.879 1 97.25 171 PHE B N 1
ATOM 4033 C CA . PHE B 1 171 ? -3.252 12.25 -5.273 1 97.25 171 PHE B CA 1
ATOM 4034 C C . PHE B 1 171 ? -3.883 11.031 -5.922 1 97.25 171 PHE B C 1
ATOM 4036 O O . PHE B 1 171 ? -3.373 10.516 -6.922 1 97.25 171 PHE B O 1
ATOM 4043 N N . SER B 1 172 ? -5.008 10.547 -5.336 1 97.88 172 SER B N 1
ATOM 4044 C CA . SER B 1 172 ? -5.688 9.352 -5.836 1 97.88 172 SER B CA 1
ATOM 4045 C C . SER B 1 172 ? -6.738 9.719 -6.883 1 97.88 172 SER B C 1
ATOM 4047 O O . SER B 1 172 ? -7.566 8.883 -7.254 1 97.88 172 SER B O 1
ATOM 4049 N N . LYS B 1 173 ? -6.836 10.977 -7.312 1 97.5 173 LYS B N 1
ATOM 4050 C CA . LYS B 1 173 ? -7.613 11.461 -8.453 1 97.5 173 LYS B CA 1
ATOM 4051 C C . LYS B 1 173 ? -9.109 11.234 -8.227 1 97.5 173 LYS B C 1
ATOM 4053 O O . LYS B 1 173 ? -9.812 10.781 -9.133 1 97.5 173 LYS B O 1
ATOM 4058 N N . VAL B 1 174 ? -9.523 11.445 -7.012 1 98.5 174 VAL B N 1
ATOM 4059 C CA . VAL B 1 174 ? -10.953 11.398 -6.723 1 98.5 174 VAL B CA 1
ATOM 4060 C C . VAL B 1 174 ? -11.688 12.398 -7.613 1 98.5 174 VAL B C 1
ATOM 4062 O O . VAL B 1 174 ? -11.25 13.547 -7.766 1 98.5 174 VAL B O 1
ATOM 4065 N N . THR B 1 175 ? -12.734 11.992 -8.195 1 98.19 175 THR B N 1
ATOM 4066 C CA . THR B 1 175 ? -13.516 12.805 -9.125 1 98.19 175 THR B CA 1
ATOM 4067 C C . THR B 1 175 ? -14.977 12.367 -9.125 1 98.19 175 THR B C 1
ATOM 4069 O O . THR B 1 175 ? -15.391 11.562 -8.289 1 98.19 175 THR B O 1
ATOM 4072 N N . LYS B 1 176 ? -15.703 13.016 -10.016 1 98.25 176 LYS B N 1
ATOM 4073 C CA . LYS B 1 176 ? -17.125 12.695 -10.109 1 98.25 176 LYS B CA 1
ATOM 4074 C C . LYS B 1 176 ? -17.344 11.195 -10.312 1 98.25 176 LYS B C 1
ATOM 4076 O O . LYS B 1 176 ? -16.734 10.586 -11.195 1 98.25 176 LYS B O 1
ATOM 4081 N N . GLY B 1 177 ? -18.125 10.617 -9.445 1 96.38 177 GLY B N 1
ATOM 4082 C CA . GLY B 1 177 ? -18.484 9.219 -9.578 1 96.38 177 GLY B CA 1
ATOM 4083 C C . GLY B 1 177 ? -17.609 8.297 -8.766 1 96.38 177 GLY B C 1
ATOM 4084 O O . GLY B 1 177 ? -17.938 7.129 -8.539 1 96.38 177 GLY B O 1
ATOM 4085 N N . THR B 1 178 ? -16.438 8.719 -8.32 1 98.25 178 THR B N 1
ATOM 4086 C CA . THR B 1 178 ? -15.594 7.906 -7.449 1 98.25 178 THR B CA 1
ATOM 4087 C C . THR B 1 178 ? -16.328 7.531 -6.172 1 98.25 178 THR B C 1
ATOM 4089 O O . THR B 1 178 ? -17 8.375 -5.562 1 98.25 178 THR B O 1
ATOM 4092 N N . LYS B 1 179 ? -16.359 6.309 -5.824 1 98.62 179 LYS B N 1
ATOM 4093 C CA . LYS B 1 179 ? -16.906 5.871 -4.539 1 98.62 179 LYS B CA 1
ATOM 4094 C C . LYS B 1 179 ? -15.852 5.953 -3.439 1 98.62 179 LYS B C 1
ATOM 4096 O O . LYS B 1 179 ? -14.906 5.164 -3.418 1 98.62 179 LYS B O 1
ATOM 4101 N N . VAL B 1 180 ? -16.031 6.883 -2.518 1 98.88 180 VAL B N 1
ATOM 4102 C CA . VAL B 1 180 ? -15.031 7.191 -1.5 1 98.88 180 VAL B CA 1
ATOM 4103 C C . VAL B 1 180 ? -15.547 6.773 -0.125 1 98.88 180 VAL B C 1
ATOM 4105 O O . VAL B 1 180 ? -16.688 7.078 0.239 1 98.88 180 VAL B O 1
ATOM 4108 N N . GLY B 1 181 ? -14.734 6.004 0.576 1 98.88 181 GLY B N 1
ATOM 4109 C CA . GLY B 1 181 ? -14.961 5.762 1.992 1 98.88 181 GLY B CA 1
ATOM 4110 C C . GLY B 1 181 ? -14.102 6.629 2.891 1 98.88 181 GLY B C 1
ATOM 4111 O O . GLY B 1 181 ? -12.898 6.762 2.668 1 98.88 181 GLY B O 1
ATOM 4112 N N . VAL B 1 182 ? -14.727 7.238 3.854 1 98.81 182 VAL B N 1
ATOM 4113 C CA . VAL B 1 182 ? -14.016 7.973 4.895 1 98.81 182 VAL B CA 1
ATOM 4114 C C . VAL B 1 182 ? -14.078 7.195 6.207 1 98.81 182 VAL B C 1
ATOM 4116 O O . VAL B 1 182 ? -15.125 7.125 6.844 1 98.81 182 VAL B O 1
ATOM 4119 N N . ALA B 1 183 ? -12.914 6.637 6.574 1 98.31 183 ALA B N 1
ATOM 4120 C CA . ALA B 1 183 ? -12.82 5.883 7.824 1 98.31 183 ALA B CA 1
ATOM 4121 C C . ALA B 1 183 ? -12.43 6.797 8.984 1 98.31 183 ALA B C 1
ATOM 4123 O O . ALA B 1 183 ? -11.273 7.219 9.094 1 98.31 183 ALA B O 1
ATOM 4124 N N . GLY B 1 184 ? -13.32 7.004 9.914 1 95.56 184 GLY B N 1
ATOM 4125 C CA . GLY B 1 184 ? -13.172 8.016 10.953 1 95.56 184 GLY B CA 1
ATOM 4126 C C . GLY B 1 184 ? -13.875 9.32 10.609 1 95.56 184 GLY B C 1
ATOM 4127 O O . GLY B 1 184 ? -13.617 9.914 9.562 1 95.56 184 GLY B O 1
ATOM 4128 N N . PHE B 1 185 ? -14.742 9.734 11.461 1 95.06 185 PHE B N 1
ATOM 4129 C CA . PHE B 1 185 ? -15.5 10.938 11.18 1 95.06 185 PHE B CA 1
ATOM 4130 C C . PHE B 1 185 ? -15.336 11.961 12.297 1 95.06 185 PHE B C 1
ATOM 4132 O O . PHE B 1 185 ? -16.312 12.336 12.953 1 95.06 185 PHE B O 1
ATOM 4139 N N . GLY B 1 186 ? -14.172 12.422 12.469 1 92.81 186 GLY B N 1
ATOM 4140 C CA . GLY B 1 186 ? -13.82 13.523 13.344 1 92.81 186 GLY B CA 1
ATOM 4141 C C . GLY B 1 186 ? -13.398 14.773 12.594 1 92.81 186 GLY B C 1
ATOM 4142 O O . GLY B 1 186 ? -14.016 15.133 11.586 1 92.81 186 GLY B O 1
ATOM 4143 N N . GLY B 1 187 ? -12.414 15.414 13.195 1 92.56 187 GLY B N 1
ATOM 4144 C CA . GLY B 1 187 ? -11.93 16.641 12.578 1 92.56 187 GLY B CA 1
ATOM 4145 C C . GLY B 1 187 ? -11.383 16.422 11.18 1 92.56 187 GLY B C 1
ATOM 4146 O O . GLY B 1 187 ? -11.75 17.141 10.25 1 92.56 187 GLY B O 1
ATOM 4147 N N . LEU B 1 188 ? -10.555 15.422 11 1 95.88 188 LEU B N 1
ATOM 4148 C CA . LEU B 1 188 ? -10.008 15.125 9.68 1 95.88 188 LEU B CA 1
ATOM 4149 C C . LEU B 1 188 ? -11.078 14.531 8.766 1 95.88 188 LEU B C 1
ATOM 4151 O O . LEU B 1 188 ? -11.195 14.93 7.609 1 95.88 188 LEU B O 1
ATOM 4155 N N . GLY B 1 189 ? -11.836 13.672 9.336 1 97.31 189 GLY B N 1
ATOM 4156 C CA . GLY B 1 189 ? -12.852 12.977 8.555 1 97.31 189 GLY B CA 1
ATOM 4157 C C . GLY B 1 189 ? -13.883 13.914 7.949 1 97.31 189 GLY B C 1
ATOM 4158 O O . GLY B 1 189 ? -14.289 13.742 6.801 1 97.31 189 GLY B O 1
ATOM 4159 N N . SER B 1 190 ? -14.305 14.867 8.742 1 97.12 190 SER B N 1
ATOM 4160 C CA . SER B 1 190 ? -15.297 15.812 8.242 1 97.12 190 SER B CA 1
ATOM 4161 C C . SER B 1 190 ? -14.742 16.641 7.082 1 97.12 190 SER B C 1
ATOM 4163 O O . SER B 1 190 ? -15.469 16.969 6.145 1 97.12 190 SER B O 1
ATOM 4165 N N . MET B 1 191 ? -13.461 16.969 7.152 1 98.12 191 MET B N 1
ATOM 4166 C CA . MET B 1 191 ? -12.844 17.688 6.039 1 98.12 191 MET B CA 1
ATOM 4167 C C . MET B 1 191 ? -12.742 16.797 4.805 1 98.12 191 MET B C 1
ATOM 4169 O O . MET B 1 191 ? -13.016 17.25 3.689 1 98.12 191 MET B O 1
ATOM 4173 N N . ALA B 1 192 ? -12.414 15.562 5.023 1 98.69 192 ALA B N 1
ATOM 4174 C CA . ALA B 1 192 ? -12.336 14.609 3.92 1 98.69 192 ALA B CA 1
ATOM 4175 C C . ALA B 1 192 ? -13.68 14.492 3.205 1 98.69 192 ALA B C 1
ATOM 4177 O O . ALA B 1 192 ? -13.734 14.469 1.975 1 98.69 192 ALA B O 1
ATOM 4178 N N . VAL B 1 193 ? -14.734 14.43 3.984 1 98.62 193 VAL B N 1
ATOM 4179 C CA . VAL B 1 193 ? -16.078 14.336 3.428 1 98.62 193 VAL B CA 1
ATOM 4180 C C . VAL B 1 193 ? -16.375 15.57 2.574 1 98.62 193 VAL B C 1
ATOM 4182 O O . VAL B 1 193 ? -16.797 15.453 1.422 1 98.62 193 VAL B O 1
ATOM 4185 N N . LYS B 1 194 ? -16.109 16.734 3.139 1 98.56 194 LYS B N 1
ATOM 4186 C CA . LYS B 1 194 ? -16.422 17.969 2.438 1 98.56 194 LYS B CA 1
ATOM 4187 C C . LYS B 1 194 ? -15.672 18.062 1.113 1 98.56 194 LYS B C 1
ATOM 4189 O O . LYS B 1 194 ? -16.25 18.422 0.087 1 98.56 194 LYS B O 1
ATOM 4194 N N . TYR B 1 195 ? -14.391 17.734 1.098 1 98.81 195 TYR B N 1
ATOM 4195 C CA . TYR B 1 195 ? -13.602 17.781 -0.129 1 98.81 195 TYR B CA 1
ATOM 4196 C C . TYR B 1 195 ? -14.094 16.75 -1.133 1 98.81 195 TYR B C 1
ATOM 4198 O O . TYR B 1 195 ? -14.281 17.062 -2.312 1 98.81 195 TYR B O 1
ATOM 4206 N N . ALA B 1 196 ? -14.281 15.484 -0.689 1 98.81 196 ALA B N 1
ATOM 4207 C CA . ALA B 1 196 ? -14.703 14.414 -1.588 1 98.81 196 ALA B CA 1
ATOM 4208 C C . ALA B 1 196 ? -16.047 14.742 -2.24 1 98.81 196 ALA B C 1
ATOM 4210 O O . ALA B 1 196 ? -16.219 14.539 -3.443 1 98.81 196 ALA B O 1
ATOM 4211 N N . VAL B 1 197 ? -17 15.281 -1.414 1 98.5 197 VAL B N 1
ATOM 4212 C CA . VAL B 1 197 ? -18.297 15.664 -1.937 1 98.5 197 VAL B CA 1
ATOM 4213 C C . VAL B 1 197 ? -18.141 16.781 -2.967 1 98.5 197 VAL B C 1
ATOM 4215 O O . VAL B 1 197 ? -18.734 16.719 -4.043 1 98.5 197 VAL B O 1
ATOM 4218 N N . ALA B 1 198 ? -17.312 17.781 -2.65 1 98.25 198 ALA B N 1
ATOM 4219 C CA . ALA B 1 198 ? -17.094 18.891 -3.562 1 98.25 198 ALA B CA 1
ATOM 4220 C C . ALA B 1 198 ? -16.469 18.422 -4.867 1 98.25 198 ALA B C 1
ATOM 4222 O O . ALA B 1 198 ? -16.703 19 -5.93 1 98.25 198 ALA B O 1
ATOM 4223 N N . MET B 1 199 ? -15.734 17.344 -4.816 1 98.19 199 MET B N 1
ATOM 4224 C CA . MET B 1 199 ? -15.07 16.781 -5.992 1 98.19 199 MET B CA 1
ATOM 4225 C C . MET B 1 199 ? -16.031 15.906 -6.793 1 98.19 199 MET B C 1
ATOM 4227 O O . MET B 1 199 ? -15.68 15.422 -7.871 1 98.19 199 MET B O 1
ATOM 4231 N N . GLY B 1 200 ? -17.203 15.664 -6.273 1 98.19 200 GLY B N 1
ATOM 4232 C CA . GLY B 1 200 ? -18.25 14.953 -6.992 1 98.19 200 GLY B CA 1
ATOM 4233 C C . GLY B 1 200 ? -18.328 13.477 -6.641 1 98.19 200 GLY B C 1
ATOM 4234 O O . GLY B 1 200 ? -19.062 12.719 -7.277 1 98.19 200 GLY B O 1
ATOM 4235 N N . ALA B 1 201 ? -17.656 13.047 -5.625 1 98.62 201 ALA B N 1
ATOM 4236 C CA . ALA B 1 201 ? -17.594 11.633 -5.25 1 98.62 201 ALA B CA 1
ATOM 4237 C C . ALA B 1 201 ? -18.875 11.203 -4.527 1 98.62 201 ALA B C 1
ATOM 4239 O O . ALA B 1 201 ? -19.594 12.047 -3.988 1 98.62 201 ALA B O 1
ATOM 4240 N N . GLU B 1 202 ? -19.203 9.945 -4.605 1 98.5 202 GLU B N 1
ATOM 4241 C CA . GLU B 1 202 ? -20.156 9.312 -3.689 1 98.5 202 GLU B CA 1
ATOM 4242 C C . GLU B 1 202 ? -19.453 8.859 -2.406 1 98.5 202 GLU B C 1
ATOM 4244 O O . GLU B 1 202 ? -18.578 8.008 -2.439 1 98.5 202 GLU B O 1
ATOM 4249 N N . VAL B 1 203 ? -19.891 9.414 -1.29 1 98.75 203 VAL B N 1
ATOM 4250 C CA . VAL B 1 203 ? -19.109 9.281 -0.074 1 98.75 203 VAL B CA 1
ATOM 4251 C C . VAL B 1 203 ? -19.844 8.391 0.928 1 98.75 203 VAL B C 1
ATOM 4253 O O . VAL B 1 203 ? -21.031 8.57 1.162 1 98.75 203 VAL B O 1
ATOM 4256 N N . SER B 1 204 ? -19.156 7.422 1.449 1 98.75 204 SER B N 1
ATOM 4257 C CA . SER B 1 204 ? -19.562 6.621 2.6 1 98.75 204 SER B CA 1
ATOM 4258 C C . SER B 1 204 ? -18.688 6.918 3.812 1 98.75 204 SER B C 1
ATOM 4260 O O . SER B 1 204 ? -17.469 7.082 3.682 1 98.75 204 SER B O 1
ATOM 4262 N N . VAL B 1 205 ? -19.328 7.008 4.984 1 98.62 205 VAL B N 1
ATOM 4263 C CA . VAL B 1 205 ? -18.594 7.289 6.211 1 98.62 205 VAL B CA 1
ATOM 4264 C C . VAL B 1 205 ? -18.641 6.078 7.137 1 98.62 205 VAL B C 1
ATOM 4266 O O . VAL B 1 205 ? -19.672 5.422 7.25 1 98.62 205 VAL B O 1
ATOM 4269 N N . PHE B 1 206 ? -17.484 5.777 7.73 1 98.12 206 PHE B N 1
ATOM 4270 C CA . PHE B 1 206 ? -17.375 4.777 8.781 1 98.12 206 PHE B CA 1
ATOM 4271 C C . PHE B 1 206 ? -17.047 5.43 10.125 1 98.12 206 PHE B C 1
ATOM 4273 O O . PHE B 1 206 ? -15.992 6.035 10.273 1 98.12 206 PHE B O 1
ATOM 4280 N N . ALA B 1 207 ? -17.969 5.391 11.055 1 95.25 207 ALA B N 1
ATOM 4281 C CA . ALA B 1 207 ? -17.797 5.992 12.367 1 95.25 207 ALA B CA 1
ATOM 4282 C C . ALA B 1 207 ? -18.047 4.977 13.477 1 95.25 207 ALA B C 1
ATOM 4284 O O . ALA B 1 207 ? -18.625 3.91 13.234 1 95.25 207 ALA B O 1
ATOM 4285 N N . ARG B 1 208 ? -17.641 5.336 14.727 1 91.88 208 ARG B N 1
ATOM 4286 C CA . ARG B 1 208 ? -17.734 4.43 15.867 1 91.88 208 ARG B CA 1
ATOM 4287 C C . ARG B 1 208 ? -19.172 4.301 16.344 1 91.88 208 ARG B C 1
ATOM 4289 O O . ARG B 1 208 ? -19.562 3.285 16.938 1 91.88 208 ARG B O 1
ATOM 4296 N N . ASN B 1 209 ? -19.891 5.344 16.188 1 93.06 209 ASN B N 1
ATOM 4297 C CA . ASN B 1 209 ? -21.297 5.391 16.578 1 93.06 209 ASN B CA 1
ATOM 4298 C C . ASN B 1 209 ? -22.094 6.328 15.672 1 93.06 209 ASN B C 1
ATOM 4300 O O . ASN B 1 209 ? -21.547 6.918 14.742 1 93.06 209 ASN B O 1
ATOM 4304 N N . GLU B 1 210 ? -23.406 6.457 15.969 1 94.5 210 GLU B N 1
ATOM 4305 C CA . GLU B 1 210 ? -24.297 7.203 15.078 1 94.5 210 GLU B CA 1
ATOM 4306 C C . GLU B 1 210 ? -24.469 8.641 15.555 1 94.5 210 GLU B C 1
ATOM 4308 O O . GLU B 1 210 ? -25.297 9.375 15.016 1 94.5 210 GLU B O 1
ATOM 4313 N N . HIS B 1 211 ? -23.688 9.078 16.547 1 91.38 211 HIS B N 1
ATOM 4314 C CA . HIS B 1 211 ? -23.875 10.391 17.156 1 91.38 211 HIS B CA 1
ATOM 4315 C C . HIS B 1 211 ? -23.781 11.5 16.109 1 91.38 211 HIS B C 1
ATOM 4317 O O . HIS B 1 211 ? -24.5 12.492 16.172 1 91.38 211 HIS B O 1
ATOM 4323 N N . LYS B 1 212 ? -22.875 11.32 15.086 1 92.31 212 LYS B N 1
ATOM 4324 C CA . LYS B 1 212 ? -22.641 12.375 14.102 1 92.31 212 LYS B CA 1
ATOM 4325 C C . LYS B 1 212 ? -23.219 12 12.742 1 92.31 212 LYS B C 1
ATOM 4327 O O . LYS B 1 212 ? -22.781 12.516 11.711 1 92.31 212 LYS B O 1
ATOM 4332 N N . LYS B 1 213 ? -24.188 11.086 12.703 1 96.5 213 LYS B N 1
ATOM 4333 C CA . LYS B 1 213 ? -24.766 10.602 11.453 1 96.5 213 LYS B CA 1
ATOM 4334 C C . LYS B 1 213 ? -25.484 11.719 10.711 1 96.5 213 LYS B C 1
ATOM 4336 O O . LYS B 1 213 ? -25.297 11.891 9.5 1 96.5 213 LYS B O 1
ATOM 4341 N N . GLN B 1 214 ? -26.25 12.461 11.43 1 96.62 214 GLN B N 1
ATOM 4342 C CA . GLN B 1 214 ? -27.016 13.539 10.797 1 96.62 214 GLN B CA 1
ATOM 4343 C C . GLN B 1 214 ? -26.078 14.609 10.227 1 96.62 214 GLN B C 1
ATOM 4345 O O . GLN B 1 214 ? -26.344 15.156 9.156 1 96.62 214 GLN B O 1
ATOM 4350 N N . ASP B 1 215 ? -25.016 14.883 10.953 1 95.19 215 ASP B N 1
ATOM 4351 C CA . ASP B 1 215 ? -24.016 15.812 10.445 1 95.19 215 ASP B CA 1
ATOM 4352 C C . ASP B 1 215 ? -23.422 15.328 9.125 1 95.19 215 ASP B C 1
ATOM 4354 O O . ASP B 1 215 ? -23.312 16.094 8.172 1 95.19 215 ASP B O 1
ATOM 4358 N N . ALA B 1 216 ? -23.125 14.094 9.086 1 97.19 216 ALA B N 1
ATOM 4359 C CA . ALA B 1 216 ? -22.547 13.5 7.887 1 97.19 216 ALA B CA 1
ATOM 4360 C C . ALA B 1 216 ? -23.5 13.586 6.699 1 97.19 216 ALA B C 1
ATOM 4362 O O . ALA B 1 216 ? -23.094 13.984 5.605 1 97.19 216 ALA B O 1
ATOM 4363 N N . LEU B 1 217 ? -24.734 13.242 6.945 1 97.75 217 LEU B N 1
ATOM 4364 C CA . LEU B 1 217 ? -25.75 13.266 5.887 1 97.75 217 LEU B CA 1
ATOM 4365 C C . LEU B 1 217 ? -25.953 14.688 5.367 1 97.75 217 LEU B C 1
ATOM 4367 O O . LEU B 1 217 ? -26.094 14.898 4.16 1 97.75 217 LEU B O 1
ATOM 4371 N N . SER B 1 218 ? -25.906 15.586 6.266 1 96.81 218 SER B N 1
ATOM 4372 C CA . SER B 1 218 ? -26.094 16.984 5.891 1 96.81 218 SER B CA 1
ATOM 4373 C C . SER B 1 218 ? -24.922 17.484 5.039 1 96.81 218 SER B C 1
ATOM 4375 O O . SER B 1 218 ? -25.078 18.438 4.262 1 96.81 218 SER B O 1
ATOM 4377 N N . MET B 1 219 ? -23.797 16.828 5.137 1 96.5 219 MET B N 1
ATOM 4378 C CA . MET B 1 219 ? -22.609 17.219 4.375 1 96.5 219 MET B CA 1
ATOM 4379 C C . MET B 1 219 ? -22.625 16.578 2.99 1 96.5 219 MET B C 1
ATOM 4381 O O . MET B 1 219 ? -21.75 16.859 2.164 1 96.5 219 MET B O 1
ATOM 4385 N N . GLY B 1 220 ? -23.562 15.672 2.738 1 97.62 220 GLY B N 1
ATOM 4386 C CA . GLY B 1 220 ? -23.672 15.055 1.423 1 97.62 220 GLY B CA 1
ATOM 4387 C C . GLY B 1 220 ? -23.266 13.594 1.407 1 97.62 220 GLY B C 1
ATOM 4388 O O . GLY B 1 220 ? -23.172 12.984 0.343 1 97.62 220 GLY B O 1
ATOM 4389 N N . VAL B 1 221 ? -23.094 13.039 2.506 1 98.38 221 VAL B N 1
ATOM 4390 C CA . VAL B 1 221 ? -22.734 11.625 2.625 1 98.38 221 VAL B CA 1
ATOM 4391 C C . VAL B 1 221 ? -23.906 10.758 2.195 1 98.38 221 VAL B C 1
ATOM 4393 O O . VAL B 1 221 ? -25.047 11.008 2.586 1 98.38 221 VAL B O 1
ATOM 4396 N N . LYS B 1 222 ? -23.641 9.773 1.454 1 98 222 LYS B N 1
ATOM 4397 C CA . LYS B 1 222 ? -24.672 8.891 0.936 1 98 222 LYS B CA 1
ATOM 4398 C C . LYS B 1 222 ? -24.938 7.727 1.888 1 98 222 LYS B C 1
ATOM 4400 O O . LYS B 1 222 ? -26.094 7.332 2.092 1 98 222 LYS B O 1
ATOM 4405 N N . HIS B 1 223 ? -23.859 7.145 2.42 1 98 223 HIS B N 1
ATOM 4406 C CA . HIS B 1 223 ? -23.969 6.004 3.32 1 98 223 HIS B CA 1
ATOM 4407 C C . HIS B 1 223 ? -23.188 6.234 4.605 1 98 223 HIS B C 1
ATOM 4409 O O . HIS B 1 223 ? -22.109 6.832 4.582 1 98 223 HIS B O 1
ATOM 4415 N N . PHE B 1 224 ? -23.797 5.805 5.711 1 98.31 224 PHE B N 1
ATOM 4416 C CA . PHE B 1 224 ? -23.172 5.91 7.027 1 98.31 224 PHE B CA 1
ATOM 4417 C C . PHE B 1 224 ? -23.188 4.559 7.738 1 98.31 224 PHE B C 1
ATOM 4419 O O . PHE B 1 224 ? -24.234 3.953 7.918 1 98.31 224 PHE B O 1
ATOM 4426 N N . TYR B 1 225 ? -21.953 4.086 8.102 1 98.19 225 TYR B N 1
ATOM 4427 C CA . TYR B 1 225 ? -21.812 2.779 8.734 1 98.19 225 TYR B CA 1
ATOM 4428 C C . TYR B 1 225 ? -21.109 2.898 10.086 1 98.19 225 TYR B C 1
ATOM 4430 O O . TYR B 1 225 ? -20.219 3.742 10.258 1 98.19 225 TYR B O 1
ATOM 4438 N N . THR B 1 226 ? -21.438 2.031 11.062 1 97.25 226 THR B N 1
ATOM 4439 C CA . THR B 1 226 ? -20.734 1.957 12.336 1 97.25 226 THR B CA 1
ATOM 4440 C C . THR B 1 226 ? -19.875 0.7 12.406 1 97.25 226 THR B C 1
ATOM 4442 O O . THR B 1 226 ? -19.125 0.502 13.367 1 97.25 226 THR B O 1
ATOM 4445 N N . ASP B 1 227 ? -20 -0.063 11.344 1 96 227 ASP B N 1
ATOM 4446 C CA . ASP B 1 227 ? -19.219 -1.282 11.141 1 96 227 ASP B CA 1
ATOM 4447 C C . ASP B 1 227 ? -18.891 -1.489 9.664 1 96 227 ASP B C 1
ATOM 4449 O O . ASP B 1 227 ? -19.797 -1.599 8.828 1 96 227 ASP B O 1
ATOM 4453 N N . PRO B 1 228 ? -17.594 -1.518 9.414 1 96.38 228 PRO B N 1
ATOM 4454 C CA . PRO B 1 228 ? -17.234 -1.699 8.008 1 96.38 228 PRO B CA 1
ATOM 4455 C C . PRO B 1 228 ? -17.859 -2.955 7.398 1 96.38 228 PRO B C 1
ATOM 4457 O O . PRO B 1 228 ? -18.109 -3.004 6.191 1 96.38 228 PRO B O 1
ATOM 4460 N N . LYS B 1 229 ? -18.188 -3.969 8.125 1 93.88 229 LYS B N 1
ATOM 4461 C CA . LYS B 1 229 ? -18.734 -5.223 7.633 1 93.88 229 LYS B CA 1
ATOM 4462 C C . LYS B 1 229 ? -20.141 -5.012 7.059 1 93.88 229 LYS B C 1
ATOM 4464 O O . LYS B 1 229 ? -20.641 -5.859 6.32 1 93.88 229 LYS B O 1
ATOM 4469 N N . GLN B 1 230 ? -20.719 -3.891 7.402 1 95.81 230 GLN B N 1
ATOM 4470 C CA . GLN B 1 230 ? -22.078 -3.59 6.934 1 95.81 230 GLN B CA 1
ATOM 4471 C C . GLN B 1 230 ? -22.047 -2.896 5.574 1 95.81 230 GLN B C 1
ATOM 4473 O O . GLN B 1 230 ? -23.078 -2.732 4.93 1 95.81 230 GLN B O 1
ATOM 4478 N N . CYS B 1 231 ? -20.859 -2.494 5.195 1 96.5 231 CYS B N 1
ATOM 4479 C CA . CYS B 1 231 ? -20.719 -1.785 3.93 1 96.5 231 CYS B CA 1
ATOM 4480 C C . CYS B 1 231 ? -21.047 -2.701 2.754 1 96.5 231 CYS B C 1
ATOM 4482 O O . CYS B 1 231 ? -20.453 -3.775 2.619 1 96.5 231 CYS B O 1
ATOM 4484 N N . LYS B 1 232 ? -21.922 -2.332 1.893 1 90.81 232 LYS B N 1
ATOM 4485 C CA . LYS B 1 232 ? -22.375 -3.162 0.78 1 90.81 232 LYS B CA 1
ATOM 4486 C C . LYS B 1 232 ? -21.719 -2.74 -0.527 1 90.81 232 LYS B C 1
ATOM 4488 O O . LYS B 1 232 ? -21.656 -3.518 -1.481 1 90.81 232 LYS B O 1
ATOM 4493 N N . GLU B 1 233 ? -21.203 -1.458 -0.521 1 93.62 233 GLU B N 1
ATOM 4494 C CA . GLU B 1 233 ? -20.594 -0.95 -1.74 1 93.62 233 GLU B CA 1
ATOM 4495 C C . GLU B 1 233 ? -19.141 -1.416 -1.858 1 93.62 233 GLU B C 1
ATOM 4497 O O . GLU B 1 233 ? -18.5 -1.754 -0.856 1 93.62 233 GLU B O 1
ATOM 4502 N N . GLU B 1 234 ? -18.688 -1.528 -3.076 1 94.81 234 GLU B N 1
ATOM 4503 C CA . GLU B 1 234 ? -17.25 -1.606 -3.332 1 94.81 234 GLU B CA 1
ATOM 4504 C C . GLU B 1 234 ? -16.641 -0.219 -3.547 1 94.81 234 GLU B C 1
ATOM 4506 O O . GLU B 1 234 ? -17.094 0.529 -4.418 1 94.81 234 GLU B O 1
ATOM 4511 N N . LEU B 1 235 ? -15.703 0.102 -2.801 1 98.19 235 LEU B N 1
ATOM 4512 C CA . LEU B 1 235 ? -15.156 1.457 -2.791 1 98.19 235 LEU B CA 1
ATOM 4513 C C . LEU B 1 235 ? -13.914 1.553 -3.664 1 98.19 235 LEU B C 1
ATOM 4515 O O . LEU B 1 235 ? -13.109 0.617 -3.715 1 98.19 235 LEU B O 1
ATOM 4519 N N . ASP B 1 236 ? -13.742 2.699 -4.336 1 98.31 236 ASP B N 1
ATOM 4520 C CA . ASP B 1 236 ? -12.562 2.963 -5.152 1 98.31 236 ASP B CA 1
ATOM 4521 C C . ASP B 1 236 ? -11.414 3.506 -4.305 1 98.31 236 ASP B C 1
ATOM 4523 O O . ASP B 1 236 ? -10.242 3.305 -4.633 1 98.31 236 ASP B O 1
ATOM 4527 N N . PHE B 1 237 ? -11.836 4.195 -3.35 1 98.75 237 PHE B N 1
ATOM 4528 C CA . PHE B 1 237 ? -10.867 4.895 -2.516 1 98.75 237 PHE B CA 1
ATOM 4529 C C . PHE B 1 237 ? -11.359 4.992 -1.077 1 98.75 237 PHE B C 1
ATOM 4531 O O . PHE B 1 237 ? -12.531 5.273 -0.837 1 98.75 237 PHE B O 1
ATOM 4538 N N . ILE B 1 238 ? -10.453 4.699 -0.115 1 98.88 238 ILE B N 1
ATOM 4539 C CA . ILE B 1 238 ? -10.742 4.918 1.3 1 98.88 238 ILE B CA 1
ATOM 4540 C C . ILE B 1 238 ? -9.648 5.789 1.917 1 98.88 238 ILE B C 1
ATOM 4542 O O . ILE B 1 238 ? -8.461 5.547 1.703 1 98.88 238 ILE B O 1
ATOM 4546 N N . ILE B 1 239 ? -9.977 6.805 2.568 1 98.81 239 ILE B N 1
ATOM 4547 C CA . ILE B 1 239 ? -9.062 7.594 3.383 1 98.81 239 ILE B CA 1
ATOM 4548 C C . ILE B 1 239 ? -9.32 7.32 4.863 1 98.81 239 ILE B C 1
ATOM 4550 O O . ILE B 1 239 ? -10.445 7.465 5.34 1 98.81 239 ILE B O 1
ATOM 4554 N N . SER B 1 240 ? -8.312 6.867 5.551 1 98.5 240 SER B N 1
ATOM 4555 C CA . SER B 1 240 ? -8.453 6.578 6.977 1 98.5 240 SER B CA 1
ATOM 4556 C C . SER B 1 240 ? -7.891 7.711 7.828 1 98.5 240 SER B C 1
ATOM 4558 O O . SER B 1 240 ? -6.703 8.031 7.742 1 98.5 240 SER B O 1
ATOM 4560 N N . THR B 1 241 ? -8.734 8.242 8.617 1 96.75 241 THR B N 1
ATOM 4561 C CA . THR B 1 241 ? -8.367 9.32 9.523 1 96.75 241 THR B CA 1
ATOM 4562 C C . THR B 1 241 ? -8.406 8.844 10.969 1 96.75 241 THR B C 1
ATOM 4564 O O . THR B 1 241 ? -8.398 9.664 11.898 1 96.75 241 THR B O 1
ATOM 4567 N N . ILE B 1 242 ? -8.453 7.582 11.195 1 93.5 242 ILE B N 1
ATOM 4568 C CA . ILE B 1 242 ? -8.641 6.98 12.508 1 93.5 242 ILE B CA 1
ATOM 4569 C C . ILE B 1 242 ? -7.371 7.156 13.344 1 93.5 242 ILE B C 1
ATOM 4571 O O . ILE B 1 242 ? -6.301 6.672 12.961 1 93.5 242 ILE B O 1
ATOM 4575 N N . PRO B 1 243 ? -7.469 7.812 14.484 1 88.56 243 PRO B N 1
ATOM 4576 C CA . PRO B 1 243 ? -6.293 8.062 15.32 1 88.56 243 PRO B CA 1
ATOM 4577 C C . PRO B 1 243 ? -6.113 7.012 16.422 1 88.56 243 PRO B C 1
ATOM 4579 O O . PRO B 1 243 ? -5.363 7.23 17.375 1 88.56 243 PRO B O 1
ATOM 4582 N N . THR B 1 244 ? -6.891 5.93 16.422 1 87.38 244 THR B N 1
ATOM 4583 C CA . THR B 1 244 ? -6.82 4.832 17.391 1 87.38 244 THR B CA 1
ATOM 4584 C C . THR B 1 244 ? -6.582 3.506 16.672 1 87.38 244 THR B C 1
ATOM 4586 O O . THR B 1 244 ? -6.48 3.467 15.445 1 87.38 244 THR B O 1
ATOM 4589 N N . HIS B 1 245 ? -6.469 2.521 17.484 1 90.81 245 HIS B N 1
ATOM 4590 C CA . HIS B 1 245 ? -6.234 1.21 16.891 1 90.81 245 HIS B CA 1
ATOM 4591 C C . HIS B 1 245 ? -7.457 0.733 16.109 1 90.81 245 HIS B C 1
ATOM 4593 O O . HIS B 1 245 ? -8.594 0.927 16.562 1 90.81 245 HIS B O 1
ATOM 4599 N N . TYR B 1 246 ? -7.277 0.125 15.039 1 93.25 246 TYR B N 1
ATOM 4600 C CA . TYR B 1 246 ? -8.289 -0.55 14.234 1 93.25 246 TYR B CA 1
ATOM 4601 C C . TYR B 1 246 ? -7.648 -1.577 13.305 1 93.25 246 TYR B C 1
ATOM 4603 O O . TYR B 1 246 ? -6.422 -1.646 13.203 1 93.25 246 TYR B O 1
ATOM 4611 N N . ASP B 1 247 ? -8.391 -2.41 12.75 1 94.44 247 ASP B N 1
ATOM 4612 C CA . ASP B 1 247 ? -7.887 -3.412 11.812 1 94.44 247 ASP B CA 1
ATOM 4613 C C . ASP B 1 247 ? -7.934 -2.896 10.375 1 94.44 247 ASP B C 1
ATOM 4615 O O . ASP B 1 247 ? -9.016 -2.758 9.797 1 94.44 247 ASP B O 1
ATOM 4619 N N . LEU B 1 248 ? -6.785 -2.695 9.781 1 96.06 248 LEU B N 1
ATOM 4620 C CA . LEU B 1 248 ? -6.676 -2.174 8.422 1 96.06 248 LEU B CA 1
ATOM 4621 C C . LEU B 1 248 ? -7.371 -3.098 7.43 1 96.06 248 LEU B C 1
ATOM 4623 O O . LEU B 1 248 ? -7.945 -2.633 6.441 1 96.06 248 LEU B O 1
ATOM 4627 N N . LYS B 1 249 ? -7.379 -4.414 7.664 1 95 249 LYS B N 1
ATOM 4628 C CA . LYS B 1 249 ? -7.91 -5.414 6.742 1 95 249 LYS B CA 1
ATOM 4629 C C . LYS B 1 249 ? -9.414 -5.227 6.535 1 95 249 LYS B C 1
ATOM 4631 O O . LYS B 1 249 ? -9.93 -5.508 5.453 1 95 249 LYS B O 1
ATOM 4636 N N . ASP B 1 250 ? -10.086 -4.746 7.586 1 95.81 250 ASP B N 1
ATOM 4637 C CA . ASP B 1 250 ? -11.531 -4.535 7.516 1 95.81 250 ASP B CA 1
ATOM 4638 C C . ASP B 1 250 ? -11.883 -3.49 6.457 1 95.81 250 ASP B C 1
ATOM 4640 O O . ASP B 1 250 ? -12.977 -3.514 5.895 1 95.81 250 ASP B O 1
ATOM 4644 N N . TYR B 1 251 ? -10.969 -2.629 6.191 1 97.06 251 TYR B N 1
ATOM 4645 C CA . TYR B 1 251 ? -11.203 -1.568 5.219 1 97.06 251 TYR B CA 1
ATOM 4646 C C . TYR B 1 251 ? -10.648 -1.948 3.854 1 97.06 251 TYR B C 1
ATOM 4648 O O . TYR B 1 251 ? -11.25 -1.646 2.822 1 97.06 251 TYR B O 1
ATOM 4656 N N . LEU B 1 252 ? -9.555 -2.637 3.855 1 96.19 252 LEU B N 1
ATOM 4657 C CA . LEU B 1 252 ? -8.961 -3.082 2.6 1 96.19 252 LEU B CA 1
ATOM 4658 C C . LEU B 1 252 ? -9.93 -3.971 1.826 1 96.19 252 LEU B C 1
ATOM 4660 O O . LEU B 1 252 ? -10.031 -3.871 0.602 1 96.19 252 LEU B O 1
ATOM 4664 N N . LYS B 1 253 ? -10.656 -4.766 2.529 1 94.06 253 LYS B N 1
ATOM 4665 C CA . LYS B 1 253 ? -11.578 -5.723 1.924 1 94.06 253 LYS B CA 1
ATOM 4666 C C . LYS B 1 253 ? -12.727 -5.004 1.211 1 94.06 253 LYS B C 1
ATOM 4668 O O . LYS B 1 253 ? -13.43 -5.605 0.395 1 94.06 253 LYS B O 1
ATOM 4673 N N . LEU B 1 254 ? -12.945 -3.758 1.542 1 96.69 254 LEU B N 1
ATOM 4674 C CA . LEU B 1 254 ? -14.062 -3 0.99 1 96.69 254 LEU B CA 1
ATOM 4675 C C . LEU B 1 254 ? -13.695 -2.393 -0.359 1 96.69 254 LEU B C 1
ATOM 4677 O O . LEU B 1 254 ? -14.562 -1.904 -1.084 1 96.69 254 LEU B O 1
ATOM 4681 N N . LEU B 1 255 ? -12.414 -2.455 -0.735 1 96.94 255 LEU B N 1
ATOM 4682 C CA . LEU B 1 255 ? -11.922 -1.794 -1.94 1 96.94 255 LEU B CA 1
ATOM 4683 C C . LEU B 1 255 ? -12.156 -2.666 -3.17 1 96.94 255 LEU B C 1
ATOM 4685 O O . LEU B 1 255 ? -12.156 -3.895 -3.072 1 96.94 255 LEU B O 1
ATOM 4689 N N . THR B 1 256 ? -12.43 -1.971 -4.375 1 93.94 256 THR B N 1
ATOM 4690 C CA . THR B 1 256 ? -12.305 -2.643 -5.664 1 93.94 256 THR B CA 1
ATOM 4691 C C . THR B 1 256 ? -10.883 -3.156 -5.875 1 93.94 256 THR B C 1
ATOM 4693 O O . THR B 1 256 ? -9.961 -2.752 -5.164 1 93.94 256 THR B O 1
ATOM 4696 N N . TYR B 1 257 ? -10.922 -4.113 -7 1 87.44 257 TYR B N 1
ATOM 4697 C CA . TYR B 1 257 ? -9.578 -4.512 -7.414 1 87.44 257 TYR B CA 1
ATOM 4698 C C . TYR B 1 257 ? -8.812 -3.322 -7.98 1 87.44 257 TYR B C 1
ATOM 4700 O O . TYR B 1 257 ? -9.336 -2.572 -8.805 1 87.44 257 TYR B O 1
ATOM 4708 N N . SER B 1 258 ? -7.93 -2.65 -7.367 1 90 258 SER B N 1
ATOM 4709 C CA . SER B 1 258 ? -7.094 -1.517 -7.754 1 90 258 SER B CA 1
ATOM 4710 C C . SER B 1 258 ? -7.367 -0.306 -6.867 1 90 258 SER B C 1
ATOM 4712 O O . SER B 1 258 ? -6.871 0.791 -7.137 1 90 258 SER B O 1
ATOM 4714 N N . GLY B 1 259 ? -8.398 -0.527 -6.02 1 96.94 259 GLY B N 1
ATOM 4715 C CA . GLY B 1 259 ? -8.68 0.557 -5.09 1 96.94 259 GLY B CA 1
ATOM 4716 C C . GLY B 1 259 ? -7.492 0.911 -4.211 1 96.94 259 GLY B C 1
ATOM 4717 O O . GLY B 1 259 ? -6.488 0.197 -4.199 1 96.94 259 GLY B O 1
ATOM 4718 N N . GLU B 1 260 ? -7.594 2.047 -3.58 1 98.19 260 GLU B N 1
ATOM 4719 C CA . GLU B 1 260 ? -6.5 2.561 -2.764 1 98.19 260 GLU B CA 1
ATOM 4720 C C . GLU B 1 260 ? -6.98 2.918 -1.358 1 98.19 260 GLU B C 1
ATOM 4722 O O . GLU B 1 260 ? -8.07 3.459 -1.189 1 98.19 260 GLU B O 1
ATOM 4727 N N . LEU B 1 261 ? -6.215 2.545 -0.365 1 98.44 261 LEU B N 1
ATOM 4728 C CA . LEU B 1 261 ? -6.383 2.975 1.02 1 98.44 261 LEU B CA 1
ATOM 4729 C C . LEU B 1 261 ? -5.285 3.955 1.42 1 98.44 261 LEU B C 1
ATOM 4731 O O . LEU B 1 261 ? -4.105 3.602 1.434 1 98.44 261 LEU B O 1
ATOM 4735 N N . ALA B 1 262 ? -5.68 5.16 1.664 1 98.56 262 ALA B N 1
ATOM 4736 C CA . ALA B 1 262 ? -4.754 6.188 2.135 1 98.56 262 ALA B CA 1
ATOM 4737 C C . ALA B 1 262 ? -4.812 6.324 3.654 1 98.56 262 ALA B C 1
ATOM 4739 O O . ALA B 1 262 ? -5.891 6.488 4.227 1 98.56 262 ALA B O 1
ATOM 4740 N N . LEU B 1 263 ? -3.678 6.289 4.25 1 98.12 263 LEU B N 1
ATOM 4741 C CA . LEU B 1 263 ? -3.57 6.418 5.699 1 98.12 263 LEU B CA 1
ATOM 4742 C C . LEU B 1 263 ? -3.09 7.812 6.086 1 98.12 263 LEU B C 1
ATOM 4744 O O . LEU B 1 263 ? -2.012 8.242 5.668 1 98.12 263 LEU B O 1
ATOM 4748 N N . VAL B 1 264 ? -3.881 8.523 6.875 1 97.25 264 VAL B N 1
ATOM 4749 C CA . VAL B 1 264 ? -3.463 9.852 7.312 1 97.25 264 VAL B CA 1
ATOM 4750 C C . VAL B 1 264 ? -3.594 9.969 8.828 1 97.25 264 VAL B C 1
ATOM 4752 O O . VAL B 1 264 ? -3.018 10.867 9.445 1 97.25 264 VAL B O 1
ATOM 4755 N N . GLY B 1 265 ? -4.367 9.086 9.461 1 93.88 265 GLY B N 1
ATOM 4756 C CA . GLY B 1 265 ? -4.496 9.078 10.906 1 93.88 265 GLY B CA 1
ATOM 4757 C C . GLY B 1 265 ? -3.381 8.32 11.602 1 93.88 265 GLY B C 1
ATOM 4758 O O . GLY B 1 265 ? -2.973 7.25 11.148 1 93.88 265 GLY B O 1
ATOM 4759 N N . LEU B 1 266 ? -2.875 8.906 12.711 1 90.94 266 LEU B N 1
ATOM 4760 C CA . LEU B 1 266 ? -1.795 8.273 13.461 1 90.94 266 LEU B CA 1
ATOM 4761 C C . LEU B 1 266 ? -2.227 7.98 14.891 1 90.94 266 LEU B C 1
ATOM 4763 O O . LEU B 1 266 ? -2.449 8.906 15.68 1 90.94 266 LEU B O 1
ATOM 4767 N N . PRO B 1 267 ? -2.33 6.742 15.219 1 89.38 267 PRO B N 1
ATOM 4768 C CA . PRO B 1 267 ? -2.527 6.367 16.625 1 89.38 267 PRO B CA 1
ATOM 4769 C C . PRO B 1 267 ? -1.235 6.418 17.438 1 89.38 267 PRO B C 1
ATOM 4771 O O . PRO B 1 267 ? -0.166 6.691 16.875 1 89.38 267 PRO B O 1
ATOM 4774 N N . PRO B 1 268 ? -1.422 6.27 18.766 1 87.62 268 PRO B N 1
ATOM 4775 C CA . PRO B 1 268 ? -0.19 6.059 19.531 1 87.62 268 PRO B CA 1
ATOM 4776 C C . PRO B 1 268 ? 0.639 4.891 19 1 87.62 268 PRO B C 1
ATOM 4778 O O . PRO B 1 268 ? 0.082 3.906 18.5 1 87.62 268 PRO B O 1
ATOM 4781 N N . VAL B 1 269 ? 1.913 5.031 19.125 1 86.25 269 VAL B N 1
ATOM 4782 C CA . VAL B 1 269 ? 2.854 4.09 18.516 1 86.25 269 VAL B CA 1
ATOM 4783 C C . VAL B 1 269 ? 2.572 2.68 19.031 1 86.25 269 VAL B C 1
ATOM 4785 O O . VAL B 1 269 ? 2.658 1.706 18.281 1 86.25 269 VAL B O 1
ATOM 4788 N N . GLU B 1 270 ? 2.176 2.537 20.281 1 86.12 270 GLU B N 1
ATOM 4789 C CA . GLU B 1 270 ? 2.02 1.246 20.938 1 86.12 270 GLU B CA 1
ATOM 4790 C C . GLU B 1 270 ? 0.884 0.439 20.312 1 86.12 270 GLU B C 1
ATOM 4792 O O . GLU B 1 270 ? 0.846 -0.787 20.438 1 86.12 270 GLU B O 1
ATOM 4797 N N . VAL B 1 271 ? 0.01 1.102 19.594 1 89.06 271 VAL B N 1
ATOM 4798 C CA . VAL B 1 271 ? -1.168 0.415 19.078 1 89.06 271 VAL B CA 1
ATOM 4799 C C . VAL B 1 271 ? -1.292 0.664 17.578 1 89.06 271 VAL B C 1
ATOM 4801 O O . VAL B 1 271 ? -2.389 0.593 17.016 1 89.06 271 VAL B O 1
ATOM 4804 N N . ALA B 1 272 ? -0.19 0.933 16.906 1 90.62 272 ALA B N 1
ATOM 4805 C CA . ALA B 1 272 ? -0.198 1.243 15.484 1 90.62 272 ALA B CA 1
ATOM 4806 C C . ALA B 1 272 ? -0.599 0.024 14.656 1 90.62 272 ALA B C 1
ATOM 4808 O O . ALA B 1 272 ? 0.025 -1.035 14.766 1 90.62 272 ALA B O 1
ATOM 4809 N N . PRO B 1 273 ? -1.697 0.188 13.836 1 93.5 273 PRO B N 1
ATOM 4810 C CA . PRO B 1 273 ? -2.055 -0.939 12.969 1 93.5 273 PRO B CA 1
ATOM 4811 C C . PRO B 1 273 ? -0.98 -1.246 11.93 1 93.5 273 PRO B C 1
ATOM 4813 O O . PRO B 1 273 ? -0.224 -0.355 11.531 1 93.5 273 PRO B O 1
ATOM 4816 N N . ALA B 1 274 ? -0.862 -2.502 11.562 1 93.94 274 ALA B N 1
ATOM 4817 C CA . ALA B 1 274 ? 0.137 -2.943 10.594 1 93.94 274 ALA B CA 1
ATOM 4818 C C . ALA B 1 274 ? -0.459 -3.947 9.609 1 93.94 274 ALA B C 1
ATOM 4820 O O . ALA B 1 274 ? -1.531 -4.504 9.859 1 93.94 274 ALA B O 1
ATOM 4821 N N . LEU B 1 275 ? 0.123 -4.078 8.422 1 95.31 275 LEU B N 1
ATOM 4822 C CA . LEU B 1 275 ? -0.148 -5.105 7.426 1 95.31 275 LEU B CA 1
ATOM 4823 C C . LEU B 1 275 ? 1.115 -5.895 7.102 1 95.31 275 LEU B C 1
ATOM 4825 O O . LEU B 1 275 ? 2.178 -5.312 6.879 1 95.31 275 LEU B O 1
ATOM 4829 N N . ASN B 1 276 ? 1.029 -7.191 7.125 1 94.38 276 ASN B N 1
ATOM 4830 C CA . ASN B 1 276 ? 2.166 -8.016 6.719 1 94.38 276 ASN B CA 1
ATOM 4831 C C . ASN B 1 276 ? 2.006 -8.523 5.289 1 94.38 276 ASN B C 1
ATOM 4833 O O . ASN B 1 276 ? 0.958 -8.328 4.668 1 94.38 276 ASN B O 1
ATOM 4837 N N . VAL B 1 277 ? 2.988 -9.172 4.805 1 94.38 277 VAL B N 1
ATOM 4838 C CA . VAL B 1 277 ? 3.066 -9.578 3.406 1 94.38 277 VAL B CA 1
ATOM 4839 C C . VAL B 1 277 ? 1.938 -10.555 3.092 1 94.38 277 VAL B C 1
ATOM 4841 O O . VAL B 1 277 ? 1.373 -10.531 1.995 1 94.38 277 VAL B O 1
ATOM 4844 N N . PHE B 1 278 ? 1.507 -11.438 3.969 1 93.38 278 PHE B N 1
ATOM 4845 C CA . PHE B 1 278 ? 0.434 -12.398 3.748 1 93.38 278 PHE B CA 1
ATOM 4846 C C . PHE B 1 278 ? -0.894 -11.688 3.516 1 93.38 278 PHE B C 1
ATOM 4848 O O . PHE B 1 278 ? -1.643 -12.039 2.602 1 93.3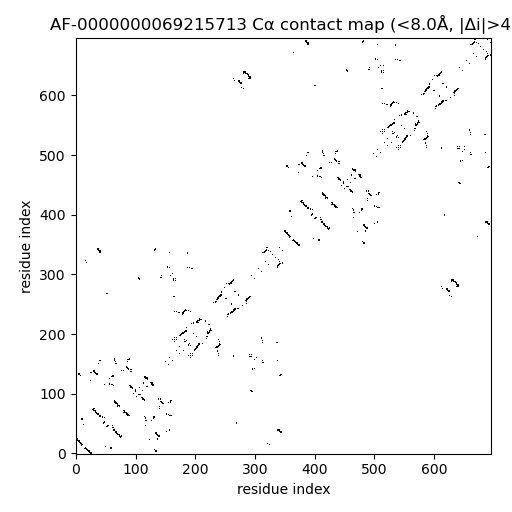8 278 PHE B O 1
ATOM 4855 N N . GLU B 1 279 ? -1.093 -10.688 4.324 1 93.75 279 GLU B N 1
ATOM 4856 C CA . GLU B 1 279 ? -2.332 -9.922 4.207 1 93.75 279 GLU B CA 1
ATOM 4857 C C . GLU B 1 279 ? -2.393 -9.172 2.881 1 93.75 279 GLU B C 1
ATOM 4859 O O . GLU B 1 279 ? -3.428 -9.172 2.209 1 93.75 279 GLU B O 1
ATOM 4864 N N . PHE B 1 280 ? -1.259 -8.586 2.482 1 94.88 280 PHE B N 1
ATOM 4865 C CA . PHE B 1 280 ? -1.185 -7.895 1.203 1 94.88 280 PHE B CA 1
ATOM 4866 C C . PHE B 1 280 ? -1.5 -8.844 0.053 1 94.88 280 PHE B C 1
ATOM 4868 O O . PHE B 1 280 ? -2.307 -8.523 -0.821 1 94.88 280 PHE B O 1
ATOM 4875 N N . ILE B 1 281 ? -0.908 -9.953 0.076 1 93.94 281 ILE B N 1
ATOM 4876 C CA . ILE B 1 281 ? -1.017 -10.875 -1.047 1 93.94 281 ILE B CA 1
ATOM 4877 C C . ILE B 1 281 ? -2.402 -11.516 -1.056 1 93.94 281 ILE B C 1
ATOM 4879 O O . ILE B 1 281 ? -3.023 -11.656 -2.113 1 93.94 281 ILE B O 1
ATOM 4883 N N . HIS B 1 282 ? -2.932 -11.867 0.113 1 90.75 282 HIS B N 1
ATOM 4884 C CA . HIS B 1 282 ? -4.246 -12.492 0.211 1 90.75 282 HIS B CA 1
ATOM 4885 C C . HIS B 1 282 ? -5.344 -11.547 -0.26 1 90.75 282 HIS B C 1
ATOM 4887 O O . HIS B 1 282 ? -6.305 -11.977 -0.902 1 90.75 282 HIS B O 1
ATOM 4893 N N . LEU B 1 283 ? -5.188 -10.25 0.028 1 91.44 283 LEU B N 1
ATOM 4894 C CA . LEU B 1 283 ? -6.172 -9.25 -0.379 1 91.44 283 LEU B CA 1
ATOM 4895 C C . LEU B 1 283 ? -5.812 -8.656 -1.735 1 91.44 283 LEU B C 1
ATOM 4897 O O . LEU B 1 283 ? -6.477 -7.73 -2.207 1 91.44 283 LEU B O 1
ATOM 4901 N N . GLY B 1 284 ? -4.949 -9.031 -2.404 1 91.5 284 GLY B N 1
ATOM 4902 C CA . GLY B 1 284 ? -4.312 -8.766 -3.684 1 91.5 284 GLY B CA 1
ATOM 4903 C C . GLY B 1 284 ? -4.828 -7.504 -4.355 1 91.5 284 GLY B C 1
ATOM 4904 O O . GLY B 1 284 ? -6.02 -7.191 -4.27 1 91.5 284 GLY B O 1
ATOM 4905 N N . ASN B 1 285 ? -3.941 -6.766 -4.957 1 93.5 285 ASN B N 1
ATOM 4906 C CA . ASN B 1 285 ? -4.148 -5.711 -5.945 1 93.5 285 ASN B CA 1
ATOM 4907 C C . ASN B 1 285 ? -4.738 -4.457 -5.309 1 93.5 285 ASN B C 1
ATOM 4909 O O . ASN B 1 285 ? -5.066 -3.494 -6.008 1 93.5 285 ASN B O 1
ATOM 4913 N N . ARG B 1 286 ? -4.984 -4.492 -4.027 1 96.31 286 ARG B N 1
ATOM 4914 C CA . ARG B 1 286 ? -5.414 -3.297 -3.314 1 96.31 286 ARG B CA 1
ATOM 4915 C C . ARG B 1 286 ? -4.219 -2.533 -2.754 1 96.31 286 ARG B C 1
ATOM 4917 O O . ARG B 1 286 ? -3.406 -3.096 -2.021 1 96.31 286 ARG B O 1
ATOM 4924 N N . LYS B 1 287 ? -4.16 -1.267 -3.09 1 97.56 287 LYS B N 1
ATOM 4925 C CA . LYS B 1 287 ? -2.971 -0.479 -2.775 1 97.56 287 LYS B CA 1
ATOM 4926 C C . LYS B 1 287 ? -3.135 0.26 -1.451 1 97.56 287 LYS B C 1
ATOM 4928 O O . LYS B 1 287 ? -4.211 0.778 -1.152 1 97.56 287 LYS B O 1
ATOM 4933 N N . VAL B 1 288 ? -2.061 0.313 -0.661 1 98.25 288 VAL B N 1
ATOM 4934 C CA . VAL B 1 288 ? -2.027 1.062 0.591 1 98.25 288 VAL B CA 1
ATOM 4935 C C . VAL B 1 288 ? -0.878 2.066 0.562 1 98.25 288 VAL B C 1
ATOM 4937 O O . VAL B 1 288 ? 0.227 1.743 0.12 1 98.25 288 VAL B O 1
ATOM 4940 N N . TYR B 1 289 ? -1.138 3.285 0.92 1 97.81 289 TYR B N 1
ATOM 4941 C CA . TYR B 1 289 ? -0.072 4.266 1.094 1 97.81 289 TYR B CA 1
ATOM 4942 C C . TYR B 1 289 ? -0.394 5.227 2.234 1 97.81 289 TYR B C 1
ATOM 4944 O O . TYR B 1 289 ? -1.526 5.262 2.723 1 97.81 289 TYR B O 1
ATOM 4952 N N . GLY B 1 290 ? 0.585 5.797 2.74 1 97.5 290 GLY B N 1
ATOM 4953 C CA . GLY B 1 290 ? 0.414 6.887 3.689 1 97.5 290 GLY B CA 1
ATOM 4954 C C . GLY B 1 290 ? 0.553 8.258 3.055 1 97.5 290 GLY B C 1
ATOM 4955 O O . GLY B 1 290 ? 1.277 8.422 2.07 1 97.5 290 GLY B O 1
ATOM 4956 N N . SER B 1 291 ? -0.206 9.125 3.631 1 96.62 291 SER B N 1
ATOM 4957 C CA . SER B 1 291 ? -0.07 10.523 3.238 1 96.62 291 SER B CA 1
ATOM 4958 C C . SER B 1 291 ? 0.289 11.398 4.434 1 96.62 291 SER B C 1
ATOM 4960 O O . SER B 1 291 ? -0.358 11.328 5.48 1 96.62 291 SER B O 1
ATOM 4962 N N . LEU B 1 292 ? 1.307 12.062 4.426 1 93.44 292 LEU B N 1
ATOM 4963 C CA . LEU B 1 292 ? 1.735 12.938 5.516 1 93.44 292 LEU B CA 1
ATOM 4964 C C . LEU B 1 292 ? 1.011 14.273 5.453 1 93.44 292 LEU B C 1
ATOM 4966 O O . LEU B 1 292 ? 0.148 14.555 6.285 1 93.44 292 LEU B O 1
ATOM 4970 N N . ILE B 1 293 ? 1.237 15.188 4.766 1 95.31 293 ILE B N 1
ATOM 4971 C CA . ILE B 1 293 ? 0.693 16.484 4.395 1 95.31 293 ILE B CA 1
ATOM 4972 C C . ILE B 1 293 ? 1.174 16.875 2.996 1 95.31 293 ILE B C 1
ATOM 4974 O O . ILE B 1 293 ? 1.735 16.047 2.279 1 95.31 293 ILE B O 1
ATOM 4978 N N . GLY B 1 294 ? 0.786 17.953 2.535 1 96.06 294 GLY B N 1
ATOM 4979 C CA . GLY B 1 294 ? 1.232 18.422 1.23 1 96.06 294 GLY B CA 1
ATOM 4980 C C . GLY B 1 294 ? 2.295 19.5 1.313 1 96.06 294 GLY B C 1
ATOM 4981 O O . GLY B 1 294 ? 2.504 20.094 2.375 1 96.06 294 GLY B O 1
ATOM 4982 N N . GLY B 1 295 ? 3.053 19.641 0.302 1 97.5 295 GLY B N 1
ATOM 4983 C CA . GLY B 1 295 ? 3.996 20.75 0.222 1 97.5 295 GLY B CA 1
ATOM 4984 C C . GLY B 1 295 ? 3.326 22.109 0.23 1 97.5 295 GLY B C 1
ATOM 4985 O O . GLY B 1 295 ? 2.1 22.203 0.318 1 97.5 295 GLY B O 1
ATOM 4986 N N . ILE B 1 296 ? 4.121 23.125 0.203 1 98.5 296 ILE B N 1
ATOM 4987 C CA . ILE B 1 296 ? 3.613 24.484 0.318 1 98.5 296 ILE B CA 1
ATOM 4988 C C . ILE B 1 296 ? 2.721 24.797 -0.877 1 98.5 296 ILE B C 1
ATOM 4990 O O . ILE B 1 296 ? 1.636 25.375 -0.716 1 98.5 296 ILE B O 1
ATOM 4994 N N . LYS B 1 297 ? 3.158 24.438 -2.062 1 98.5 297 LYS B N 1
ATOM 4995 C CA . LYS B 1 297 ? 2.381 24.703 -3.271 1 98.5 297 LYS B CA 1
ATOM 4996 C C . LYS B 1 297 ? 1.001 24.047 -3.189 1 98.5 297 LYS B C 1
ATOM 4998 O O . LYS B 1 297 ? -0.008 24.688 -3.494 1 98.5 297 LYS B O 1
ATOM 5003 N N . GLU B 1 298 ? 0.945 22.812 -2.781 1 98.31 298 GLU B N 1
ATOM 5004 C CA . GLU B 1 298 ? -0.326 22.094 -2.67 1 98.31 298 GLU B CA 1
ATOM 5005 C C . GLU B 1 298 ? -1.187 22.688 -1.552 1 98.31 298 GLU B C 1
ATOM 5007 O O . GLU B 1 298 ? -2.414 22.734 -1.666 1 98.31 298 GLU B O 1
ATOM 5012 N N . THR B 1 299 ? -0.562 23.125 -0.482 1 98.75 299 THR B N 1
ATOM 5013 C CA . THR B 1 299 ? -1.299 23.734 0.616 1 98.75 299 THR B CA 1
ATOM 5014 C C . THR B 1 299 ? -1.977 25.016 0.157 1 98.75 299 THR B C 1
ATOM 5016 O O . THR B 1 299 ? -3.125 25.297 0.519 1 98.75 299 THR B O 1
ATOM 5019 N N . GLN B 1 300 ? -1.256 25.797 -0.621 1 98.81 300 GLN B N 1
ATOM 5020 C CA . GLN B 1 300 ? -1.87 27 -1.195 1 98.81 300 GLN B CA 1
ATOM 5021 C C . GLN B 1 300 ? -3.059 26.625 -2.078 1 98.81 300 GLN B C 1
ATOM 5023 O O . GLN B 1 300 ? -4.113 27.266 -2.008 1 98.81 300 GLN B O 1
ATOM 5028 N N . GLU B 1 301 ? -2.848 25.594 -2.896 1 98.62 301 GLU B N 1
ATOM 5029 C CA . GLU B 1 301 ? -3.928 25.125 -3.758 1 98.62 301 GLU B CA 1
ATOM 5030 C C . GLU B 1 301 ? -5.145 24.703 -2.938 1 98.62 301 GLU B C 1
ATOM 5032 O O . GLU B 1 301 ? -6.277 25.078 -3.266 1 98.62 301 GLU B O 1
ATOM 5037 N N . MET B 1 302 ? -4.883 23.922 -1.924 1 98.75 302 MET B N 1
ATOM 5038 C CA . MET B 1 302 ? -5.953 23.484 -1.036 1 98.75 302 MET B CA 1
ATOM 5039 C C . MET B 1 302 ? -6.668 24.672 -0.408 1 98.75 302 MET B C 1
ATOM 5041 O O . MET B 1 302 ? -7.898 24.703 -0.336 1 98.75 302 MET B O 1
ATOM 5045 N N . MET B 1 303 ? -5.934 25.688 0.065 1 98.75 303 MET B N 1
ATOM 5046 C CA . MET B 1 303 ? -6.5 26.891 0.671 1 98.75 303 MET B CA 1
ATOM 5047 C C . MET B 1 303 ? -7.406 27.625 -0.314 1 98.75 303 MET B C 1
ATOM 5049 O O . MET B 1 303 ? -8.547 27.953 0.012 1 98.75 303 MET B O 1
ATOM 5053 N N . ASP B 1 304 ? -6.91 27.797 -1.531 1 98.56 304 ASP B N 1
ATOM 5054 C CA . ASP B 1 304 ? -7.684 28.469 -2.572 1 98.56 304 ASP B CA 1
ATOM 5055 C C . ASP B 1 304 ? -8.953 27.688 -2.904 1 98.56 304 ASP B C 1
ATOM 5057 O O . ASP B 1 304 ? -10.023 28.266 -3.064 1 98.56 304 ASP B O 1
ATOM 5061 N N . PHE B 1 305 ? -8.797 26.422 -2.98 1 98.31 305 PHE B N 1
ATOM 5062 C CA . PHE B 1 305 ? -9.93 25.547 -3.26 1 98.31 305 PHE B CA 1
ATOM 5063 C C . PHE B 1 305 ? -10.984 25.656 -2.16 1 98.31 305 PHE B C 1
ATOM 5065 O O . PHE B 1 305 ? -12.18 25.75 -2.441 1 98.31 305 PHE B O 1
ATOM 5072 N N . SER B 1 306 ? -10.531 25.594 -0.953 1 98.62 306 SER B N 1
ATOM 5073 C CA . SER B 1 306 ? -11.438 25.656 0.192 1 98.62 306 SER B CA 1
ATOM 5074 C C . SER B 1 306 ? -12.219 26.969 0.196 1 98.62 306 SER B C 1
ATOM 5076 O O . SER B 1 306 ? -13.445 26.969 0.347 1 98.62 306 SER B O 1
ATOM 5078 N N . ILE B 1 307 ? -11.539 28.031 0.013 1 97.81 307 ILE B N 1
ATOM 5079 C CA . ILE B 1 307 ? -12.172 29.344 0.045 1 97.81 307 ILE B CA 1
ATOM 5080 C C . ILE B 1 307 ? -13.148 29.484 -1.124 1 97.81 307 ILE B C 1
ATOM 5082 O O . ILE B 1 307 ? -14.289 29.906 -0.943 1 97.81 307 ILE B O 1
ATOM 5086 N N . LYS B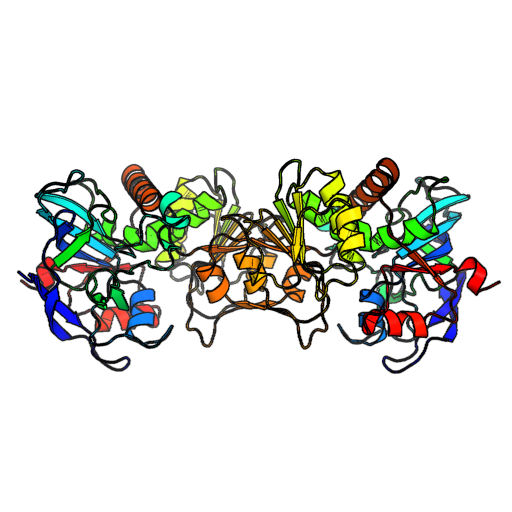 1 308 ? -12.688 29.031 -2.273 1 97 308 LYS B N 1
ATOM 5087 C CA . LYS B 1 308 ? -13.516 29.109 -3.475 1 97 308 LYS B CA 1
ATOM 5088 C C . LYS B 1 308 ? -14.812 28.328 -3.305 1 97 308 LYS B C 1
ATOM 5090 O O . LYS B 1 308 ? -15.875 28.766 -3.76 1 97 308 LYS B O 1
ATOM 5095 N N . HIS B 1 309 ? -14.773 27.281 -2.615 1 97.06 309 HIS B N 1
ATOM 5096 C CA . HIS B 1 309 ? -15.93 26.391 -2.529 1 97.06 309 HIS B CA 1
ATOM 5097 C C . HIS B 1 309 ? -16.594 26.469 -1.159 1 97.06 309 HIS B C 1
ATOM 5099 O O . HIS B 1 309 ? -17.469 25.672 -0.839 1 97.06 309 HIS B O 1
ATOM 5105 N N . ASN B 1 310 ? -16.094 27.406 -0.367 1 97.12 310 ASN B N 1
ATOM 5106 C CA . ASN B 1 310 ? -16.641 27.641 0.966 1 97.12 310 ASN B CA 1
ATOM 5107 C C . ASN B 1 310 ? -16.562 26.391 1.837 1 97.12 310 ASN B C 1
ATOM 5109 O O . ASN B 1 310 ? -17.547 26.016 2.475 1 97.12 310 ASN B O 1
ATOM 5113 N N . ILE B 1 311 ? -15.477 25.719 1.74 1 98.12 311 ILE B N 1
ATOM 5114 C CA . ILE B 1 311 ? -15.227 24.531 2.557 1 98.12 311 ILE B CA 1
ATOM 5115 C C . ILE B 1 311 ? -14.445 24.922 3.807 1 98.12 311 ILE B C 1
ATOM 5117 O O . ILE B 1 311 ? -13.273 25.312 3.723 1 98.12 311 ILE B O 1
ATOM 5121 N N . TYR B 1 312 ? -15.062 24.812 4.922 1 97.88 312 TYR B N 1
ATOM 5122 C CA . TYR B 1 312 ? -14.469 25.141 6.215 1 97.88 312 TYR B CA 1
ATOM 5123 C C . TYR B 1 312 ? -14.836 24.094 7.262 1 97.88 312 TYR B C 1
ATOM 5125 O O . TYR B 1 312 ? -15.883 23.453 7.16 1 97.88 312 TYR B O 1
ATOM 5133 N N . PRO B 1 313 ? -13.961 23.953 8.18 1 97.19 313 PRO B N 1
ATOM 5134 C CA . PRO B 1 313 ? -14.328 23.078 9.297 1 97.19 313 PRO B CA 1
ATOM 5135 C C . PRO B 1 313 ? -15.352 23.719 10.234 1 97.19 313 PRO B C 1
ATOM 5137 O O . PRO B 1 313 ? -15.492 24.938 10.258 1 97.19 313 PRO B O 1
ATOM 5140 N N . GLU B 1 314 ? -16.062 22.844 10.906 1 94.19 314 GLU B N 1
ATOM 5141 C CA . GLU B 1 314 ? -16.797 23.297 12.086 1 94.19 314 GLU B CA 1
ATOM 5142 C C . GLU B 1 314 ? -15.859 23.5 13.273 1 94.19 314 GLU B C 1
ATOM 5144 O O . GLU B 1 314 ? -15.07 22.609 13.602 1 94.19 314 GLU B O 1
ATOM 5149 N N . VAL B 1 315 ? -16 24.719 13.891 1 96.44 315 VAL B N 1
ATOM 5150 C CA . VAL B 1 315 ? -14.984 25.031 14.898 1 96.44 315 VAL B CA 1
ATOM 5151 C C . VAL B 1 315 ? -15.664 25.469 16.188 1 96.44 315 VAL B C 1
ATOM 5153 O O . VAL B 1 315 ? -16.75 26.062 16.172 1 96.44 315 VAL B O 1
ATOM 5156 N N . ASP B 1 316 ? -15.078 25.109 17.25 1 96.69 316 ASP B N 1
ATOM 5157 C CA . ASP B 1 316 ? -15.352 25.672 18.578 1 96.69 316 ASP B CA 1
ATOM 5158 C C . ASP B 1 316 ? -14.203 26.578 19.047 1 96.69 316 ASP B C 1
ATOM 5160 O O . ASP B 1 316 ? -13.078 26.109 19.219 1 96.69 316 ASP B O 1
ATOM 5164 N N . LEU B 1 317 ? -14.555 27.875 19.234 1 97.81 317 LEU B N 1
ATOM 5165 C CA . LEU B 1 317 ? -13.547 28.828 19.656 1 97.81 317 LEU B CA 1
ATOM 5166 C C . LEU B 1 317 ? -13.328 28.766 21.172 1 97.81 317 LEU B C 1
ATOM 5168 O O . LEU B 1 317 ? -14.289 28.703 21.938 1 97.81 317 LEU B O 1
ATOM 5172 N N . ILE B 1 318 ? -12.102 28.703 21.547 1 98.31 318 ILE B N 1
ATOM 5173 C CA . ILE B 1 318 ? -11.75 28.703 22.969 1 98.31 318 ILE B CA 1
ATOM 5174 C C . ILE B 1 318 ? -10.648 29.703 23.234 1 98.31 318 ILE B C 1
ATOM 5176 O O . ILE B 1 318 ? -10.148 30.359 22.312 1 98.31 318 ILE B O 1
ATOM 5180 N N . LEU B 1 319 ? -10.328 29.859 24.531 1 98.31 319 LEU B N 1
ATOM 5181 C CA . LEU B 1 319 ? -9.195 30.672 24.938 1 98.31 319 LEU B CA 1
ATOM 5182 C C . LEU B 1 319 ? -8.039 29.812 25.422 1 98.31 319 LEU B C 1
ATOM 5184 O O . LEU B 1 319 ? -8.211 28.625 25.672 1 98.31 319 LEU B O 1
ATOM 5188 N N . GLY B 1 320 ? -6.887 30.438 25.516 1 97.88 320 GLY B N 1
ATOM 5189 C CA . GLY B 1 320 ? -5.684 29.734 25.938 1 97.88 320 GLY B CA 1
ATOM 5190 C C . GLY B 1 320 ? -5.84 29 27.25 1 97.88 320 GLY B C 1
ATOM 5191 O O . GLY B 1 320 ? -5.293 27.906 27.422 1 97.88 320 GLY B O 1
ATOM 5192 N N . LYS B 1 321 ? -6.598 29.547 28.156 1 96.38 321 LYS B N 1
ATOM 5193 C CA . LYS B 1 321 ? -6.777 28.953 29.484 1 96.38 321 LYS B CA 1
ATOM 5194 C C . LYS B 1 321 ? -7.543 27.641 29.406 1 96.38 321 LYS B C 1
ATOM 5196 O O . LYS B 1 321 ? -7.57 26.875 30.375 1 96.38 321 LYS B O 1
ATOM 5201 N N . ASP B 1 322 ? -8.148 27.375 28.234 1 97.62 322 ASP B N 1
ATOM 5202 C CA . ASP B 1 322 ? -9.031 26.219 28.125 1 97.62 322 ASP B CA 1
ATOM 5203 C C . ASP B 1 322 ? -8.359 25.094 27.328 1 97.62 322 ASP B C 1
ATOM 5205 O O . ASP B 1 322 ? -9.008 24.109 26.984 1 97.62 322 ASP B O 1
ATOM 5209 N N . ILE B 1 323 ? -7.07 25.219 27.031 1 98.25 323 ILE B N 1
ATOM 5210 C CA . ILE B 1 323 ? -6.367 24.266 26.188 1 98.25 323 ILE B CA 1
ATOM 5211 C C . ILE B 1 323 ? -6.41 22.875 26.812 1 98.25 323 ILE B C 1
ATOM 5213 O O . ILE B 1 323 ? -6.699 21.891 26.141 1 98.25 323 ILE B O 1
ATOM 5217 N N . ASP B 1 324 ? -6.207 22.781 28.141 1 97.94 324 ASP B N 1
ATOM 5218 C CA . ASP B 1 324 ? -6.227 21.484 28.828 1 97.94 324 ASP B CA 1
ATOM 5219 C C . ASP B 1 324 ? -7.582 20.812 28.672 1 97.94 324 ASP B C 1
ATOM 5221 O O . ASP B 1 324 ? -7.656 19.609 28.422 1 97.94 324 ASP B O 1
ATOM 5225 N N . THR B 1 325 ? -8.555 21.594 28.844 1 97.25 325 THR B N 1
ATOM 5226 C CA . THR B 1 325 ? -9.914 21.062 28.719 1 97.25 325 THR B CA 1
ATOM 5227 C C . THR B 1 325 ? -10.172 20.594 27.281 1 97.25 325 THR B C 1
ATOM 5229 O O . THR B 1 325 ? -10.781 19.531 27.078 1 97.25 325 THR B O 1
ATOM 5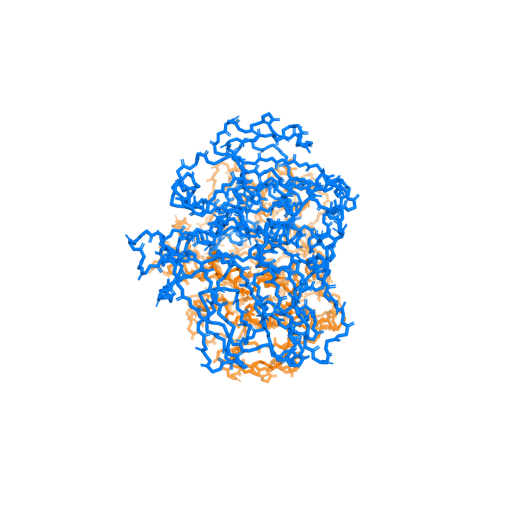232 N N . ALA B 1 326 ? -9.734 21.375 26.328 1 97.12 326 ALA B N 1
ATOM 5233 C CA . ALA B 1 326 ? -9.906 21 24.922 1 97.12 326 ALA B CA 1
ATOM 5234 C C . ALA B 1 326 ? -9.188 19.688 24.625 1 97.12 326 ALA B C 1
ATOM 5236 O O . ALA B 1 326 ? -9.742 18.812 23.938 1 97.12 326 ALA B O 1
ATOM 5237 N N . TYR B 1 327 ? -7.926 19.516 25.109 1 96.56 327 TYR B N 1
ATOM 5238 C CA . TYR B 1 327 ? -7.172 18.281 24.938 1 96.56 327 TYR B CA 1
ATOM 5239 C C . TYR B 1 327 ? -7.93 17.094 25.516 1 96.56 327 TYR B C 1
ATOM 5241 O O . TYR B 1 327 ? -8.023 16.031 24.875 1 96.56 327 TYR B O 1
ATOM 5249 N N . HIS B 1 328 ? -8.484 17.266 26.688 1 95 328 HIS B N 1
ATOM 5250 C CA . HIS B 1 328 ? -9.266 16.219 27.344 1 95 328 HIS B CA 1
ATOM 5251 C C . HIS B 1 328 ? -10.477 15.844 26.5 1 95 328 HIS B C 1
ATOM 5253 O O . HIS B 1 328 ? -10.742 14.656 26.297 1 95 328 HIS B O 1
ATOM 5259 N N . ASN B 1 329 ? -11.18 16.844 26.047 1 93.81 329 ASN B N 1
ATOM 5260 C CA . ASN B 1 329 ? -12.375 16.594 25.25 1 93.81 329 ASN B CA 1
ATOM 5261 C C . ASN B 1 329 ? -12.047 15.844 23.953 1 93.81 329 ASN B C 1
ATOM 5263 O O . ASN B 1 329 ? -12.789 14.953 23.547 1 93.81 329 ASN B O 1
ATOM 5267 N N . LEU B 1 330 ? -10.969 16.172 23.344 1 91 330 LEU B N 1
ATOM 5268 C CA . LEU B 1 330 ? -10.562 15.539 22.094 1 91 330 LEU B CA 1
ATOM 5269 C C . LEU B 1 330 ? -10.195 14.078 22.312 1 91 330 LEU B C 1
ATOM 5271 O O . LEU B 1 330 ? -10.508 13.219 21.484 1 91 330 LEU B O 1
ATOM 5275 N N . THR B 1 331 ? -9.602 13.773 23.422 1 88.12 331 THR B N 1
ATOM 5276 C CA . THR B 1 331 ? -9.102 12.422 23.672 1 88.12 331 THR B CA 1
ATOM 5277 C C . THR B 1 331 ? -10.203 11.539 24.25 1 88.12 331 THR B C 1
ATOM 5279 O O . THR B 1 331 ? -10.07 10.312 24.281 1 88.12 331 THR B O 1
ATOM 5282 N N . HIS B 1 332 ? -11.289 12.164 24.656 1 86 332 HIS B N 1
ATOM 5283 C CA . HIS B 1 332 ? -12.367 11.391 25.25 1 86 332 HIS B CA 1
ATOM 5284 C C . HIS B 1 332 ? -13.617 11.406 24.359 1 86 332 HIS B C 1
ATOM 5286 O O . HIS B 1 332 ? -14.711 11.078 24.828 1 86 332 HIS B O 1
ATOM 5292 N N . GLY B 1 333 ? -13.438 11.828 23.156 1 79.81 333 GLY B N 1
ATOM 5293 C CA . GLY B 1 333 ? -14.508 11.766 22.172 1 79.81 333 GLY B CA 1
ATOM 5294 C C . GLY B 1 333 ? -15.641 12.727 22.453 1 79.81 333 GLY B C 1
ATOM 5295 O O . GLY B 1 333 ? -16.797 12.461 22.094 1 79.81 333 GLY B O 1
ATOM 5296 N N . LYS B 1 334 ? -15.359 13.797 23.031 1 78.62 334 LYS B N 1
ATOM 5297 C CA . LYS B 1 334 ? -16.391 14.766 23.406 1 78.62 334 LYS B CA 1
ATOM 5298 C C . LYS B 1 334 ? -16.359 15.984 22.5 1 78.62 334 LYS B C 1
ATOM 5300 O O . LYS B 1 334 ? -17.219 16.859 22.578 1 78.62 334 LYS B O 1
ATOM 5305 N N . ALA B 1 335 ? -15.367 16 21.719 1 81.88 335 ALA B N 1
ATOM 5306 C CA . ALA B 1 335 ? -15.266 17.125 20.797 1 81.88 335 ALA B CA 1
ATOM 5307 C C . ALA B 1 335 ? -16.172 16.938 19.578 1 81.88 335 ALA B C 1
ATOM 5309 O O . ALA B 1 335 ? -16.297 15.828 19.062 1 81.88 335 ALA B O 1
ATOM 5310 N N . LYS B 1 336 ? -16.797 17.938 19.188 1 82.56 336 LYS B N 1
ATOM 5311 C CA . LYS B 1 336 ? -17.641 17.844 17.984 1 82.56 336 LYS B CA 1
ATOM 5312 C C . LYS B 1 336 ? -16.781 17.719 16.734 1 82.56 336 LYS B C 1
ATOM 5314 O O . LYS B 1 336 ? -16.891 16.734 16 1 82.56 336 LYS B O 1
ATOM 5319 N N . PHE B 1 337 ? -15.953 18.766 16.422 1 89.12 337 PHE B N 1
ATOM 5320 C CA . PHE B 1 337 ? -15.07 18.641 15.273 1 89.12 337 PHE B CA 1
ATOM 5321 C C . PHE B 1 337 ? -13.703 19.25 15.57 1 89.12 337 PHE B C 1
ATOM 5323 O O . PHE B 1 337 ? -12.82 18.578 16.094 1 89.12 337 PHE B O 1
ATOM 5330 N N . ARG B 1 338 ? -13.602 20.562 15.508 1 94.88 338 ARG B N 1
ATOM 5331 C CA . ARG B 1 338 ? -12.266 21.125 15.695 1 94.88 338 ARG B CA 1
ATOM 5332 C C . ARG B 1 338 ? -12.297 22.281 16.688 1 94.88 338 ARG B C 1
ATOM 5334 O O . ARG B 1 338 ? -13.219 23.094 16.688 1 94.88 338 ARG B O 1
ATOM 5341 N N . TYR B 1 339 ? -11.312 22.359 17.609 1 97.56 339 TYR B N 1
ATOM 5342 C CA . TYR B 1 339 ? -11.109 23.516 18.469 1 97.56 339 TYR B CA 1
ATOM 5343 C C . TYR B 1 339 ? -10.125 24.5 17.844 1 97.56 339 TYR B C 1
ATOM 5345 O O . TYR B 1 339 ? -9.156 24.078 17.203 1 97.56 339 TYR B O 1
ATOM 5353 N N . VAL B 1 340 ? -10.422 25.75 18.062 1 98.62 340 VAL B N 1
ATOM 5354 C CA . VAL B 1 340 ? -9.523 26.828 17.656 1 98.62 340 VAL B CA 1
ATOM 5355 C C . VAL B 1 340 ? -9.32 27.797 18.812 1 98.62 340 VAL B C 1
ATOM 5357 O O . VAL B 1 340 ? -10.273 28.172 19.484 1 98.62 340 VAL B O 1
ATOM 5360 N N . ILE B 1 341 ? -8.109 28.156 19.062 1 98.81 341 ILE B N 1
ATOM 5361 C CA . ILE B 1 341 ? -7.785 29.094 20.125 1 98.81 341 ILE B CA 1
ATOM 5362 C C . ILE B 1 341 ? -7.77 30.516 19.578 1 98.81 341 ILE B C 1
ATOM 5364 O O . ILE B 1 341 ? -7.062 30.797 18.609 1 98.81 341 ILE B O 1
ATOM 5368 N N . ASP B 1 342 ? -8.594 31.344 20.125 1 98.69 342 ASP B N 1
ATOM 5369 C CA . ASP B 1 342 ? -8.461 32.781 19.875 1 98.69 342 ASP B CA 1
ATOM 5370 C C . ASP B 1 342 ? -7.234 33.344 20.578 1 98.69 342 ASP B C 1
ATOM 5372 O O . ASP B 1 342 ? -7.309 33.75 21.75 1 98.69 342 ASP B O 1
ATOM 5376 N N . MET B 1 343 ? -6.223 33.438 19.891 1 98.19 343 MET B N 1
ATOM 5377 C CA . MET B 1 343 ? -4.938 33.812 20.484 1 98.19 343 MET B CA 1
ATOM 5378 C C . MET B 1 343 ? -4.902 35.281 20.859 1 98.19 343 MET B C 1
ATOM 5380 O O . MET B 1 343 ? -4.32 35.656 21.875 1 98.19 343 MET B O 1
ATOM 5384 N N . LYS B 1 344 ? -5.43 36.062 20 1 96 344 LYS B N 1
ATOM 5385 C CA . LYS B 1 344 ? -5.473 37.5 20.297 1 96 344 LYS B CA 1
ATOM 5386 C C . LYS B 1 344 ? -6.16 37.75 21.625 1 96 344 LYS B C 1
ATOM 5388 O O . LYS B 1 344 ? -5.602 38.438 22.5 1 96 344 LYS B O 1
ATOM 5393 N N . LYS B 1 345 ? -7.27 37.125 21.828 1 96.81 345 LYS B N 1
ATOM 5394 C CA . LYS B 1 345 ? -8.047 37.344 23.031 1 96.81 345 LYS B CA 1
ATOM 5395 C C . LYS B 1 345 ? -7.398 36.656 24.234 1 96.81 345 LYS B C 1
ATOM 5397 O O . LYS B 1 345 ? -7.629 37.062 25.375 1 96.81 345 LYS B O 1
ATOM 5402 N N . SER B 1 346 ? -6.637 35.656 23.969 1 96.69 346 SER B N 1
ATOM 5403 C CA . SER B 1 346 ? -6.02 34.906 25.031 1 96.69 346 SER B CA 1
ATOM 5404 C C . SER B 1 346 ? -4.941 35.688 25.75 1 96.69 346 SER B C 1
ATOM 5406 O O . SER B 1 346 ? -4.578 35.375 26.891 1 96.69 346 SER B O 1
ATOM 5408 N N . PHE B 1 347 ? -4.398 36.656 25.141 1 92.25 347 PHE B N 1
ATOM 5409 C CA . PHE B 1 347 ? -3.316 37.438 25.719 1 92.25 347 PHE B CA 1
ATOM 5410 C C . PHE B 1 347 ? -3.783 38.875 26.031 1 92.25 347 PHE B C 1
ATOM 5412 O O . PHE B 1 347 ? -3.023 39.656 26.594 1 92.25 347 PHE B O 1
ATOM 5419 N N . ASP B 1 348 ? -4.961 39.281 25.625 1 85.44 348 ASP B N 1
ATOM 5420 C CA . ASP B 1 348 ? -5.52 40.594 25.984 1 85.44 348 ASP B CA 1
ATOM 5421 C C . ASP B 1 348 ? -6.016 40.594 27.438 1 85.44 348 ASP B C 1
ATOM 5423 O O . ASP B 1 348 ? -6.414 39.531 27.953 1 85.44 348 ASP B O 1
#

Organism: Helicobacter pylori (strain G27) (NCBI:txid563041)

Solvent-accessible surface area (backbone atoms only — not comparable to full-atom values): 35010 Å² total; per-residue (Å²): 110,67,38,82,38,44,31,42,25,30,66,44,57,87,57,64,70,38,82,39,81,50,70,41,72,46,76,41,49,46,16,28,31,29,39,29,39,20,18,19,61,54,70,67,41,51,35,44,55,44,35,44,79,47,86,58,54,66,72,30,22,43,26,35,10,23,15,30,33,29,67,39,65,22,86,64,44,79,90,68,52,67,67,42,36,33,32,35,27,58,43,44,48,51,76,69,69,47,68,37,33,71,67,48,31,32,80,70,29,96,58,41,18,40,27,30,74,29,56,28,80,88,59,86,52,39,72,32,60,14,32,41,19,43,46,49,72,37,40,55,84,40,52,33,82,42,66,80,83,55,62,48,70,40,48,5,40,38,40,41,39,37,23,42,34,48,41,54,42,57,74,69,61,60,29,67,71,37,31,34,34,32,35,27,71,40,48,43,22,50,42,34,46,47,52,42,42,73,42,40,28,46,34,31,39,36,29,89,58,71,88,56,45,66,60,42,46,73,60,62,40,75,43,81,37,62,45,69,88,71,59,82,67,68,23,47,32,31,43,32,42,42,50,55,68,60,66,61,64,62,56,56,70,37,38,34,89,63,11,39,40,38,36,59,34,68,32,49,61,93,48,49,39,61,50,36,52,66,58,34,22,74,60,30,47,38,30,38,27,6,39,62,64,48,14,61,65,51,35,40,50,45,50,52,49,23,62,75,66,68,56,63,64,62,70,46,81,42,42,65,92,42,48,63,59,50,54,51,28,58,76,67,72,65,50,80,49,31,46,22,30,36,32,51,66,50,74,101,111,66,37,84,38,44,30,42,24,28,67,44,57,88,56,63,70,37,82,38,81,51,70,41,72,46,75,41,51,46,16,29,32,31,41,29,38,22,18,19,60,52,70,67,42,51,36,43,55,45,36,44,78,47,85,57,55,65,72,27,21,44,27,35,10,23,14,31,31,28,67,40,65,21,87,64,44,78,89,67,52,66,66,42,36,33,31,36,29,59,42,45,47,49,76,69,69,48,68,36,32,70,66,49,31,33,80,69,30,94,58,42,19,40,27,31,73,27,55,27,79,88,57,87,51,39,72,32,60,14,31,42,18,44,45,49,71,38,42,55,85,39,52,32,80,43,66,81,81,54,62,47,72,40,48,6,41,37,41,41,39,37,24,39,35,48,42,53,41,58,75,70,60,60,28,69,73,36,32,34,34,33,34,27,70,39,48,43,23,50,42,33,47,49,51,42,40,73,41,40,26,46,34,31,39,34,29,88,57,71,87,58,46,66,61,42,45,73,58,59,40,74,43,82,37,63,43,67,87,72,58,84,66,69,22,46,32,32,43,31,42,42,50,58,67,58,66,63,64,63,55,57,71,36,38,34,90,63,10,38,40,38,37,58,33,67,33,50,61,92,49,49,39,62,50,37,50,65,57,34,22,75,59,30,48,39,30,38,26,7,38,60,64,49,14,60,65,52,37,42,49,45,49,52,50,24,62,75,68,69,57,63,63,61,70,45,80,42,43,63,92,43,48,62,58,50,55,52,29,58,77,66,71,66,49,81,50,32,47,23,29,36,32,51,67,49,74,103

Secondary structure (DSSP, 8-state):
--EEEEEEEB-STT---EEEEEEE----TTEEEEEEEEEE--HHHHHHHTTSSS---SSB-----EEEEEEEE-TT--S--TT-EEEE-SEEE--SSSHHHHTT-GGG-TT-EESSSSEETTTTTEEP--SSBSEEEEEGGGEEE--TTS-HHHHGGGGTHHHHHHHHHHHTT--TT-EEEEE--SHHHHHHHHHHHHTT-EEEEE-SSSTTHHHHHHTT-SEEESSGGG--SPEEEEEE---S---HHHHHTTEEEEEEEEE-----GGG--EEEHHHHHHT-S-EEEE-----HHHHHHHHHHHHHTT----EEEE-GGGHHHHHHHHHTT---SEEEEEHHHHH-/--EEEEEEEB-STT---EEEEEEE----TTEEEEEEEEEEE-HHHHHHHTTSSS---SSB-----EEEEEEEE-TT--S--TT-EEEE-SEEE--SSSHHHHTT-GGG-TT-EESSSSEETTTTTEEP--SSBSEEEEEGGGEEE--TTS-HHHHGGGGTHHHHHHHHHHHTT--TT-EEEEE--SHHHHHHHHHHHHTT-EEEEE-SSSTTHHHHHHTT-SEEESSGGG--SPEEEEEE---S---HHHHHTTEEEEEEEEE-----GGG--EEEHHHHHHT-S-EEEE-----HHHHHHHHHHHHHTT----EEEE-GGGHHHHHHHHHTT---SEEEEEHHHHH-

pLDDT: mean 96.48, std 3.17, range [78.06, 98.88]

Foldseek 3Di:
DWAKKWFWWFFALPGGTDIDIDTHHDAAQQKWKWFWFKFWDDVVQNCQSNQLAHHFDPRAADTFQTWTFTCDGHNNHDPDDGGFTKIAGFFFDAPCPDPCNVVLNRVPGPQTGTQARFFRPVRVRDGHHHRSIRMDMGRPLRIAGADPPDDRLQRRLCRALQQLLLVVCVVLPQAAAAEEEEEECAQNSVNNLLNNVVRNYAYEYAYCDCPCVVVSVVSPHDYYHNFLVPDPAAGQEYEYQDQFADEPLSVLLSHDQQHEYEYRHHYRPVRGYDDDPCSDPVSDNYYYDYDHGGGSVSSNVSNVVCVVVVPTTDEDEDESVCVVVVSVCVVVVNDHHIYMHRSVVNVD/DWAKKWFWWFFALPGGTDIDIDTHHDAAQQKWKWFWFKFWDDVVQNCQSNQLAHGFDPRAADTFLTWTFTCDGHNNHDPDDGGFTWTAGFFFDAPCPDPCNVVLNRVPGPQTGTQARFFRPPRVRDGHYHRSIRMDMGRPLRIAGADPPDDRLQRRLCRALQQLLLVVCVVLPQAAAAEEEEEECAQNSVNNLLNNVVRNYAYEYAYCDCPCVVVSVVSPHDYYHNFLVPDPAAGQEYEYQDQFADEPLSVLLSHPQQHEYEYRHHYRPVRGYDDDPCSDPVSDNYYYDYDHGGGSVSSNVSNVVCVVVVPTTDEDEDESVCVVVVSVCVVVVNDHHIYMHRSVVNVD